Protein AF-A0A7S0EVI7-F1 (afdb_monomer_lite)

Organism: NCBI:txid3032

Foldseek 3Di:
DVPDPQDDAQDFVVVFPLDDDQDDLVQADLFEEEADADPPQPQLVVLVVLLVVQTHYQYHYNNGPHDQDDDPNHTDDPLRVLLRYQEYELEDSDEEASFDHCRQSSCSSSLHAYEYGHHPPCVLPDQPQQYHYDGPVCSVVVSNVSNVCSVDVVCSVPGCNNCVNVDPVSVVVNCVSCVVSNDPSVVSVVVLVLLQAAEEEEDACVLLVLQVQAVVLCCVAPVQHQYEYEYLHYDPVSQVVQLPDANYAYDYCVLFPVPPPDSLLSVLSSVVLSQLQSQKHKYAYRQKGFDHDCSVVSVCCSPQQKAWFFFPDAQQQAAQQLLCVQLVNHRTDDRGQTFIDPRIMIGGPPGPCCVLQSLVLNVLSVDCSNQPPPPDPRDCCHHPNRPCPSRNSNSRLCVLLPGDADQDDPLRGIDGDDDPDDPDRGRRHGHHVVVVVVSVVVVVVDDDNPDSPDGPDDPVVVVCVSNPQANWHCDRNYTHGDDDDDDPDDDDDDDDDDDDD

InterPro domains:
  IPR001503 Glycosyl transferase family 10 [PTHR11929] (1-206)
  IPR038577 GT10-like, C-terminal domain superfamily [G3DSA:3.40.50.11660] (15-168)
  IPR055270 Fucosyltransferase, C-terminal [PF00852] (26-198)

pLDDT: mean 74.46, std 22.41, range [22.8, 98.56]

Radius of gyration: 31.07 Å; chains: 1; bounding box: 85×49×81 Å

Secondary structure (DSSP, 8-state):
-TTSSS---S--TTT----S--S-GGGSEEEEEEE------HHHHHHHHHHTTTS-EEEESTT-SSPPPEETTEEPPHHHHHTTEEEEEEE-SS--TT---HHHHHHHHTT-EEEEES-SSGGGTS-TTSEEE--TTTHHHHHHHHHHHHH-HHHHHHSHHHHGGG-HHHHHHHHHHTGGGGS-HHHHHHHHHHTPPEEEEEEETTTHHHHHHHHHHHHHH-TT--EEEEEEE--HHHHHHHHTSTTEEEE-HHHH-TT--SHHHHHHHHHHHHHHHHSEEEEE-TT-EE-S-SHHHHHHHHHHSEEEEEEEEESTTSS-HHHHHHTTSTTS--TTPEEEEEEEEEEETTSHHIIIIIHHHHHHHT-TTTS----S-S-TTTSTTSTTHHHHHHHHHHHHTTPPPP--S-TTSEE---SSSSS------PPPHHHHHHHHHHHHHS--TT-S---SS-THHHHHHHHSS--EEEETTEEEEPP------------------

Sequence (501 aa):
RRDGEIPAPYYSFFEFRIVRPGPPLKERERSAAVVISNCGPSERQNLIRSLRKHIPVKFYGRCGDTPWPKCENRECNKLEVLWRHVIYLAFENSHTPDYATEKPYDGLSAGAVTVYFGATNPHDLLPINSFIPIDMHNVEEVGQRLKNMLEDQELVEASNFVRWYDNLSWRTDWEEKMSWTRWHSDCRLCDTLRRRAAVATGADEKTFVDLQATIASIHKHDRRRKILVFDMGMSENQRLEVAAWEHVALVGSSLFARDASTMFQRRVFALLWAVHAAGSMMWLEPGTRVTGSLSPIDSIIEREGIFVAQAEERISVKIHPETLYWLGLGQRAPEQIPMLHGSVLGFKDESEGYLRVLIAMAGCVSSPACITEAQDKIDESAGLLGFHFVQSILSVIAMTCGLPLHAQQNSQLISSPSSPPSKHSNMVRLIPPQLAAQYSSWLQVIYKPQTCVVTKDQTMSRIQYYALRGKFNLDNGRVVAGSDLRLCSQESGRTEQGPGA

Structure (mmCIF, N/CA/C/O backbone):
data_AF-A0A7S0EVI7-F1
#
_entry.id   AF-A0A7S0EVI7-F1
#
loop_
_atom_site.group_PDB
_atom_site.id
_atom_site.type_symbol
_atom_site.label_atom_id
_atom_site.label_alt_id
_atom_site.label_comp_id
_atom_site.label_asym_id
_atom_site.label_entity_id
_atom_site.label_seq_id
_atom_site.pdbx_PDB_ins_code
_atom_site.Cartn_x
_atom_site.Cartn_y
_atom_site.Cartn_z
_atom_site.occupancy
_atom_site.B_iso_or_equiv
_atom_site.auth_seq_id
_atom_site.auth_comp_id
_atom_site.auth_asym_id
_atom_site.auth_atom_id
_atom_site.pdbx_PDB_model_num
ATOM 1 N N . ARG A 1 1 ? -5.694 -6.576 7.295 1.00 62.06 1 ARG A N 1
ATOM 2 C CA . ARG A 1 1 ? -4.354 -6.631 7.935 1.00 62.06 1 ARG A CA 1
ATOM 3 C C . ARG A 1 1 ? -3.412 -5.675 7.210 1.00 62.06 1 ARG A C 1
ATOM 5 O O . ARG A 1 1 ? -3.728 -5.313 6.077 1.00 62.06 1 ARG A O 1
ATOM 12 N N . ARG A 1 2 ? -2.336 -5.212 7.858 1.00 64.69 2 ARG A N 1
ATOM 13 C CA . ARG A 1 2 ? -1.386 -4.246 7.270 1.00 64.69 2 ARG A CA 1
ATOM 14 C C . ARG A 1 2 ? -0.269 -4.895 6.450 1.00 64.69 2 ARG A C 1
ATOM 16 O O . ARG A 1 2 ? 0.392 -4.198 5.697 1.00 64.69 2 ARG A O 1
ATOM 23 N N . ASP A 1 3 ? -0.116 -6.209 6.556 1.00 62.84 3 ASP A N 1
ATOM 24 C CA . ASP A 1 3 ? 0.827 -7.038 5.796 1.00 62.84 3 ASP A CA 1
ATOM 25 C C . ASP A 1 3 ? 0.406 -7.305 4.335 1.00 62.84 3 ASP A C 1
ATOM 27 O O . ASP A 1 3 ? 1.181 -7.863 3.563 1.00 62.84 3 ASP A O 1
ATOM 31 N N . GLY A 1 4 ? -0.811 -6.921 3.938 1.00 62.03 4 GLY A N 1
ATOM 32 C CA . GLY A 1 4 ? -1.282 -7.039 2.557 1.00 62.03 4 GLY A CA 1
ATOM 33 C C . GLY A 1 4 ? -0.819 -5.879 1.673 1.00 62.03 4 GLY A C 1
ATOM 34 O O . GLY A 1 4 ? -0.741 -4.746 2.138 1.00 62.03 4 GLY A O 1
ATOM 35 N N . GLU A 1 5 ? -0.609 -6.141 0.374 1.00 61.09 5 GLU A N 1
ATOM 36 C CA . GLU A 1 5 ? -0.268 -5.105 -0.625 1.00 61.09 5 GLU A CA 1
ATOM 37 C C . GLU A 1 5 ? -1.264 -3.936 -0.625 1.00 61.09 5 GLU A C 1
ATOM 39 O O . GLU A 1 5 ? -0.886 -2.787 -0.836 1.00 61.09 5 GLU A O 1
ATOM 44 N N . ILE A 1 6 ? -2.539 -4.234 -0.360 1.00 72.44 6 ILE A N 1
ATOM 45 C CA . ILE A 1 6 ? -3.582 -3.240 -0.119 1.00 72.44 6 ILE A CA 1
ATOM 46 C C . ILE A 1 6 ? -4.135 -3.495 1.277 1.00 72.44 6 ILE A C 1
ATOM 48 O O . ILE A 1 6 ? -4.977 -4.381 1.465 1.00 72.44 6 ILE A O 1
ATOM 52 N N . PRO A 1 7 ? -3.669 -2.736 2.279 1.00 73.19 7 PRO A N 1
ATOM 53 C CA . PRO A 1 7 ? -4.169 -2.872 3.627 1.00 73.19 7 PRO A CA 1
ATOM 54 C C . PRO A 1 7 ? -5.691 -2.665 3.697 1.00 73.19 7 PRO A C 1
ATOM 56 O O . PRO A 1 7 ? -6.266 -1.703 3.171 1.00 73.19 7 PRO A O 1
ATOM 59 N N . ALA A 1 8 ? -6.347 -3.588 4.393 1.00 78.44 8 ALA A N 1
ATOM 60 C CA . ALA A 1 8 ? -7.767 -3.540 4.728 1.00 78.44 8 ALA A CA 1
ATOM 61 C C . ALA A 1 8 ? -7.896 -3.657 6.256 1.00 78.44 8 ALA A C 1
ATOM 63 O O . ALA A 1 8 ? -7.878 -4.772 6.795 1.00 78.44 8 ALA A O 1
ATOM 64 N N . PRO A 1 9 ? -7.863 -2.528 6.982 1.00 81.44 9 PRO A N 1
ATOM 65 C CA . PRO A 1 9 ? -8.130 -2.496 8.409 1.00 81.44 9 PRO A CA 1
ATOM 66 C C . PRO A 1 9 ? -9.644 -2.508 8.626 1.00 81.44 9 PRO A C 1
ATOM 68 O O . PRO A 1 9 ? -10.406 -2.169 7.724 1.00 81.44 9 PRO A O 1
ATOM 71 N N . TYR A 1 10 ? -10.073 -2.867 9.832 1.00 84.56 10 TYR A N 1
ATOM 72 C CA . TYR A 1 10 ? -11.485 -2.755 10.200 1.00 84.56 10 TYR A CA 1
ATOM 73 C C . TYR A 1 10 ? -11.911 -1.310 10.456 1.00 84.56 10 TYR A C 1
ATOM 75 O O . TYR A 1 10 ? -13.094 -1.021 10.408 1.00 84.56 10 TYR A O 1
ATOM 83 N N . TYR A 1 11 ? -10.972 -0.404 10.733 1.00 85.75 11 TYR A N 1
ATOM 84 C CA . TYR A 1 11 ? -11.283 1.013 10.873 1.00 85.75 11 TYR A CA 1
ATOM 85 C C . TYR A 1 11 ? -11.397 1.709 9.518 1.00 85.75 11 TYR A C 1
ATOM 87 O O . TYR A 1 11 ? -10.496 1.612 8.683 1.00 85.75 11 TYR A O 1
ATOM 95 N N . SER A 1 12 ? -12.441 2.515 9.359 1.00 81.31 12 SER A N 1
ATOM 96 C CA . SER A 1 12 ? -12.528 3.539 8.325 1.00 81.31 12 SER A CA 1
ATOM 97 C C . SER A 1 12 ? -13.178 4.803 8.880 1.00 81.31 12 SER A C 1
ATOM 99 O O . SER A 1 12 ? -14.065 4.740 9.732 1.00 81.31 12 SER A O 1
ATOM 101 N N . PHE A 1 13 ? -12.777 5.964 8.357 1.00 79.38 13 PHE A N 1
ATOM 102 C CA . PHE A 1 13 ? -13.402 7.248 8.709 1.00 79.38 13 PHE A CA 1
ATOM 103 C C . PHE A 1 13 ? -14.875 7.349 8.283 1.00 79.38 13 PHE A C 1
ATOM 105 O O . PHE A 1 13 ? -15.585 8.240 8.746 1.00 79.38 13 PHE A O 1
ATOM 112 N N . PHE A 1 14 ? -15.329 6.474 7.380 1.00 75.06 14 PHE A N 1
ATOM 113 C CA . PHE A 1 14 ? -16.727 6.412 6.962 1.00 75.06 14 PHE A CA 1
ATOM 114 C C . PHE A 1 14 ? -17.593 5.646 7.961 1.00 75.06 14 PHE A C 1
ATOM 116 O O . PHE A 1 14 ? -18.694 6.095 8.271 1.00 75.06 14 PHE A O 1
ATOM 123 N N . GLU A 1 15 ? -17.104 4.510 8.459 1.00 72.81 15 GLU A N 1
ATOM 124 C CA . GLU A 1 15 ? -17.863 3.638 9.364 1.00 72.81 15 GLU A CA 1
ATOM 125 C C . GLU A 1 15 ? -17.782 4.107 10.814 1.00 72.81 15 GLU A C 1
ATOM 127 O O . GLU A 1 15 ? -18.774 4.065 11.541 1.00 72.81 15 GLU A O 1
ATOM 132 N N . PHE A 1 16 ? -16.616 4.599 11.232 1.00 74.88 16 PHE A N 1
ATOM 133 C CA . PHE A 1 16 ? -16.377 5.022 12.602 1.00 74.88 16 PHE A CA 1
ATOM 134 C C . PHE A 1 16 ? -16.240 6.531 12.657 1.00 74.88 16 PHE A C 1
ATOM 136 O O . PHE A 1 16 ? -15.209 7.124 12.336 1.00 74.88 16 PHE A O 1
ATOM 143 N N . ARG A 1 17 ? -17.298 7.167 13.143 1.00 69.81 17 ARG A N 1
ATOM 144 C CA . ARG A 1 17 ? -17.249 8.553 13.586 1.00 69.81 17 ARG A CA 1
ATOM 145 C C . ARG A 1 17 ? -16.708 8.592 15.010 1.00 69.81 17 ARG A C 1
ATOM 147 O O . ARG A 1 17 ? -17.473 8.701 15.964 1.00 69.81 17 ARG A O 1
ATOM 154 N N . ILE A 1 18 ? -15.383 8.521 15.146 1.00 71.94 18 ILE A N 1
ATOM 155 C CA . ILE A 1 18 ? -14.720 8.809 16.422 1.00 71.94 18 ILE A CA 1
ATOM 156 C C . ILE A 1 18 ? -14.786 10.321 16.635 1.00 71.94 18 ILE A C 1
ATOM 158 O O . ILE A 1 18 ? -13.882 11.061 16.268 1.00 71.94 18 ILE A O 1
ATOM 162 N N . VAL A 1 19 ? -15.916 10.785 17.155 1.00 60.06 19 VAL A N 1
ATOM 163 C CA . VAL A 1 19 ? -16.175 12.181 17.511 1.00 60.06 19 VAL A CA 1
ATOM 164 C C . VAL A 1 19 ? -16.850 12.158 18.868 1.00 60.06 19 VAL A C 1
ATOM 166 O O . VAL A 1 19 ? -17.889 11.523 19.047 1.00 60.06 19 VAL A O 1
ATOM 169 N N . ARG A 1 20 ? -16.249 12.841 19.842 1.00 61.66 20 ARG A N 1
ATOM 170 C CA . ARG A 1 20 ? -16.920 13.116 21.108 1.00 61.66 20 ARG A CA 1
ATOM 171 C C . ARG A 1 20 ? -18.085 14.100 20.920 1.00 61.66 20 ARG A C 1
ATOM 173 O O . ARG A 1 20 ? -18.001 14.944 20.027 1.00 61.66 20 ARG A O 1
ATOM 180 N N . PRO A 1 21 ? -19.072 14.093 21.837 1.00 64.81 21 PRO A N 1
ATOM 181 C CA . PRO A 1 21 ? -19.171 13.218 23.012 1.00 64.81 21 PRO A CA 1
ATOM 182 C C . PRO A 1 21 ? -20.397 12.284 22.990 1.00 64.81 21 PRO A C 1
ATOM 184 O O . PRO A 1 21 ? -21.466 12.640 22.505 1.00 64.81 21 PRO A O 1
ATOM 187 N N . GLY A 1 22 ? -20.247 11.097 23.590 1.00 70.69 22 GLY A N 1
ATOM 188 C CA . GLY A 1 22 ? -21.382 10.350 24.149 1.00 70.69 22 GLY A CA 1
ATOM 189 C C . GLY A 1 22 ? -21.881 10.990 25.459 1.00 70.69 22 GLY A C 1
ATOM 190 O O . GLY A 1 22 ? -21.374 12.041 25.855 1.00 70.69 22 GLY A O 1
ATOM 191 N N . PRO A 1 23 ? -22.820 10.363 26.189 1.00 79.81 23 PRO A N 1
ATOM 192 C CA . PRO A 1 23 ? -23.355 10.908 27.438 1.00 79.81 23 PRO A CA 1
ATOM 193 C C . PRO A 1 23 ? -22.271 11.170 28.499 1.00 79.81 23 PRO A C 1
ATOM 195 O O . PRO A 1 23 ? -21.268 10.435 28.525 1.00 79.81 23 PRO A O 1
ATOM 198 N N . PRO A 1 24 ? -22.455 12.170 29.385 1.00 84.69 24 PRO A N 1
ATOM 199 C CA . PRO A 1 24 ? -21.513 12.491 30.455 1.00 84.69 24 PRO A CA 1
ATOM 200 C C . PRO A 1 24 ? -21.136 11.267 31.297 1.00 84.69 24 PRO A C 1
ATOM 202 O O . PRO A 1 24 ? -22.001 10.498 31.706 1.00 84.69 24 PRO A O 1
ATOM 205 N N . LEU A 1 25 ? -19.845 11.098 31.607 1.00 83.12 25 LEU A N 1
ATOM 206 C CA . LEU A 1 25 ? -19.341 9.945 32.374 1.00 83.12 25 LEU A CA 1
ATOM 207 C C . LEU A 1 25 ? -20.012 9.799 33.748 1.00 83.12 25 LEU A C 1
ATOM 209 O O . LEU A 1 25 ? -20.227 8.683 34.210 1.00 83.12 25 LEU A O 1
ATOM 213 N N . LYS A 1 26 ? -20.388 10.924 34.365 1.00 84.12 26 LYS A N 1
ATOM 214 C CA . LYS A 1 26 ? -21.083 10.989 35.658 1.00 84.12 26 LYS A CA 1
ATOM 215 C C . LYS A 1 26 ? -22.444 10.283 35.674 1.00 84.12 26 LYS A C 1
ATOM 217 O O . LYS A 1 26 ? -22.877 9.827 36.724 1.00 84.12 26 LYS A O 1
ATOM 222 N N . GLU A 1 27 ? -23.107 10.205 34.520 1.00 87.06 27 GLU A N 1
ATOM 223 C CA . GLU A 1 27 ? -24.437 9.601 34.354 1.00 87.06 27 GLU A CA 1
ATOM 224 C C . GLU A 1 27 ? -24.355 8.104 34.025 1.00 87.06 27 GLU A C 1
ATOM 226 O O . GLU A 1 27 ? -25.378 7.427 33.923 1.00 87.06 27 GLU A O 1
ATOM 231 N N . ARG A 1 28 ? -23.138 7.572 33.855 1.00 91.56 28 ARG A N 1
ATOM 232 C CA . ARG A 1 28 ? -22.908 6.178 33.478 1.00 91.56 28 ARG A CA 1
ATOM 233 C C . ARG A 1 28 ? -22.833 5.274 34.703 1.00 91.56 28 ARG A C 1
ATOM 235 O O . ARG A 1 28 ? -22.347 5.650 35.768 1.00 91.56 28 ARG A O 1
ATOM 242 N N . GLU A 1 29 ? -23.268 4.036 34.519 1.00 94.44 29 GLU A N 1
ATOM 243 C CA . GLU A 1 29 ? -23.122 2.963 35.491 1.00 94.44 29 GLU A CA 1
ATOM 244 C C . GLU A 1 29 ? -21.634 2.712 35.785 1.00 94.44 29 GLU A C 1
ATOM 246 O O . GLU A 1 29 ? -20.812 2.594 34.867 1.00 94.44 29 GLU A O 1
ATOM 251 N N . ARG A 1 30 ? -21.294 2.592 37.076 1.00 95.62 30 ARG A N 1
ATOM 252 C CA . ARG A 1 30 ? -19.945 2.270 37.573 1.00 95.62 30 ARG A CA 1
ATOM 253 C C . ARG A 1 30 ? -19.620 0.795 37.367 1.00 95.62 30 ARG A C 1
ATOM 255 O O . ARG A 1 30 ? -19.435 0.027 38.306 1.00 95.62 30 ARG A O 1
ATOM 262 N N . SER A 1 31 ? -19.580 0.399 36.106 1.00 97.12 31 SER A N 1
ATOM 263 C CA . SER A 1 31 ? -19.254 -0.947 35.672 1.00 97.12 31 SER A CA 1
ATOM 264 C C . SER A 1 31 ? -18.542 -0.939 34.327 1.00 97.12 31 SER A C 1
ATOM 266 O O . SER A 1 31 ? -18.504 0.066 33.609 1.00 97.12 31 SER A O 1
ATOM 268 N N . ALA A 1 32 ? -17.947 -2.083 34.008 1.00 98.12 32 ALA A N 1
ATOM 269 C CA . ALA A 1 32 ? -17.436 -2.373 32.683 1.00 98.12 32 ALA A CA 1
ATOM 270 C C . ALA A 1 32 ? -18.490 -3.110 31.855 1.00 98.12 32 ALA A C 1
ATOM 272 O O . ALA A 1 32 ? -19.195 -3.970 32.375 1.00 98.12 32 ALA A O 1
ATOM 273 N N . ALA A 1 33 ? -18.560 -2.831 30.558 1.00 98.19 33 ALA A N 1
ATOM 274 C CA . ALA A 1 33 ? -19.331 -3.623 29.608 1.00 98.19 33 ALA A CA 1
ATOM 275 C C . ALA A 1 33 ? -18.424 -4.441 28.696 1.00 98.19 33 ALA A C 1
ATOM 277 O O . ALA A 1 33 ? -17.362 -3.984 28.280 1.00 98.19 33 ALA A O 1
ATOM 278 N N . VAL A 1 34 ? -18.884 -5.630 28.323 1.00 98.25 34 VAL A N 1
ATOM 279 C CA . VAL A 1 34 ? -18.297 -6.438 27.253 1.00 98.25 34 VAL A CA 1
ATOM 280 C C . VAL A 1 34 ? -19.413 -7.003 26.382 1.00 98.25 34 VAL A C 1
ATOM 282 O O . VAL A 1 34 ? -20.441 -7.429 26.903 1.00 98.25 34 VAL 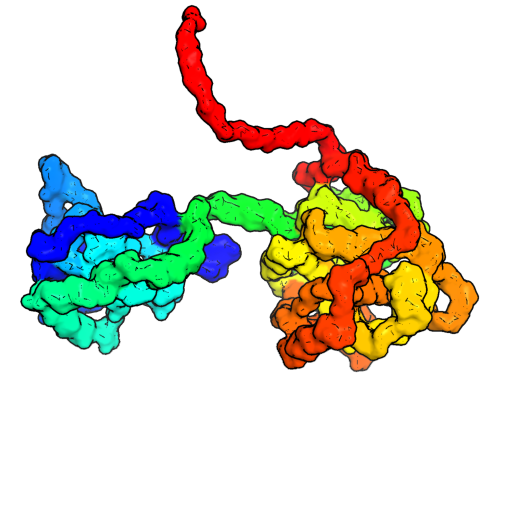A O 1
ATOM 285 N N . VAL A 1 35 ? -19.235 -6.991 25.059 1.00 97.88 35 VAL A N 1
ATOM 286 C CA . VAL A 1 35 ? -20.246 -7.456 24.094 1.00 97.88 35 VAL A CA 1
ATOM 287 C C . VAL A 1 35 ? -19.635 -8.542 23.211 1.00 97.88 35 VAL A C 1
ATOM 289 O O . VAL A 1 35 ? -18.838 -8.238 22.324 1.00 97.88 35 VAL A O 1
ATOM 292 N N . ILE A 1 36 ? -19.976 -9.815 23.447 1.00 96.25 36 ILE A N 1
ATOM 293 C CA . ILE A 1 36 ? -19.393 -10.952 22.711 1.00 96.25 36 ILE A CA 1
ATOM 294 C C . ILE A 1 36 ? -20.468 -11.962 22.309 1.00 96.25 36 ILE A C 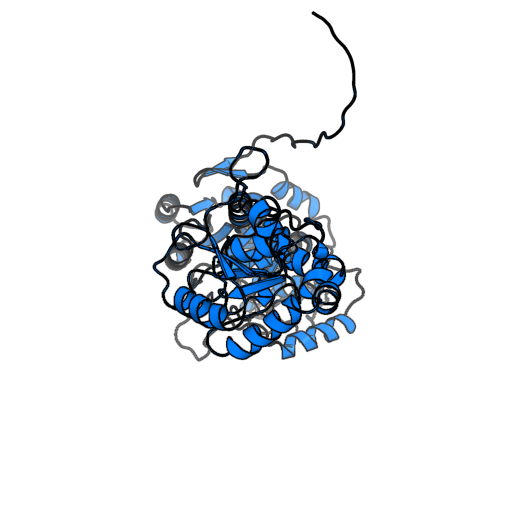1
ATOM 296 O O . ILE A 1 36 ? -21.248 -12.438 23.134 1.00 96.25 36 ILE A O 1
ATOM 300 N N . SER A 1 37 ? -20.427 -12.361 21.035 1.00 94.12 37 SER A N 1
ATOM 301 C CA . SER A 1 37 ? -21.310 -13.397 20.477 1.00 94.12 37 SER A CA 1
ATOM 302 C C . SER A 1 37 ? -20.585 -14.653 19.978 1.00 94.12 37 SER A C 1
ATOM 304 O O . SER A 1 37 ? -21.226 -15.683 19.785 1.00 94.12 37 SER A O 1
ATOM 306 N N . ASN A 1 38 ? -19.263 -14.603 19.784 1.00 94.81 38 ASN A N 1
ATOM 307 C CA . ASN A 1 38 ? -18.448 -15.782 19.479 1.00 94.81 38 ASN A CA 1
ATOM 308 C C . ASN A 1 38 ? -17.865 -16.335 20.783 1.00 94.81 38 ASN A C 1
ATOM 310 O O . ASN A 1 38 ? -16.997 -15.690 21.349 1.00 94.81 38 ASN A O 1
ATOM 314 N N . CYS A 1 39 ? -18.295 -17.498 21.268 1.00 93.38 39 CYS A N 1
ATOM 315 C CA . CYS A 1 39 ? -17.867 -17.984 22.588 1.00 93.38 39 CYS A CA 1
ATOM 316 C C . CYS A 1 39 ? -16.607 -18.866 22.555 1.00 93.38 39 CYS A C 1
ATOM 318 O O . CYS A 1 39 ? -16.064 -19.159 23.615 1.00 93.38 39 CYS A O 1
ATOM 320 N N . GLY A 1 40 ? -16.129 -19.253 21.366 1.00 93.44 40 GLY A N 1
ATOM 321 C CA . GLY A 1 40 ? -15.031 -20.213 21.191 1.00 93.44 40 GLY A CA 1
ATOM 322 C C . GLY A 1 40 ? -13.658 -19.781 21.734 1.00 93.44 40 GLY A C 1
ATOM 323 O O . GLY A 1 40 ? -12.980 -20.616 22.328 1.00 93.44 40 GLY A O 1
ATOM 324 N N . PRO A 1 41 ? -13.224 -18.514 21.575 1.00 94.31 41 PRO A N 1
ATOM 325 C CA . PRO A 1 41 ? -11.909 -18.063 22.039 1.00 94.31 41 PRO A CA 1
ATOM 326 C C . PRO A 1 41 ? -11.685 -18.186 23.554 1.00 94.31 41 PRO A C 1
ATOM 328 O O . PRO A 1 41 ? -12.116 -17.327 24.326 1.00 94.31 41 PRO A O 1
ATOM 331 N N . SER A 1 42 ? -10.981 -19.235 23.982 1.00 92.88 42 SER A N 1
ATOM 332 C CA . SER A 1 42 ? -10.786 -19.575 25.397 1.00 92.88 42 SER A CA 1
ATOM 333 C C . SER A 1 42 ? -9.954 -18.544 26.160 1.00 92.88 42 SER A C 1
ATOM 335 O O . SER A 1 42 ? -10.304 -18.209 27.290 1.00 92.88 42 SER A O 1
ATOM 337 N N . GLU A 1 43 ? -8.905 -17.996 25.542 1.00 95.00 43 GLU A N 1
ATOM 338 C CA . GLU A 1 43 ? -8.025 -16.991 26.151 1.00 95.00 43 GLU A CA 1
ATOM 339 C C . GLU A 1 43 ? -8.800 -15.730 26.550 1.00 95.00 43 GLU A C 1
ATOM 341 O O . GLU A 1 43 ? -8.781 -15.334 27.714 1.00 95.00 43 GLU A O 1
ATOM 346 N N . ARG A 1 44 ? -9.603 -15.176 25.631 1.00 96.12 44 ARG A N 1
ATOM 347 C CA . ARG A 1 44 ? -10.483 -14.043 25.940 1.00 96.12 44 ARG A CA 1
ATOM 348 C C . ARG A 1 44 ? -11.466 -14.374 27.066 1.00 96.12 44 ARG A C 1
ATOM 350 O O . ARG A 1 44 ? -11.688 -13.549 27.947 1.00 96.12 44 ARG A O 1
ATOM 357 N N . GLN A 1 45 ? -12.082 -15.559 27.045 1.00 95.12 45 GLN A N 1
ATOM 358 C CA . GLN A 1 45 ? -13.040 -15.949 28.089 1.00 95.12 45 GLN A CA 1
ATOM 359 C C . GLN A 1 45 ? -12.365 -16.098 29.460 1.00 95.12 45 GLN A C 1
ATOM 361 O O . GLN A 1 45 ? -12.941 -15.703 30.474 1.00 95.12 45 GLN A O 1
ATOM 366 N N . ASN A 1 46 ? -11.147 -16.649 29.501 1.00 96.38 46 ASN A N 1
ATOM 367 C CA . ASN A 1 46 ? -10.325 -16.712 30.710 1.00 96.38 46 ASN A CA 1
ATOM 368 C C . ASN A 1 46 ? -10.020 -15.304 31.230 1.00 96.38 46 ASN A C 1
ATOM 370 O O . ASN A 1 46 ? -10.219 -15.048 32.416 1.00 96.38 46 ASN A O 1
ATOM 374 N N . LEU A 1 47 ? -9.621 -14.389 30.344 1.00 97.81 47 LEU A N 1
ATOM 375 C CA . LEU A 1 47 ? -9.295 -13.013 30.704 1.00 97.81 47 LEU A CA 1
ATOM 376 C C . LEU A 1 47 ? -10.495 -12.274 31.311 1.00 97.81 47 LEU A C 1
ATOM 378 O O . LEU A 1 47 ? -10.372 -11.669 32.373 1.00 97.81 47 LEU A O 1
ATOM 382 N N . ILE A 1 48 ? -11.683 -12.394 30.705 1.00 97.44 48 ILE A N 1
ATOM 383 C CA . ILE A 1 48 ? -12.924 -11.810 31.246 1.00 97.44 48 ILE A CA 1
ATOM 384 C C . ILE A 1 48 ? -13.256 -12.406 32.615 1.00 97.44 48 ILE A C 1
ATOM 386 O O . ILE A 1 48 ? -13.602 -11.669 33.537 1.00 97.44 48 ILE A O 1
ATOM 390 N N . ARG A 1 49 ? -13.144 -13.733 32.771 1.00 97.06 49 ARG A N 1
ATOM 391 C CA . ARG A 1 49 ? -13.388 -14.411 34.054 1.00 97.06 49 ARG A CA 1
ATOM 392 C C . ARG A 1 49 ? -12.426 -13.953 35.146 1.00 97.06 49 ARG A C 1
ATOM 394 O O . ARG A 1 49 ? -12.858 -13.793 36.283 1.00 97.06 49 ARG A O 1
ATOM 401 N N . SER A 1 50 ? -11.155 -13.740 34.818 1.00 97.88 50 SER A N 1
ATOM 402 C CA . SER A 1 50 ? -10.170 -13.198 35.755 1.00 97.88 50 SER A CA 1
ATOM 403 C C . SER A 1 50 ? -10.502 -11.754 36.124 1.00 97.88 50 SER A C 1
ATOM 405 O O . SER A 1 50 ? -10.596 -11.441 37.306 1.00 97.88 50 SER A O 1
ATOM 407 N N . LEU A 1 51 ? -10.795 -10.901 35.139 1.00 98.06 51 LEU A N 1
ATOM 408 C CA . LEU A 1 51 ? -11.093 -9.488 35.377 1.00 98.06 51 LEU A CA 1
ATOM 409 C C . LEU A 1 51 ? -12.389 -9.272 36.184 1.00 98.06 51 LEU A C 1
ATOM 411 O O . LEU A 1 51 ? -12.444 -8.378 37.028 1.00 98.06 51 LEU A O 1
ATOM 415 N N . ARG A 1 52 ? -13.402 -10.137 36.007 1.00 97.62 52 ARG A N 1
ATOM 416 C CA . ARG A 1 52 ? -14.654 -10.146 36.798 1.00 97.62 52 ARG A CA 1
ATOM 417 C C . ARG A 1 52 ? -14.444 -10.320 38.304 1.00 97.62 52 ARG A C 1
ATOM 419 O O . ARG A 1 52 ? -15.358 -10.029 39.067 1.00 97.62 52 ARG A O 1
ATOM 426 N N . LYS A 1 53 ? -13.272 -10.791 38.742 1.00 97.62 53 LYS A N 1
ATOM 427 C CA . LYS A 1 53 ? -12.925 -10.887 40.168 1.00 97.62 53 LYS A CA 1
ATOM 428 C C . LYS A 1 53 ? -12.538 -9.534 40.774 1.00 97.62 53 LYS A C 1
ATOM 430 O O . LYS A 1 53 ? -12.601 -9.390 41.988 1.00 97.62 53 LYS A O 1
ATOM 435 N N . HIS A 1 54 ? -12.146 -8.565 39.945 1.00 97.62 54 HIS A N 1
ATOM 436 C CA . HIS A 1 54 ? -11.647 -7.260 40.388 1.00 97.62 54 HIS A CA 1
ATOM 437 C C . HIS A 1 54 ? -12.687 -6.144 40.243 1.00 97.62 54 HIS A C 1
ATOM 439 O O . HIS A 1 54 ? -12.729 -5.244 41.080 1.00 97.62 54 HIS A O 1
ATOM 445 N N . ILE A 1 55 ? -13.525 -6.198 39.200 1.00 98.00 55 ILE A N 1
ATOM 446 C CA . ILE A 1 55 ? -14.504 -5.149 38.877 1.00 98.00 55 ILE A CA 1
ATOM 447 C C . ILE A 1 55 ? -15.863 -5.727 38.451 1.00 98.00 55 ILE A C 1
ATOM 449 O O . ILE A 1 55 ? -15.921 -6.833 37.903 1.00 98.00 55 ILE A O 1
ATOM 453 N N . PRO A 1 56 ? -16.968 -4.979 38.632 1.00 97.88 56 PRO A N 1
ATOM 454 C CA . PRO A 1 56 ? -18.264 -5.357 38.080 1.00 97.88 56 PRO A CA 1
ATOM 455 C C . PRO A 1 56 ? -18.248 -5.284 36.546 1.00 97.88 56 PRO A C 1
ATOM 457 O O . PRO A 1 56 ? -18.018 -4.223 35.964 1.00 97.88 56 PRO A O 1
ATOM 460 N N . VAL A 1 57 ? -18.543 -6.410 35.886 1.00 98.31 57 VAL A N 1
ATOM 461 C CA . VAL A 1 57 ? -18.634 -6.506 34.420 1.00 98.31 57 VAL A CA 1
ATOM 462 C C . VAL A 1 57 ? -20.040 -6.933 34.005 1.00 98.31 57 VAL A C 1
ATOM 464 O O . VAL A 1 57 ? -20.506 -8.003 34.395 1.00 98.31 57 VAL A O 1
ATOM 467 N N . LYS A 1 58 ? -20.698 -6.129 33.168 1.00 98.19 58 LYS A N 1
ATOM 468 C CA . LYS A 1 58 ? -21.906 -6.500 32.429 1.00 98.19 58 LYS A CA 1
ATOM 469 C C . LYS A 1 58 ? -21.505 -7.194 31.132 1.00 98.19 58 LYS A C 1
ATOM 471 O O . LYS A 1 58 ? -20.919 -6.577 30.241 1.00 98.19 58 LYS A O 1
ATOM 476 N N . PHE A 1 59 ? -21.816 -8.481 31.032 1.00 97.69 59 PHE A N 1
ATOM 477 C CA . PHE A 1 59 ? -21.495 -9.289 29.865 1.00 97.69 59 PHE A CA 1
ATOM 478 C C . PHE A 1 59 ? -22.739 -9.421 28.980 1.00 97.69 59 PHE A C 1
ATOM 480 O O . PHE A 1 59 ? -23.649 -10.179 29.287 1.00 97.69 59 PHE A O 1
ATOM 487 N N . TYR A 1 60 ? -22.758 -8.688 27.869 1.00 97.75 60 TYR A N 1
ATOM 488 C CA . TYR A 1 60 ? -23.807 -8.720 26.853 1.00 97.75 60 TYR A CA 1
ATOM 489 C C . TYR A 1 60 ? -23.433 -9.602 25.648 1.00 97.75 60 TYR A C 1
ATOM 491 O O . TYR A 1 60 ? -22.264 -9.921 25.402 1.00 97.75 60 TYR A O 1
ATOM 499 N N . GLY A 1 61 ? -24.434 -9.919 24.826 1.00 95.12 61 GLY A N 1
ATOM 500 C CA . GLY A 1 61 ? -24.296 -10.757 23.633 1.00 95.12 61 GLY A CA 1
ATOM 501 C C . GLY A 1 61 ? -24.569 -12.232 23.925 1.00 95.12 61 GLY A C 1
ATOM 502 O O . GLY A 1 61 ? -24.924 -12.601 25.041 1.00 95.12 61 GLY A O 1
ATOM 503 N N . ARG A 1 62 ? -24.410 -13.096 22.915 1.00 94.75 62 ARG A N 1
ATOM 504 C CA . ARG A 1 62 ? -24.789 -14.522 23.011 1.00 94.75 62 ARG A CA 1
ATOM 505 C C . ARG A 1 62 ? -24.060 -15.281 24.128 1.00 94.75 62 ARG A C 1
ATOM 507 O O . ARG A 1 62 ? -24.584 -16.268 24.625 1.00 94.75 62 ARG A O 1
ATOM 514 N N . CYS A 1 63 ? -22.851 -14.851 24.481 1.00 93.12 63 CYS A N 1
ATOM 515 C CA . CYS A 1 63 ? -22.028 -15.515 25.495 1.00 93.12 63 CYS A CA 1
ATOM 516 C C . CYS A 1 63 ? -22.220 -14.945 26.907 1.00 93.12 63 CYS A C 1
ATOM 518 O O . CYS A 1 63 ? -21.583 -15.429 27.839 1.00 93.12 63 CYS A O 1
ATOM 520 N N . GLY A 1 64 ? -23.001 -13.872 27.035 1.00 92.19 64 GLY A N 1
ATOM 521 C CA . GLY A 1 64 ? -23.129 -13.098 28.257 1.00 92.19 64 GLY A CA 1
ATOM 522 C C . GLY A 1 64 ? -24.330 -13.488 29.111 1.00 92.19 64 GLY A C 1
ATOM 523 O O . GLY A 1 64 ? -25.284 -14.096 28.633 1.00 92.19 64 GLY A O 1
ATOM 524 N N . ASP A 1 65 ? -24.271 -13.113 30.385 1.00 95.06 65 ASP A N 1
ATOM 525 C CA . ASP A 1 65 ? -25.328 -13.297 31.382 1.00 95.06 65 ASP A CA 1
ATOM 526 C C . ASP A 1 65 ? -26.200 -12.043 31.580 1.00 95.06 65 ASP A C 1
ATOM 528 O O . ASP A 1 65 ? -27.216 -12.103 32.271 1.00 95.06 65 ASP A O 1
ATOM 532 N N . THR A 1 66 ? -25.844 -10.911 30.964 1.00 97.06 66 THR A N 1
ATOM 533 C CA . THR A 1 66 ? -26.618 -9.669 31.043 1.00 97.06 66 THR A CA 1
ATOM 534 C C . THR A 1 66 ? -27.627 -9.574 29.891 1.00 97.06 66 THR A C 1
ATOM 536 O O . THR A 1 66 ? -27.219 -9.547 28.724 1.00 97.06 66 THR A O 1
ATOM 539 N N . PRO A 1 67 ? -28.938 -9.443 30.181 1.00 95.56 67 PRO A N 1
ATOM 540 C CA . PRO A 1 67 ? -29.953 -9.207 29.159 1.00 95.56 67 PRO A CA 1
ATOM 541 C C . PRO A 1 67 ? -29.691 -7.927 28.364 1.00 95.56 67 PRO A C 1
ATOM 543 O O . PRO A 1 67 ? -29.245 -6.916 28.913 1.00 95.56 67 PRO A O 1
ATOM 546 N N . TRP A 1 68 ? -30.010 -7.954 27.071 1.00 95.69 68 TRP A N 1
ATOM 547 C CA . TRP A 1 68 ? -29.890 -6.773 26.224 1.00 95.69 68 TRP A CA 1
ATOM 548 C C . TRP A 1 68 ? -30.903 -5.693 26.647 1.00 95.69 68 TRP A C 1
ATOM 550 O O . TRP A 1 68 ? -32.082 -6.008 26.838 1.00 95.69 68 TRP A O 1
ATOM 560 N N . PRO A 1 69 ? -30.486 -4.428 26.828 1.00 93.94 69 PRO A N 1
ATOM 561 C CA . PRO A 1 69 ? -31.383 -3.393 27.320 1.00 93.94 69 PRO A CA 1
ATOM 562 C C . PRO A 1 69 ? -32.306 -2.839 26.228 1.00 93.94 69 PRO A C 1
ATOM 564 O O . PRO A 1 69 ? -32.009 -2.885 25.031 1.00 93.94 69 PRO A O 1
ATOM 567 N N . LYS A 1 70 ? -33.427 -2.258 26.667 1.00 93.62 70 LYS A N 1
ATOM 568 C CA . LYS A 1 70 ? -34.339 -1.489 25.814 1.00 93.62 70 LYS A CA 1
ATOM 569 C C . LYS A 1 70 ? -34.046 0.010 25.916 1.00 93.62 70 LYS A C 1
ATOM 571 O O . LYS A 1 70 ? -33.804 0.512 27.011 1.00 93.62 70 LYS A O 1
ATOM 576 N N . CYS A 1 71 ? -34.120 0.700 24.784 1.00 89.62 71 CYS A N 1
ATOM 577 C CA . CYS A 1 71 ? -33.972 2.144 24.625 1.00 89.62 71 CYS A CA 1
ATOM 578 C C . CYS A 1 71 ? -35.200 2.659 23.867 1.00 89.62 71 CYS A C 1
ATOM 580 O O . CYS A 1 71 ? -35.474 2.161 22.782 1.00 89.62 71 CYS A O 1
ATOM 582 N N . GLU A 1 72 ? -35.956 3.606 24.435 1.00 86.31 72 GLU A N 1
ATOM 583 C CA . GLU A 1 72 ? -37.098 4.271 23.769 1.00 86.31 72 GLU A CA 1
ATOM 584 C C . GLU A 1 72 ? -38.035 3.308 23.006 1.00 86.31 72 GLU A C 1
ATOM 586 O O . GLU A 1 72 ? -38.298 3.459 21.817 1.00 86.31 72 GLU A O 1
ATOM 591 N N . ASN A 1 73 ? -38.528 2.272 23.695 1.00 88.44 73 ASN A N 1
ATOM 592 C CA . ASN A 1 73 ? -39.422 1.235 23.148 1.00 88.44 73 ASN A CA 1
ATOM 593 C C . ASN A 1 73 ? -38.833 0.319 22.053 1.00 88.44 73 ASN A C 1
ATOM 595 O O . ASN A 1 73 ? -39.570 -0.485 21.485 1.00 88.44 73 ASN A O 1
ATOM 599 N N . ARG A 1 74 ? -37.519 0.348 21.810 1.00 93.25 74 ARG A N 1
ATOM 600 C CA . ARG A 1 74 ? -36.801 -0.619 20.959 1.00 93.25 74 ARG A CA 1
ATOM 601 C C . ARG A 1 74 ? -35.631 -1.264 21.697 1.00 93.25 74 ARG A C 1
ATOM 603 O O . ARG A 1 74 ? -35.320 -0.907 22.830 1.00 93.25 74 ARG A O 1
ATOM 610 N N . GLU A 1 75 ? -34.970 -2.226 21.066 1.00 92.56 75 GLU A N 1
ATOM 611 C CA . GLU A 1 75 ? -33.658 -2.670 21.538 1.00 92.56 75 GLU A CA 1
ATOM 612 C C . GLU A 1 75 ? -32.637 -1.541 21.357 1.00 92.56 75 GLU A C 1
ATOM 614 O O . GLU A 1 75 ? -32.634 -0.837 20.338 1.00 92.56 75 GLU A O 1
ATOM 619 N N . CYS A 1 76 ? -31.782 -1.347 22.363 1.00 93.50 76 CYS A N 1
ATOM 620 C CA . CYS A 1 76 ? -30.660 -0.426 22.232 1.00 93.50 76 CYS A CA 1
ATOM 621 C C . CYS A 1 76 ? -29.742 -0.905 21.100 1.00 93.50 76 CYS A C 1
ATOM 623 O O . CYS A 1 76 ? -29.519 -2.103 20.941 1.00 93.50 76 CYS A O 1
ATOM 625 N N . ASN A 1 77 ? -29.168 0.002 20.321 1.00 93.12 77 ASN A N 1
ATOM 626 C CA . ASN A 1 77 ? -28.047 -0.365 19.464 1.00 93.12 77 ASN A CA 1
ATOM 627 C C . ASN A 1 77 ? -26.786 -0.573 20.328 1.00 93.12 77 ASN A C 1
ATOM 629 O O . ASN A 1 77 ? -26.755 -0.224 21.510 1.00 93.12 77 ASN A O 1
ATOM 633 N N . LYS A 1 78 ? -25.727 -1.156 19.753 1.00 93.19 78 LYS A N 1
ATOM 634 C CA . LYS A 1 78 ? -24.494 -1.457 20.499 1.00 93.19 78 LYS A CA 1
ATOM 635 C C . LYS A 1 78 ? -23.913 -0.212 21.178 1.00 93.19 78 LYS A C 1
ATOM 637 O O . LYS A 1 78 ? -23.564 -0.282 22.350 1.00 93.19 78 LYS A O 1
ATOM 642 N N . LEU A 1 79 ? -23.842 0.913 20.468 1.00 91.56 79 LEU A N 1
ATOM 643 C CA . LEU A 1 79 ? -23.261 2.154 20.983 1.00 91.56 79 LEU A CA 1
ATOM 644 C C . LEU A 1 79 ? -24.050 2.699 22.184 1.00 91.56 79 LEU A C 1
ATOM 646 O O . LEU A 1 79 ? -23.451 3.091 23.181 1.00 91.56 79 LEU A O 1
ATOM 650 N N . GLU A 1 80 ? -25.381 2.628 22.134 1.00 92.75 80 GLU A N 1
ATOM 651 C CA . GLU A 1 80 ? -26.266 2.998 23.244 1.00 92.75 80 GLU A CA 1
ATOM 652 C C . GLU A 1 80 ? -26.061 2.120 24.475 1.00 92.75 80 GLU A C 1
ATOM 654 O O . GLU A 1 80 ? -26.110 2.626 25.591 1.00 92.75 80 GLU A O 1
ATOM 659 N N . VAL A 1 81 ? -25.787 0.822 24.300 1.00 95.31 81 VAL A N 1
ATOM 660 C CA . VAL A 1 81 ? -25.390 -0.043 25.422 1.00 95.31 81 VAL A CA 1
ATOM 661 C C . VAL A 1 81 ? -24.075 0.446 26.022 1.00 95.31 81 VAL A C 1
ATOM 663 O O . VAL A 1 81 ? -23.979 0.591 27.240 1.00 95.31 81 VAL A O 1
ATOM 666 N N . LEU A 1 82 ? -23.073 0.744 25.188 1.00 94.25 82 LEU A N 1
ATOM 667 C CA . LEU A 1 82 ? -21.754 1.184 25.656 1.00 94.25 82 LEU A CA 1
ATOM 668 C C . LEU A 1 82 ? -21.796 2.538 26.375 1.00 94.25 82 LEU A C 1
ATOM 670 O O . LEU A 1 82 ? -21.072 2.731 27.349 1.00 94.25 82 LEU A O 1
ATOM 674 N N . TRP A 1 83 ? -22.673 3.454 25.960 1.00 92.81 83 TRP A N 1
ATOM 675 C CA . TRP A 1 83 ? -22.877 4.741 26.630 1.00 92.81 83 TRP A CA 1
ATOM 676 C C . TRP A 1 83 ? -23.319 4.626 28.088 1.00 92.81 83 TRP A C 1
ATOM 678 O O . TRP A 1 83 ? -23.137 5.575 28.845 1.00 92.81 83 TRP A O 1
ATOM 688 N N . ARG A 1 84 ? -23.867 3.481 28.506 1.00 93.75 84 ARG A N 1
ATOM 689 C CA . ARG A 1 84 ? -24.334 3.266 29.881 1.00 93.75 84 ARG A CA 1
ATOM 690 C C . ARG A 1 84 ? -23.213 2.911 30.845 1.00 93.75 84 ARG A C 1
ATOM 692 O O . ARG A 1 84 ? -23.469 2.898 32.039 1.00 93.75 84 ARG A O 1
ATOM 699 N N . HIS A 1 85 ? -22.003 2.630 30.367 1.00 95.75 85 HIS A N 1
ATOM 700 C CA . HIS A 1 85 ? -20.911 2.112 31.189 1.00 95.75 85 HIS A CA 1
ATOM 701 C C . HIS A 1 85 ? -19.678 3.017 31.114 1.00 95.75 85 HIS A C 1
ATOM 703 O O . HIS A 1 85 ? -19.365 3.596 30.069 1.00 95.75 85 HIS A O 1
ATOM 709 N N . VAL A 1 86 ? -18.971 3.154 32.239 1.00 95.19 86 VAL A N 1
ATOM 710 C CA . VAL A 1 86 ? -17.719 3.931 32.301 1.00 95.19 86 VAL A CA 1
ATOM 711 C C . VAL A 1 86 ? -16.608 3.236 31.511 1.00 95.19 86 VAL A C 1
ATOM 713 O O . VAL A 1 86 ? -15.846 3.896 30.803 1.00 95.19 86 VAL A O 1
ATOM 716 N N . ILE A 1 87 ? -16.529 1.906 31.615 1.00 96.94 87 ILE A N 1
ATOM 717 C CA . ILE A 1 87 ? -15.482 1.089 30.997 1.00 96.94 87 ILE A CA 1
ATOM 718 C C . ILE A 1 87 ? -16.083 0.214 29.896 1.00 96.94 87 ILE A C 1
ATOM 720 O O . ILE A 1 87 ? -17.152 -0.375 30.065 1.00 96.94 87 ILE A O 1
ATOM 724 N N . TYR A 1 88 ? -15.356 0.057 28.793 1.00 97.44 88 TYR A N 1
ATOM 725 C CA . TYR A 1 88 ? -15.653 -0.944 27.775 1.00 97.44 88 TYR A CA 1
ATOM 726 C C . TYR A 1 88 ? -14.464 -1.884 27.563 1.00 97.44 88 TYR A C 1
ATOM 728 O O . TYR A 1 88 ? -13.335 -1.442 27.354 1.00 97.44 88 TYR A O 1
ATOM 736 N N . LEU A 1 89 ? -14.729 -3.191 27.603 1.00 98.56 89 LEU A N 1
ATOM 737 C CA . LEU A 1 89 ? -13.757 -4.249 27.343 1.00 98.56 89 LEU A CA 1
ATOM 738 C C . LEU A 1 89 ? -13.796 -4.613 25.851 1.00 98.56 89 LEU A C 1
ATOM 740 O O . LEU A 1 89 ? -14.584 -5.451 25.404 1.00 98.56 89 LEU A O 1
ATOM 744 N N . ALA A 1 90 ? -12.937 -3.967 25.070 1.00 98.06 90 ALA A N 1
ATOM 745 C CA . ALA A 1 90 ? -12.785 -4.179 23.637 1.00 98.06 90 ALA A CA 1
ATOM 746 C C . ALA A 1 90 ? -11.914 -5.417 23.360 1.00 98.06 90 ALA A C 1
ATOM 748 O O . ALA A 1 90 ? -10.764 -5.301 22.945 1.00 98.06 90 ALA A O 1
ATOM 749 N N . PHE A 1 91 ? -12.434 -6.612 23.653 1.00 98.06 91 PHE A N 1
ATOM 750 C CA . PHE A 1 91 ? -11.636 -7.842 23.595 1.00 98.06 91 PHE A CA 1
ATOM 751 C C . PHE A 1 91 ? -11.862 -8.651 22.314 1.00 98.06 91 PHE A C 1
ATOM 753 O O . PHE A 1 91 ? -12.959 -9.155 22.036 1.00 98.06 91 PHE A O 1
ATOM 760 N N . GLU A 1 92 ? -10.784 -8.838 21.565 1.00 97.38 92 GLU A N 1
ATOM 761 C CA . GLU A 1 92 ? -10.749 -9.585 20.319 1.00 97.38 92 GLU A CA 1
ATOM 762 C C . GLU A 1 92 ? -10.760 -11.099 20.504 1.00 97.38 92 GLU A C 1
ATOM 764 O O . GLU A 1 92 ? -10.536 -11.643 21.584 1.00 97.38 92 GLU A O 1
ATOM 769 N N . ASN A 1 93 ? -11.044 -11.809 19.412 1.00 95.06 93 ASN A N 1
ATOM 770 C CA . ASN A 1 93 ? -11.059 -13.272 19.405 1.00 95.06 93 ASN A CA 1
ATOM 771 C C . ASN A 1 93 ? -9.661 -13.898 19.560 1.00 95.06 93 ASN A C 1
ATOM 773 O O . ASN A 1 93 ? -9.567 -15.097 19.807 1.00 95.06 93 ASN A O 1
ATOM 777 N N . SER A 1 94 ? -8.582 -13.151 19.339 1.00 92.25 94 SER A N 1
ATOM 778 C CA . SER A 1 94 ? -7.214 -13.680 19.321 1.00 92.25 94 SER A CA 1
ATOM 779 C C . SER A 1 94 ? -6.215 -12.576 19.640 1.00 92.25 94 SER A C 1
ATOM 781 O O . SER A 1 94 ? -6.492 -11.412 19.352 1.00 92.25 94 SER A O 1
ATOM 783 N N . HIS A 1 95 ? -5.061 -12.953 20.191 1.00 93.75 95 HIS A N 1
ATOM 784 C CA . HIS A 1 95 ? -3.958 -12.043 20.476 1.00 93.75 95 HIS A CA 1
ATOM 785 C C . HIS A 1 95 ? -2.878 -12.169 19.385 1.00 93.75 95 HIS A C 1
ATOM 787 O O . HIS A 1 95 ? -2.117 -13.134 19.363 1.00 93.75 95 HIS A O 1
ATOM 793 N N . THR A 1 96 ? -2.875 -11.294 18.375 1.00 91.12 96 THR A N 1
ATOM 794 C CA . THR A 1 96 ? -2.043 -11.454 17.156 1.00 91.12 96 THR A CA 1
ATOM 795 C C . THR A 1 96 ? -1.761 -10.095 16.504 1.00 91.12 96 THR A C 1
ATOM 797 O O . THR A 1 96 ? -2.652 -9.248 16.535 1.00 91.12 96 THR A O 1
ATOM 800 N N . PRO A 1 97 ? -0.581 -9.862 15.885 1.00 90.75 97 PRO A N 1
ATOM 801 C CA . PRO A 1 97 ? -0.270 -8.598 15.211 1.00 90.75 97 PRO A CA 1
ATOM 802 C C . PRO A 1 97 ? -1.372 -8.121 14.256 1.00 90.75 97 PRO A C 1
ATOM 804 O O . PRO A 1 97 ? -2.010 -8.922 13.568 1.00 90.75 97 PRO A O 1
ATOM 807 N N . ASP A 1 98 ? -1.596 -6.807 14.224 1.00 89.56 98 ASP A N 1
ATOM 808 C CA . ASP A 1 98 ? -2.562 -6.110 13.362 1.00 89.56 98 ASP A CA 1
ATOM 809 C C . ASP A 1 98 ? -4.038 -6.525 13.509 1.00 89.56 98 ASP A C 1
ATOM 811 O O . ASP A 1 98 ? -4.887 -6.091 12.721 1.00 89.56 98 ASP A O 1
ATOM 815 N N . TYR A 1 99 ? -4.384 -7.351 14.501 1.00 91.94 99 TYR A N 1
ATOM 816 C CA . TYR A 1 99 ? -5.754 -7.811 14.712 1.00 91.94 99 TYR A CA 1
ATOM 817 C C . TYR A 1 99 ? -6.540 -6.858 15.618 1.00 91.94 99 TYR A C 1
ATOM 819 O O . TYR A 1 99 ? -6.800 -7.159 16.778 1.00 91.94 99 TYR A O 1
ATOM 827 N N . ALA A 1 100 ? -6.904 -5.696 15.070 1.00 93.50 100 ALA A N 1
ATOM 828 C CA . ALA A 1 100 ? -7.897 -4.783 15.639 1.00 93.50 100 ALA A CA 1
ATOM 829 C C . ALA A 1 100 ? -9.131 -4.734 14.731 1.00 93.50 100 ALA A C 1
ATOM 831 O O . ALA A 1 100 ? -9.018 -4.397 13.549 1.00 93.50 100 ALA A O 1
ATOM 832 N N . THR A 1 101 ? -10.288 -5.104 15.278 1.00 93.56 101 THR A N 1
ATOM 833 C CA . THR A 1 101 ? -11.584 -5.111 14.582 1.00 93.56 101 THR A CA 1
ATOM 834 C C . THR A 1 101 ? -12.408 -3.872 14.933 1.00 93.56 101 THR A C 1
ATOM 836 O O . THR A 1 101 ? -11.844 -2.874 15.360 1.00 93.56 101 THR A O 1
ATOM 839 N N . GLU A 1 102 ? -13.736 -3.905 14.799 1.00 93.50 102 GLU A N 1
ATOM 840 C CA . GLU A 1 102 ? -14.631 -2.816 15.209 1.00 93.50 102 GLU A CA 1
ATOM 841 C C . GLU A 1 102 ? -14.528 -2.461 16.702 1.00 93.50 102 GLU A C 1
ATOM 843 O O . GLU A 1 102 ? -14.775 -1.325 17.100 1.00 93.50 102 GLU A O 1
ATOM 848 N N . LYS A 1 103 ? -14.148 -3.429 17.547 1.00 95.75 103 LYS A N 1
ATOM 849 C CA . LYS A 1 103 ? -14.295 -3.338 19.008 1.00 95.75 103 LYS A CA 1
ATOM 850 C C . LYS A 1 103 ? -13.586 -2.131 19.616 1.00 95.75 103 LYS A C 1
ATOM 852 O O . LYS A 1 103 ? -14.275 -1.353 20.267 1.00 95.75 103 LYS A O 1
ATOM 857 N N . PRO A 1 104 ? -12.266 -1.926 19.471 1.00 95.38 104 PRO A N 1
ATOM 858 C CA . PRO A 1 104 ? -11.627 -0.773 20.098 1.00 95.38 104 PRO A CA 1
ATOM 859 C C . PRO A 1 104 ? -12.229 0.547 19.604 1.00 95.38 104 PRO A C 1
ATOM 861 O O . PRO A 1 104 ? -12.437 1.455 20.404 1.00 95.38 104 PRO A O 1
ATOM 864 N N . TYR A 1 105 ? -12.597 0.632 18.325 1.00 93.19 105 TYR A N 1
ATOM 865 C CA . TYR A 1 105 ? -13.186 1.834 17.737 1.00 93.19 105 TYR A CA 1
ATOM 866 C C . TYR A 1 105 ? -14.600 2.120 18.259 1.00 93.19 105 TYR A C 1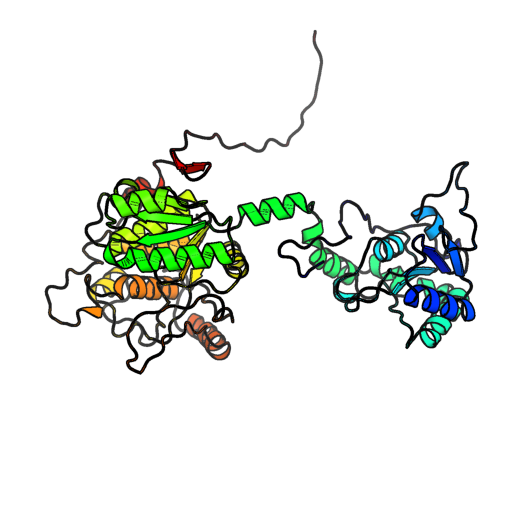
ATOM 868 O O . TYR A 1 105 ? -14.938 3.288 18.453 1.00 93.19 105 TYR A O 1
ATOM 876 N N . ASP A 1 106 ? -15.393 1.095 18.584 1.00 92.88 106 ASP A N 1
ATOM 877 C CA . ASP A 1 106 ? -16.674 1.262 19.285 1.00 92.88 106 ASP A CA 1
ATOM 878 C C . ASP A 1 106 ? -16.481 1.879 20.677 1.00 92.88 106 ASP A C 1
ATOM 880 O O . ASP A 1 106 ? -17.234 2.767 21.074 1.00 92.88 106 ASP A O 1
ATOM 884 N N . GLY A 1 107 ? -15.454 1.441 21.414 1.00 92.44 107 GLY A N 1
ATOM 885 C CA . GLY A 1 107 ? -15.120 1.983 22.735 1.00 92.44 107 GLY A CA 1
ATOM 886 C C . GLY A 1 107 ? -14.733 3.458 22.685 1.00 92.44 107 GLY A C 1
ATOM 887 O O . GLY A 1 107 ? -15.259 4.277 23.445 1.00 92.44 107 GLY A O 1
ATOM 888 N N . LEU A 1 108 ? -13.871 3.800 21.725 1.00 91.75 108 LEU A N 1
ATOM 889 C CA . LEU A 1 108 ? -13.455 5.175 21.461 1.00 91.75 108 LEU A CA 1
ATOM 890 C C . LEU A 1 108 ? -14.641 6.050 21.030 1.00 91.75 108 LEU A C 1
ATOM 892 O O . LEU A 1 108 ? -14.799 7.158 21.542 1.00 91.75 108 LEU A O 1
ATOM 896 N N . SER A 1 109 ? -15.514 5.535 20.158 1.00 89.25 109 SER A N 1
ATOM 897 C CA . SER A 1 109 ? -16.731 6.228 19.703 1.00 89.25 109 SER A CA 1
ATOM 898 C C . SER A 1 109 ? -17.748 6.420 20.834 1.00 89.25 109 SER A C 1
ATOM 900 O O . SER A 1 109 ? -18.436 7.436 20.896 1.00 89.25 109 SER A O 1
ATOM 902 N N . ALA A 1 110 ? -17.820 5.483 21.784 1.00 89.38 110 ALA A N 1
ATOM 903 C CA . ALA A 1 110 ? -18.656 5.608 22.977 1.00 89.38 110 ALA A CA 1
ATOM 904 C C . ALA A 1 110 ? -18.103 6.621 23.999 1.00 89.38 110 ALA A C 1
ATOM 906 O O . ALA A 1 110 ? -18.788 6.962 24.972 1.00 89.38 110 ALA A O 1
ATOM 907 N N . GLY A 1 111 ? -16.855 7.072 23.832 1.00 89.00 111 GLY A N 1
ATOM 908 C CA . GLY A 1 111 ? -16.140 7.872 24.824 1.00 89.00 111 GLY A CA 1
ATOM 909 C C . GLY A 1 111 ? -15.949 7.138 26.155 1.00 89.00 111 GLY A C 1
ATOM 910 O O . GLY A 1 111 ? -15.877 7.788 27.196 1.00 89.00 111 GLY A O 1
ATOM 911 N N . ALA A 1 112 ? -15.944 5.802 26.132 1.00 90.88 112 ALA A N 1
ATOM 912 C CA . ALA A 1 112 ? -15.703 4.971 27.304 1.00 90.88 112 ALA A CA 1
ATOM 913 C C . ALA A 1 112 ? -14.197 4.819 27.557 1.00 90.88 112 ALA A C 1
ATOM 915 O O . ALA A 1 112 ? -13.384 4.905 26.632 1.00 90.88 112 ALA A O 1
ATOM 916 N N . VAL A 1 113 ? -13.821 4.513 28.801 1.00 94.31 113 VAL A N 1
ATOM 917 C CA . VAL A 1 113 ? -12.471 4.022 29.100 1.00 94.31 113 VAL A CA 1
ATOM 918 C C . VAL A 1 113 ? -12.318 2.666 28.413 1.00 94.31 113 VAL A C 1
ATOM 920 O O . VAL A 1 113 ? -12.920 1.674 28.830 1.00 94.31 113 VAL A O 1
ATOM 923 N N . THR A 1 114 ? -11.554 2.635 27.324 1.00 95.81 114 THR A N 1
ATOM 924 C CA . THR A 1 114 ? -11.424 1.445 26.478 1.00 95.81 114 THR A CA 1
ATOM 925 C C . THR A 1 114 ? -10.277 0.574 26.975 1.00 95.81 114 THR A C 1
ATOM 927 O O . THR A 1 114 ? -9.122 0.992 26.971 1.00 95.81 114 THR A O 1
ATOM 930 N N . VAL A 1 115 ? -10.586 -0.649 27.395 1.00 98.31 115 VAL A N 1
ATOM 931 C CA . VAL A 1 115 ? -9.604 -1.663 27.798 1.00 98.31 115 VAL A CA 1
ATOM 932 C C . VAL A 1 115 ? -9.489 -2.669 26.662 1.00 98.31 115 VAL A C 1
ATOM 934 O O . VAL A 1 115 ? -10.494 -3.252 26.256 1.00 98.31 115 VAL A O 1
ATOM 937 N N . TYR A 1 116 ? -8.290 -2.851 26.119 1.00 98.44 116 TYR A N 1
ATOM 938 C CA . TYR A 1 116 ? -8.085 -3.529 24.844 1.00 98.44 116 TYR A CA 1
ATOM 939 C C . TYR A 1 116 ? -7.214 -4.781 24.970 1.00 98.44 116 TYR A C 1
ATOM 941 O O . TYR A 1 116 ? -6.115 -4.731 25.519 1.00 98.44 116 TYR A O 1
ATOM 949 N N . PHE A 1 117 ? -7.708 -5.879 24.396 1.00 98.19 117 PHE A N 1
ATOM 950 C CA . PHE A 1 117 ? -7.003 -7.150 24.216 1.00 98.19 117 PHE A CA 1
ATOM 951 C C . PHE A 1 117 ? -7.183 -7.584 22.758 1.00 98.19 117 PHE A C 1
ATOM 953 O O . PHE A 1 117 ? -8.324 -7.760 22.328 1.00 98.19 117 PHE A O 1
ATOM 960 N N . GLY A 1 118 ? -6.099 -7.751 21.994 1.00 96.31 118 GLY A N 1
ATOM 961 C CA . GLY A 1 118 ? -6.188 -8.148 20.583 1.00 96.31 118 GLY A CA 1
ATOM 962 C C . GLY A 1 118 ? -4.880 -8.026 19.808 1.00 96.31 118 GLY A C 1
ATOM 963 O O . GLY A 1 118 ? -4.077 -8.949 19.764 1.00 96.31 118 GLY A O 1
ATOM 964 N N . ALA A 1 119 ? -4.645 -6.887 19.170 1.00 95.44 119 ALA A N 1
ATOM 965 C CA . ALA A 1 119 ? -3.384 -6.663 18.468 1.00 95.44 119 ALA A CA 1
ATOM 966 C C . ALA A 1 119 ? -2.196 -6.613 19.441 1.00 95.44 119 ALA A C 1
ATOM 968 O O . ALA A 1 119 ? -2.282 -5.924 20.455 1.00 95.44 119 ALA A O 1
ATOM 969 N N . THR A 1 120 ? -1.077 -7.265 19.107 1.00 94.44 120 THR A N 1
ATOM 970 C CA . THR A 1 120 ? 0.175 -7.176 19.891 1.00 94.44 120 THR A CA 1
ATOM 971 C C . THR A 1 120 ? 0.906 -5.843 19.685 1.00 94.44 120 THR A C 1
ATOM 973 O O . THR A 1 120 ? 1.784 -5.488 20.463 1.00 94.44 120 THR A O 1
ATOM 976 N N . ASN A 1 121 ? 0.537 -5.090 18.646 1.00 92.88 121 ASN A N 1
ATOM 977 C CA . ASN A 1 121 ? 1.039 -3.758 18.301 1.00 92.88 121 ASN A CA 1
ATOM 978 C C . ASN A 1 121 ? -0.090 -2.698 18.302 1.00 92.88 121 ASN A C 1
ATOM 980 O O . ASN A 1 121 ? -0.300 -1.996 17.311 1.00 92.88 121 ASN A O 1
ATOM 984 N N . PRO A 1 122 ? -0.864 -2.549 19.394 1.00 93.56 122 PRO A N 1
ATOM 985 C CA . PRO A 1 122 ? -2.076 -1.726 19.388 1.00 93.56 122 PRO A CA 1
ATOM 986 C C . PRO A 1 122 ? -1.792 -0.231 19.178 1.00 93.56 122 PRO A C 1
ATOM 988 O O . PRO A 1 122 ? -2.631 0.480 18.630 1.00 93.56 122 PRO A O 1
ATOM 991 N N . HIS A 1 123 ? -0.600 0.243 19.553 1.00 92.06 123 HIS A N 1
ATOM 992 C CA . HIS A 1 123 ? -0.164 1.631 19.367 1.00 92.06 123 HIS A CA 1
ATOM 993 C C . HIS A 1 123 ? -0.017 2.045 17.899 1.00 92.06 123 HIS A C 1
ATOM 995 O O . HIS A 1 123 ? -0.080 3.234 17.591 1.00 92.06 123 HIS A O 1
ATOM 1001 N N . ASP A 1 124 ? 0.120 1.081 16.989 1.00 90.06 124 ASP A N 1
ATOM 1002 C CA . ASP A 1 124 ? 0.141 1.360 15.556 1.00 90.06 124 ASP A CA 1
ATOM 1003 C C . ASP A 1 124 ? -1.279 1.565 15.002 1.00 90.06 124 ASP A C 1
ATOM 1005 O O . ASP A 1 124 ? -1.446 2.128 13.917 1.00 90.06 124 ASP A O 1
ATOM 1009 N N . LEU A 1 125 ? -2.303 1.084 15.719 1.00 90.06 125 LEU A N 1
ATOM 1010 C CA . LEU A 1 125 ? -3.688 0.940 15.253 1.00 90.06 125 LEU A CA 1
ATOM 1011 C C . LEU A 1 125 ? -4.672 1.884 15.956 1.00 90.06 125 LEU A C 1
ATOM 1013 O O . LEU A 1 125 ? -5.732 2.190 15.407 1.00 90.06 125 LEU A O 1
ATOM 1017 N N . LEU A 1 126 ? -4.349 2.318 17.170 1.00 92.12 126 LEU A N 1
ATOM 1018 C CA . LEU A 1 126 ? -5.216 3.114 18.032 1.00 92.12 126 LEU A CA 1
ATOM 1019 C C . LEU A 1 126 ? -4.531 4.433 18.405 1.00 92.12 126 LEU A C 1
ATOM 1021 O O . LEU A 1 126 ? -3.300 4.476 18.475 1.00 92.12 126 LEU A O 1
ATOM 1025 N N . PRO A 1 127 ? -5.295 5.507 18.675 1.00 91.94 127 PRO A N 1
ATOM 1026 C CA . PRO A 1 127 ? -4.713 6.759 19.134 1.00 91.94 127 PRO A CA 1
ATOM 1027 C C . PRO A 1 127 ? -3.905 6.553 20.416 1.00 91.94 127 PRO A C 1
ATOM 1029 O O . PRO A 1 127 ? -4.310 5.805 21.314 1.00 91.94 127 PRO A O 1
ATOM 1032 N N . ILE A 1 128 ? -2.764 7.229 20.533 1.00 90.19 128 ILE A N 1
ATOM 1033 C CA . ILE A 1 128 ? -1.945 7.134 21.740 1.00 90.19 128 ILE A CA 1
ATOM 1034 C C . ILE A 1 128 ? -2.730 7.628 22.963 1.00 90.19 128 ILE A C 1
ATOM 1036 O O . ILE A 1 128 ? -3.542 8.548 22.874 1.00 90.19 128 ILE A O 1
ATOM 1040 N N . ASN A 1 129 ? -2.497 6.995 24.115 1.00 91.81 129 ASN A N 1
ATOM 1041 C CA . ASN A 1 129 ? -3.155 7.309 25.386 1.00 91.81 129 ASN A CA 1
ATOM 1042 C C . ASN A 1 129 ? -4.691 7.168 25.391 1.00 91.81 129 ASN A C 1
ATOM 1044 O O . ASN A 1 129 ? -5.329 7.655 26.320 1.00 91.81 129 ASN A O 1
ATOM 1048 N N . SER A 1 130 ? -5.288 6.497 24.400 1.00 93.00 130 SER A N 1
ATOM 1049 C CA . SER A 1 130 ? -6.748 6.337 24.288 1.00 93.00 130 SER A CA 1
ATOM 1050 C C . SER A 1 130 ? -7.303 5.026 24.860 1.00 93.00 130 SER A C 1
ATOM 1052 O O . SER A 1 130 ? -8.514 4.884 25.022 1.00 93.00 130 SER A O 1
ATOM 1054 N N . PHE A 1 131 ? -6.435 4.068 25.193 1.00 95.50 131 PHE A N 1
ATOM 1055 C CA . PHE A 1 131 ? -6.822 2.737 25.659 1.00 95.50 131 PHE A CA 1
ATOM 1056 C C . PHE A 1 131 ? -5.865 2.196 26.731 1.00 95.50 131 PHE A C 1
ATOM 1058 O O . PHE A 1 131 ? -4.723 2.646 26.845 1.00 95.50 131 PHE A O 1
ATOM 1065 N N . ILE A 1 132 ? -6.324 1.198 27.487 1.00 97.38 132 ILE A N 1
ATOM 1066 C CA . ILE A 1 132 ? -5.526 0.427 28.449 1.00 97.38 132 ILE A CA 1
ATOM 1067 C C . ILE A 1 132 ? -5.260 -0.965 27.853 1.00 97.38 132 ILE A C 1
ATOM 1069 O O . ILE A 1 132 ? -6.223 -1.713 27.672 1.00 97.38 132 ILE A O 1
ATOM 1073 N N . PRO A 1 133 ? -4.006 -1.337 27.533 1.00 96.94 133 PRO A N 1
ATOM 1074 C CA . PRO A 1 133 ? -3.692 -2.693 27.091 1.00 96.94 133 PRO A CA 1
ATOM 1075 C C . PRO A 1 133 ? -3.826 -3.683 28.253 1.00 96.94 133 PRO A C 1
ATOM 1077 O O . PRO A 1 133 ? -3.408 -3.392 29.375 1.00 96.94 133 PRO A O 1
ATOM 1080 N N . ILE A 1 134 ? -4.386 -4.860 27.985 1.00 97.75 134 ILE A N 1
ATOM 1081 C CA . ILE A 1 134 ? -4.529 -5.930 28.974 1.00 97.75 134 ILE A CA 1
ATOM 1082 C C . ILE A 1 134 ? -4.236 -7.292 28.345 1.00 97.75 134 ILE A C 1
ATOM 1084 O O . ILE A 1 134 ? -4.601 -7.537 27.198 1.00 97.75 134 ILE A O 1
ATOM 1088 N N . ASP A 1 135 ? -3.628 -8.183 29.119 1.00 96.00 135 ASP A N 1
ATOM 1089 C CA . ASP A 1 135 ? -3.501 -9.607 28.833 1.00 96.00 135 ASP A CA 1
ATOM 1090 C C . ASP A 1 135 ? -3.553 -10.429 30.139 1.00 96.00 135 ASP A C 1
ATOM 1092 O O . ASP A 1 135 ? -3.889 -9.925 31.213 1.00 96.00 135 ASP A O 1
ATOM 1096 N N . MET A 1 136 ? -3.258 -11.728 30.056 1.00 95.62 136 MET A N 1
ATOM 1097 C CA . MET A 1 136 ? -3.248 -12.603 31.232 1.00 95.62 136 MET A CA 1
ATOM 1098 C C . MET A 1 136 ? -2.104 -12.312 32.218 1.00 95.62 136 MET A C 1
ATOM 1100 O O . MET A 1 136 ? -2.217 -12.708 33.376 1.00 95.62 136 MET A O 1
ATOM 1104 N N . HIS A 1 137 ? -1.030 -11.640 31.796 1.00 96.56 137 HIS A N 1
ATOM 1105 C CA . HIS A 1 137 ? 0.138 -11.348 32.631 1.00 96.56 137 HIS A CA 1
ATOM 1106 C C . HIS A 1 137 ? -0.081 -10.127 33.529 1.00 96.56 137 HIS A C 1
ATOM 1108 O O . HIS A 1 137 ? 0.509 -10.058 34.604 1.00 96.56 137 HIS A O 1
ATOM 1114 N N . ASN A 1 138 ? -0.930 -9.178 33.115 1.00 97.62 138 ASN A N 1
ATOM 1115 C CA . ASN A 1 138 ? -1.158 -7.921 33.839 1.00 97.62 138 ASN A CA 1
ATOM 1116 C C . ASN A 1 138 ? -2.598 -7.724 34.356 1.00 97.62 138 ASN A C 1
ATOM 1118 O O . ASN A 1 138 ? -2.933 -6.649 34.856 1.00 97.62 138 ASN A O 1
ATOM 1122 N N . VAL A 1 139 ? -3.457 -8.747 34.261 1.00 97.94 139 VAL A N 1
ATOM 1123 C CA . VAL A 1 139 ? -4.886 -8.656 34.619 1.00 97.94 139 VAL A CA 1
ATOM 1124 C C . VAL A 1 139 ? -5.142 -8.166 36.048 1.00 97.94 139 VAL A C 1
ATOM 1126 O O . VAL A 1 139 ? -6.121 -7.459 36.274 1.00 97.94 139 VAL A O 1
ATOM 1129 N N . GLU A 1 140 ? -4.277 -8.506 37.005 1.00 97.75 140 GLU A N 1
ATOM 1130 C CA . GLU A 1 140 ? -4.415 -8.088 38.405 1.00 97.75 140 GLU A CA 1
ATOM 1131 C C . GLU A 1 140 ? -4.130 -6.590 38.581 1.00 97.75 140 GLU A C 1
ATOM 1133 O O . GLU A 1 140 ? -4.948 -5.867 39.152 1.00 97.75 140 GLU A O 1
ATOM 1138 N N . GLU A 1 141 ? -3.020 -6.105 38.016 1.00 98.38 141 GLU A N 1
ATOM 1139 C CA . GLU A 1 141 ? -2.649 -4.685 38.024 1.00 98.38 141 GLU A CA 1
ATOM 1140 C C . GLU A 1 141 ? -3.713 -3.839 37.313 1.00 98.38 141 GLU A C 1
ATOM 1142 O O . GLU A 1 141 ? -4.207 -2.845 37.857 1.00 98.38 141 GLU A O 1
ATOM 1147 N N . VAL A 1 142 ? -4.121 -4.265 36.112 1.00 98.25 142 VAL A N 1
ATOM 1148 C CA . VAL A 1 142 ? -5.169 -3.586 35.345 1.00 98.25 142 VAL A CA 1
ATOM 1149 C C . VAL A 1 142 ? -6.495 -3.641 36.101 1.00 98.25 142 VAL A C 1
ATOM 1151 O O . VAL A 1 142 ? -7.172 -2.622 36.207 1.00 98.25 142 VAL A O 1
ATOM 1154 N N . GLY A 1 143 ? -6.855 -4.783 36.687 1.00 98.31 143 GLY A N 1
ATOM 1155 C CA . GLY A 1 143 ? -8.060 -4.937 37.499 1.00 98.31 143 GLY A CA 1
ATOM 1156 C C . GLY A 1 143 ? -8.109 -3.959 38.672 1.00 98.31 143 GLY A C 1
ATOM 1157 O O . GLY A 1 143 ? -9.126 -3.290 38.863 1.00 98.31 143 GLY A O 1
ATOM 1158 N N . GLN A 1 144 ? -7.007 -3.808 39.410 1.00 98.00 144 GLN A N 1
ATOM 1159 C CA . GLN A 1 144 ? -6.919 -2.857 40.519 1.00 98.00 144 GLN A CA 1
ATOM 1160 C C . GLN A 1 144 ? -6.997 -1.404 40.038 1.00 98.00 144 GLN A C 1
ATOM 1162 O O . GLN A 1 144 ? -7.709 -0.591 40.629 1.00 98.00 144 GLN A O 1
ATOM 1167 N N . ARG A 1 145 ? -6.322 -1.073 38.931 1.00 96.88 145 ARG A N 1
ATOM 1168 C CA . ARG A 1 145 ? -6.405 0.259 38.319 1.00 96.88 145 ARG A CA 1
ATOM 1169 C C . ARG A 1 145 ? -7.839 0.608 37.925 1.00 96.88 145 ARG A C 1
ATOM 1171 O O . ARG A 1 145 ? -8.308 1.702 38.229 1.00 96.88 145 ARG A O 1
ATOM 1178 N N . LEU A 1 146 ? -8.539 -0.316 37.267 1.00 97.56 146 LEU A N 1
ATOM 1179 C CA . LEU A 1 146 ? -9.926 -0.122 36.846 1.00 97.56 146 LEU A CA 1
ATOM 1180 C C . LEU A 1 146 ? -10.873 -0.020 38.043 1.00 97.56 146 LEU A C 1
ATOM 1182 O O . LEU A 1 146 ? -11.802 0.780 38.002 1.00 97.56 146 LEU A O 1
ATOM 1186 N N . LYS A 1 147 ? -10.627 -0.779 39.116 1.00 97.62 147 LYS A N 1
ATOM 1187 C CA . LYS A 1 147 ? -11.388 -0.666 40.363 1.00 97.62 147 LYS A CA 1
ATOM 1188 C C . LYS A 1 147 ? -11.289 0.744 40.948 1.00 97.62 147 LYS A C 1
ATOM 1190 O O . LYS A 1 147 ? -12.323 1.365 41.171 1.00 97.62 147 LYS A O 1
ATOM 1195 N N . ASN A 1 148 ? -10.075 1.283 41.076 1.00 95.69 148 ASN A N 1
ATOM 1196 C CA . ASN A 1 148 ? -9.862 2.650 41.563 1.00 95.69 148 ASN A CA 1
ATOM 1197 C C . ASN A 1 148 ? -10.579 3.684 40.673 1.00 95.69 148 ASN A C 1
ATOM 1199 O O . ASN A 1 148 ? -11.195 4.617 41.172 1.00 95.69 148 ASN A O 1
ATOM 1203 N N . MET A 1 149 ? -10.551 3.495 39.348 1.00 94.50 149 MET A N 1
ATOM 1204 C CA . MET A 1 149 ? -11.275 4.353 38.400 1.00 94.50 149 MET A CA 1
ATOM 1205 C C . MET A 1 149 ? -12.805 4.259 38.540 1.00 94.50 149 MET A C 1
ATOM 1207 O O . MET A 1 149 ? -13.513 5.228 38.291 1.00 94.50 149 MET A O 1
ATOM 1211 N N . LEU A 1 150 ? -13.355 3.100 38.906 1.00 95.38 150 LEU A N 1
ATOM 1212 C CA . LEU A 1 150 ? -14.796 2.966 39.142 1.00 95.38 150 LEU A CA 1
ATOM 1213 C C . LEU A 1 150 ? -15.235 3.598 40.469 1.00 95.38 150 LEU A C 1
ATOM 1215 O O . LEU A 1 150 ? -16.380 4.039 40.565 1.00 95.38 150 LEU A O 1
ATOM 1219 N N . GLU A 1 151 ? -14.340 3.646 41.457 1.00 94.81 151 GLU A N 1
ATOM 1220 C CA . GLU A 1 151 ? -14.569 4.251 42.775 1.00 94.81 151 GLU A CA 1
ATOM 1221 C C . GLU A 1 151 ? -14.394 5.782 42.762 1.00 94.81 151 GLU A C 1
ATOM 1223 O O . GLU A 1 151 ? -15.074 6.474 43.517 1.00 94.81 151 GLU A O 1
ATOM 1228 N N . ASP A 1 152 ? -13.555 6.317 41.869 1.00 92.44 152 ASP A N 1
ATOM 1229 C CA . ASP A 1 152 ? -13.235 7.744 41.781 1.00 92.44 152 ASP A CA 1
ATOM 1230 C C . ASP A 1 152 ? -13.474 8.301 40.364 1.00 92.44 152 ASP A C 1
ATOM 1232 O O . ASP A 1 152 ? -12.759 8.009 39.400 1.00 92.44 152 ASP A O 1
ATOM 1236 N N . GLN A 1 153 ? -14.498 9.147 40.237 1.00 86.31 153 GLN A N 1
ATOM 1237 C CA . GLN A 1 153 ? -14.841 9.795 38.973 1.00 86.31 153 GLN A CA 1
ATOM 1238 C C . GLN A 1 153 ? -13.797 10.819 38.521 1.00 86.31 153 GLN A C 1
ATOM 1240 O O . GLN A 1 153 ? -13.575 10.939 37.314 1.00 86.31 153 GLN A O 1
ATOM 1245 N N . GLU A 1 154 ? -13.165 11.543 39.445 1.00 88.25 154 GLU A N 1
ATOM 1246 C CA . GLU A 1 154 ? -12.158 12.548 39.101 1.00 88.25 154 GLU A CA 1
ATOM 1247 C C . GLU A 1 154 ? -10.945 11.872 38.459 1.00 88.25 154 GLU A C 1
ATOM 1249 O O . GLU A 1 154 ? -10.432 12.365 37.453 1.00 88.25 154 GLU A O 1
ATOM 1254 N N . LEU A 1 155 ? -10.556 10.682 38.939 1.00 88.50 155 LEU A N 1
ATOM 1255 C CA . LEU A 1 155 ? -9.516 9.873 38.291 1.00 88.50 155 LEU A CA 1
ATOM 1256 C C . LEU A 1 155 ? -9.869 9.516 36.844 1.00 88.50 155 LEU A C 1
ATOM 1258 O O . LEU A 1 155 ? -8.994 9.534 35.974 1.00 88.50 155 LEU A O 1
ATOM 1262 N N . VAL A 1 156 ? -11.135 9.198 36.557 1.00 90.00 156 VAL A N 1
ATOM 1263 C CA . VAL A 1 156 ? -11.575 8.903 35.186 1.00 90.00 156 VAL A CA 1
ATOM 1264 C C . VAL A 1 156 ? -11.519 10.156 34.328 1.00 90.00 156 VAL A C 1
ATOM 1266 O O . VAL A 1 156 ? -10.925 10.118 33.253 1.00 90.00 156 VAL A O 1
ATOM 1269 N N . GLU A 1 157 ? -12.116 11.254 34.786 1.00 86.75 157 GLU A N 1
ATOM 1270 C CA . GLU A 1 157 ? -12.216 12.507 34.032 1.00 86.75 157 GLU A CA 1
ATOM 1271 C C . GLU A 1 157 ? -10.849 13.146 33.779 1.00 86.75 157 GLU A C 1
ATOM 1273 O O . GLU A 1 157 ? -10.613 13.675 32.691 1.00 86.75 157 GLU A O 1
ATOM 1278 N N . ALA A 1 158 ? -9.922 13.032 34.733 1.00 86.06 158 ALA A N 1
ATOM 1279 C CA . ALA A 1 158 ? -8.543 13.477 34.584 1.00 86.06 158 ALA A CA 1
ATOM 1280 C C . ALA A 1 158 ? -7.710 12.561 33.671 1.00 86.06 158 ALA A C 1
ATOM 1282 O O . ALA A 1 158 ? -6.676 12.997 33.159 1.00 86.06 158 ALA A O 1
ATOM 1283 N N . SER A 1 159 ? -8.141 11.314 33.442 1.00 87.44 159 SER A N 1
ATOM 1284 C CA . SER A 1 159 ? -7.362 10.341 32.677 1.00 87.44 159 SER A CA 1
ATOM 1285 C C . SER A 1 159 ? -7.219 10.722 31.203 1.00 87.44 159 SER A C 1
ATOM 1287 O O . SER A 1 159 ? -8.142 11.210 30.541 1.00 87.44 159 SER A O 1
ATOM 1289 N N . ASN A 1 160 ? -6.057 10.396 30.638 1.00 88.75 160 ASN A N 1
ATOM 1290 C CA . ASN A 1 160 ? -5.836 10.563 29.207 1.00 88.75 160 ASN A CA 1
ATOM 1291 C C . ASN A 1 160 ? -6.770 9.669 28.373 1.00 88.75 160 ASN A C 1
ATOM 1293 O O . ASN A 1 160 ? -7.134 10.065 27.277 1.00 88.75 160 ASN A O 1
ATOM 1297 N N . PHE A 1 161 ? -7.249 8.533 28.894 1.00 86.56 161 PHE A N 1
ATOM 1298 C CA . PHE A 1 161 ? -8.113 7.600 28.149 1.00 86.56 161 PHE A CA 1
ATOM 1299 C C . PHE A 1 161 ? -9.459 8.183 27.752 1.00 86.56 161 PHE A C 1
ATOM 1301 O O . PHE A 1 161 ? -10.075 7.728 26.793 1.00 86.56 161 PHE A O 1
ATOM 1308 N N . VAL A 1 162 ? -9.916 9.195 28.482 1.00 84.25 162 VAL A N 1
ATOM 1309 C CA . VAL A 1 162 ? -11.105 9.947 28.106 1.00 84.25 162 VAL A CA 1
ATOM 1310 C C . VAL A 1 162 ? -10.662 11.237 27.409 1.00 84.25 162 VAL A C 1
ATOM 1312 O O . VAL A 1 162 ? -11.122 11.516 26.308 1.00 84.25 162 VAL A O 1
ATOM 1315 N N . ARG A 1 163 ? -9.681 11.973 27.942 1.00 86.06 163 ARG A N 1
ATOM 1316 C CA . ARG A 1 163 ? -9.255 13.278 27.399 1.00 86.06 163 ARG A CA 1
ATOM 1317 C C . ARG A 1 163 ? -8.459 13.225 26.093 1.00 86.06 163 ARG A C 1
ATOM 1319 O O . ARG A 1 163 ? -8.234 14.279 25.506 1.00 86.06 163 ARG A O 1
ATOM 1326 N N . TRP A 1 164 ? -8.033 12.050 25.625 1.00 87.06 164 TRP A N 1
ATOM 1327 C CA . TRP A 1 164 ? -7.157 11.931 24.455 1.00 87.06 164 TRP A CA 1
ATOM 1328 C C . TRP A 1 164 ? -7.744 12.612 23.226 1.00 87.06 164 TRP A C 1
ATOM 1330 O O . TRP A 1 164 ? -7.009 13.218 22.454 1.00 87.06 164 TRP A O 1
ATOM 1340 N N . TYR A 1 165 ? -9.069 12.540 23.079 1.00 82.50 165 TYR A N 1
ATOM 1341 C CA . TYR A 1 165 ? -9.752 13.136 21.950 1.00 82.50 165 TYR A CA 1
ATOM 1342 C C . TYR A 1 165 ? -9.568 14.650 21.953 1.00 82.50 165 TYR A C 1
ATOM 1344 O O . TYR A 1 165 ? -9.335 15.222 20.902 1.00 82.50 165 TYR A O 1
ATOM 1352 N N . ASP A 1 166 ? -9.587 15.310 23.109 1.00 85.88 166 ASP A N 1
ATOM 1353 C CA . ASP A 1 166 ? -9.429 16.765 23.213 1.00 85.88 166 ASP A CA 1
ATOM 1354 C C . ASP A 1 166 ? -7.974 17.213 22.986 1.00 85.88 166 ASP A C 1
ATOM 1356 O O . ASP A 1 166 ? -7.714 18.383 22.707 1.00 85.88 166 ASP A O 1
ATOM 1360 N N . ASN A 1 167 ? -7.022 16.277 23.027 1.00 87.88 167 ASN A N 1
ATOM 1361 C CA . ASN A 1 167 ? -5.636 16.538 22.682 1.00 87.88 167 ASN A CA 1
ATOM 1362 C C . ASN A 1 167 ? -5.439 16.522 21.157 1.00 87.88 167 ASN A C 1
ATOM 1364 O O . ASN A 1 167 ? -5.408 15.468 20.518 1.00 87.88 167 ASN A O 1
ATOM 1368 N N . LEU A 1 168 ? -5.263 17.711 20.576 1.00 85.62 168 LEU A N 1
ATOM 1369 C CA . LEU A 1 168 ? -5.111 17.876 19.132 1.00 85.62 168 LEU A CA 1
ATOM 1370 C C . LEU A 1 168 ? -3.904 17.115 18.563 1.00 85.62 168 LEU A C 1
ATOM 1372 O O . LEU A 1 168 ? -4.018 16.568 17.468 1.00 85.62 168 LEU A O 1
ATOM 1376 N N . SER A 1 169 ? -2.772 17.042 19.273 1.00 87.69 169 SER A N 1
ATOM 1377 C CA . SER A 1 169 ? -1.570 16.389 18.735 1.00 87.69 169 SER A CA 1
ATOM 1378 C C . SER A 1 169 ? -1.746 14.876 18.632 1.00 87.69 169 SER A C 1
ATOM 1380 O O . SER A 1 169 ? -1.450 14.301 17.589 1.00 87.69 169 SER A O 1
ATOM 1382 N N . TRP A 1 170 ? -2.310 14.238 19.661 1.00 87.00 170 TRP A N 1
ATOM 1383 C CA . TRP A 1 170 ? -2.594 12.799 19.647 1.00 87.00 170 TRP A CA 1
ATOM 1384 C C . TRP A 1 170 ? -3.653 12.432 18.609 1.00 87.00 170 TRP A C 1
ATOM 1386 O O . TRP A 1 170 ? -3.527 11.411 17.934 1.00 87.00 170 TRP A O 1
ATOM 1396 N N . ARG A 1 171 ? -4.684 13.275 18.461 1.00 85.00 171 ARG A N 1
ATOM 1397 C CA . ARG A 1 171 ? -5.725 13.073 17.451 1.00 85.00 171 ARG A CA 1
ATOM 1398 C C . ARG A 1 171 ? -5.152 13.188 16.039 1.00 85.00 171 ARG A C 1
ATOM 1400 O O . ARG A 1 171 ? -5.365 12.291 15.235 1.00 85.00 171 ARG A O 1
ATOM 1407 N N . THR A 1 172 ? -4.386 14.244 15.766 1.00 85.38 172 THR A N 1
ATOM 1408 C CA . THR A 1 172 ? -3.819 14.509 14.433 1.00 85.38 172 THR A CA 1
ATOM 1409 C C . THR A 1 172 ? -2.810 13.434 14.028 1.00 85.38 172 THR A C 1
ATOM 1411 O O . THR A 1 172 ? -2.902 12.931 12.914 1.00 85.38 172 THR A O 1
ATOM 1414 N N . ASP A 1 173 ? -1.920 13.010 14.935 1.00 87.88 173 ASP A N 1
ATOM 1415 C CA . ASP A 1 173 ? -0.960 11.922 14.676 1.00 87.88 173 ASP A CA 1
ATOM 1416 C C . ASP A 1 173 ? -1.670 10.619 14.269 1.00 87.88 173 ASP A C 1
ATOM 1418 O O . ASP A 1 173 ? -1.319 9.974 13.279 1.00 87.88 173 ASP A O 1
ATOM 1422 N N . TRP A 1 174 ? -2.722 10.237 14.995 1.00 88.12 174 TRP A N 1
ATOM 1423 C CA . TRP A 1 174 ? -3.496 9.049 14.645 1.00 88.12 174 TRP A CA 1
ATOM 1424 C C . TRP A 1 174 ? -4.301 9.224 13.352 1.00 88.12 174 TRP A C 1
ATOM 1426 O O . TRP A 1 174 ? -4.342 8.309 12.524 1.00 88.12 174 TRP A O 1
ATOM 1436 N N . GLU A 1 175 ? -4.922 10.387 13.145 1.00 86.94 175 GLU A N 1
ATOM 1437 C CA . GLU A 1 175 ? -5.681 10.665 11.927 1.00 86.94 175 GLU A CA 1
ATOM 1438 C C . GLU A 1 175 ? -4.798 10.641 10.676 1.00 86.94 175 GLU A C 1
ATOM 1440 O O . GLU A 1 175 ? -5.237 10.165 9.627 1.00 86.94 175 GLU A O 1
ATOM 1445 N N . GLU A 1 176 ? -3.556 11.111 10.786 1.00 86.75 176 GLU A N 1
ATOM 1446 C CA . GLU A 1 176 ? -2.549 11.038 9.732 1.00 86.75 176 GLU A CA 1
ATOM 1447 C C . GLU A 1 176 ? -2.168 9.580 9.444 1.00 86.75 176 GLU A C 1
ATOM 1449 O O . GLU A 1 176 ? -2.277 9.133 8.296 1.00 86.75 176 GLU A O 1
ATOM 1454 N N . LYS A 1 177 ? -1.851 8.796 10.486 1.00 85.56 177 LYS A N 1
ATOM 1455 C CA . LYS A 1 177 ? -1.561 7.351 10.378 1.00 85.56 177 LYS A CA 1
ATOM 1456 C C . LYS A 1 177 ? -2.693 6.557 9.731 1.00 85.56 177 LYS A C 1
ATOM 1458 O O . LYS A 1 177 ? -2.436 5.566 9.047 1.00 85.56 177 LYS A O 1
ATOM 1463 N N . MET A 1 178 ? -3.940 6.974 9.945 1.00 85.06 178 MET A N 1
ATOM 1464 C CA . MET A 1 178 ? -5.130 6.319 9.397 1.00 85.06 178 MET A CA 1
ATOM 1465 C C . MET A 1 178 ? -5.684 6.994 8.143 1.00 85.06 178 MET A C 1
ATOM 1467 O O . MET A 1 178 ? -6.678 6.516 7.599 1.00 85.06 178 MET A O 1
ATOM 1471 N N . SER A 1 179 ? -5.077 8.072 7.648 1.00 84.50 179 SER A N 1
ATOM 1472 C CA . SER A 1 179 ? -5.634 8.917 6.580 1.00 84.50 179 SER A CA 1
ATOM 1473 C C . SER A 1 179 ? -5.975 8.156 5.292 1.00 84.50 179 SER A C 1
ATOM 1475 O O . SER A 1 179 ? -6.972 8.448 4.636 1.00 84.50 179 SER A O 1
ATOM 1477 N N . TRP A 1 180 ? -5.219 7.111 4.965 1.00 76.94 180 TRP A N 1
ATOM 1478 C CA . TRP A 1 180 ? -5.463 6.226 3.822 1.00 76.94 180 TRP A CA 1
ATOM 1479 C C . TRP A 1 180 ? -6.777 5.422 3.935 1.00 76.94 180 TRP A C 1
ATOM 1481 O O . TRP A 1 180 ? -7.329 4.974 2.928 1.00 76.94 180 TRP A O 1
ATOM 1491 N N . THR A 1 181 ? -7.342 5.285 5.137 1.00 84.62 181 THR A N 1
ATOM 1492 C CA . THR A 1 181 ? -8.663 4.670 5.379 1.00 84.62 181 THR A CA 1
ATOM 1493 C C . THR A 1 181 ? -9.841 5.602 5.069 1.00 84.62 181 THR A C 1
ATOM 1495 O O . THR A 1 181 ? -10.991 5.176 5.139 1.00 84.62 181 THR A O 1
ATOM 1498 N N . ARG A 1 182 ? -9.579 6.859 4.672 1.00 83.94 182 ARG A N 1
ATOM 1499 C CA . ARG A 1 182 ? -10.598 7.804 4.165 1.00 83.94 182 ARG A CA 1
ATOM 1500 C C . ARG A 1 182 ? -11.158 7.424 2.794 1.00 83.94 182 ARG A C 1
ATOM 1502 O O . ARG A 1 182 ? -12.050 8.101 2.304 1.00 83.94 182 ARG A O 1
ATOM 1509 N N . TRP A 1 183 ? -10.639 6.372 2.174 1.00 80.19 183 TRP A N 1
ATOM 1510 C CA . TRP A 1 183 ? -11.128 5.816 0.916 1.00 80.19 183 TRP A CA 1
ATOM 1511 C C . TRP A 1 183 ? -11.634 4.395 1.160 1.00 80.19 183 TRP A C 1
ATOM 1513 O O . TRP A 1 183 ? -11.110 3.700 2.029 1.00 80.19 183 TRP A O 1
ATOM 1523 N N . HIS A 1 184 ? -12.633 3.930 0.409 1.00 79.75 184 HIS A N 1
ATOM 1524 C CA . HIS A 1 184 ? -13.043 2.524 0.484 1.00 79.75 184 HIS A CA 1
ATOM 1525 C C . HIS A 1 184 ? -11.888 1.608 0.038 1.00 79.75 184 HIS A C 1
ATOM 1527 O O . HIS A 1 184 ? -11.052 2.018 -0.776 1.00 79.75 184 HIS A O 1
ATOM 1533 N N . SER A 1 185 ? -11.820 0.373 0.550 1.00 76.44 185 SER A N 1
ATOM 1534 C CA . SER A 1 185 ? -10.778 -0.590 0.154 1.00 76.44 185 SER A CA 1
ATOM 1535 C C . SER A 1 185 ? -10.752 -0.826 -1.352 1.00 76.44 185 SER A C 1
ATOM 1537 O O . SER A 1 185 ? -9.674 -0.933 -1.928 1.00 76.44 185 SER A O 1
ATOM 1539 N N . ASP A 1 186 ? -11.919 -0.811 -1.994 1.00 78.38 186 ASP A N 1
ATOM 1540 C CA . ASP A 1 186 ? -12.034 -0.985 -3.444 1.00 78.38 186 ASP A CA 1
ATOM 1541 C C . ASP A 1 186 ? -11.432 0.198 -4.202 1.00 78.38 186 ASP A C 1
ATOM 1543 O O . ASP A 1 186 ? -10.731 0.006 -5.190 1.00 78.38 186 ASP A O 1
ATOM 1547 N N . CYS A 1 187 ? -11.621 1.428 -3.710 1.00 78.56 187 CYS A N 1
ATOM 1548 C CA . CYS A 1 187 ? -10.999 2.608 -4.306 1.00 78.56 187 CYS A CA 1
ATOM 1549 C C . CYS A 1 187 ? -9.478 2.561 -4.164 1.00 78.56 187 CYS A C 1
ATOM 1551 O O . CYS A 1 187 ? -8.774 2.891 -5.115 1.00 78.56 187 CYS A O 1
ATOM 1553 N N . ARG A 1 188 ? -8.967 2.115 -3.007 1.00 77.19 188 ARG A N 1
ATOM 1554 C CA . ARG A 1 188 ? -7.525 1.908 -2.818 1.00 77.19 188 ARG A CA 1
ATOM 1555 C C . ARG A 1 188 ? -6.988 0.834 -3.752 1.00 77.19 188 ARG A C 1
ATOM 1557 O O . ARG A 1 188 ? -5.961 1.055 -4.371 1.00 77.19 188 ARG A O 1
ATOM 1564 N N . LEU A 1 189 ? -7.693 -0.287 -3.899 1.00 76.44 189 LEU A N 1
ATOM 1565 C CA . LEU A 1 189 ? -7.333 -1.340 -4.847 1.00 76.44 189 LEU A CA 1
ATOM 1566 C C . LEU A 1 189 ? -7.281 -0.802 -6.277 1.00 76.44 189 LEU A C 1
ATOM 1568 O O . LEU A 1 189 ? -6.289 -1.018 -6.967 1.00 76.44 189 LEU A O 1
ATOM 1572 N N . CYS A 1 190 ? -8.304 -0.068 -6.710 1.00 75.44 190 CYS A N 1
ATOM 1573 C CA . CYS A 1 190 ? -8.338 0.552 -8.031 1.00 75.44 190 CYS A CA 1
ATOM 1574 C C . CYS A 1 190 ? -7.192 1.549 -8.232 1.00 75.44 190 CYS A C 1
ATOM 1576 O O . CYS A 1 190 ? -6.552 1.530 -9.280 1.00 75.44 190 CYS A O 1
ATOM 1578 N N . ASP A 1 191 ? -6.907 2.393 -7.241 1.00 70.25 191 ASP A N 1
ATOM 1579 C CA . ASP A 1 191 ? -5.800 3.349 -7.286 1.00 70.25 191 ASP A CA 1
ATOM 1580 C C . ASP A 1 191 ? -4.443 2.633 -7.334 1.00 70.25 191 ASP A C 1
ATOM 1582 O O . ASP A 1 191 ? -3.628 2.930 -8.203 1.00 70.25 191 ASP A O 1
ATOM 1586 N N . THR A 1 192 ? -4.227 1.614 -6.498 1.00 69.31 192 THR A N 1
ATOM 1587 C CA . THR A 1 192 ? -3.024 0.772 -6.534 1.00 69.31 192 THR A CA 1
ATOM 1588 C C . THR A 1 192 ? -2.865 0.084 -7.887 1.00 69.31 192 THR A C 1
ATOM 1590 O O . THR A 1 192 ? -1.777 0.109 -8.450 1.00 69.31 192 THR A O 1
ATOM 1593 N N . LEU A 1 193 ? -3.931 -0.495 -8.448 1.00 67.94 193 LEU A N 1
ATOM 1594 C CA . LEU A 1 193 ? -3.895 -1.127 -9.771 1.00 67.94 193 LEU A CA 1
ATOM 1595 C C . LEU A 1 193 ? -3.630 -0.115 -10.890 1.00 67.94 193 LEU A C 1
ATOM 1597 O O . LEU A 1 193 ? -2.909 -0.432 -11.833 1.00 67.94 193 LEU A O 1
ATOM 1601 N N . ARG A 1 194 ? -4.182 1.099 -10.787 1.00 67.75 194 ARG A N 1
ATOM 1602 C CA . ARG A 1 194 ? -3.944 2.193 -11.736 1.00 67.75 194 ARG A CA 1
ATOM 1603 C C . ARG A 1 194 ? -2.501 2.700 -11.673 1.00 67.75 194 ARG A C 1
ATOM 1605 O O . ARG A 1 194 ? -1.954 3.062 -12.706 1.00 67.75 194 ARG A O 1
ATOM 1612 N N . ARG A 1 195 ? -1.905 2.731 -10.481 1.00 68.00 195 ARG A N 1
ATOM 1613 C CA . ARG A 1 195 ? -0.540 3.211 -10.210 1.00 68.00 195 ARG A CA 1
ATOM 1614 C C . ARG A 1 195 ? 0.551 2.158 -10.422 1.00 68.00 195 ARG A C 1
ATOM 1616 O O . ARG A 1 195 ? 1.724 2.438 -10.196 1.00 68.00 195 ARG A O 1
ATOM 1623 N N . ARG A 1 196 ? 0.201 0.934 -10.835 1.00 81.19 196 ARG A N 1
ATOM 1624 C CA . ARG A 1 196 ? 1.202 -0.073 -11.210 1.00 81.19 196 ARG A CA 1
ATOM 1625 C C . ARG A 1 196 ? 1.859 0.336 -12.521 1.00 81.19 196 ARG A C 1
ATOM 1627 O O . ARG A 1 196 ? 1.203 0.352 -13.562 1.00 81.19 196 ARG A O 1
ATOM 1634 N N . ALA A 1 197 ? 3.159 0.603 -12.466 1.00 86.06 197 ALA A N 1
ATOM 1635 C CA . ALA A 1 197 ? 3.937 0.921 -13.649 1.00 86.06 197 ALA A CA 1
ATOM 1636 C C . ALA A 1 197 ? 3.888 -0.249 -14.649 1.00 86.06 197 ALA A C 1
ATOM 1638 O O . ALA A 1 197 ? 4.040 -1.415 -14.268 1.00 86.06 197 ALA A O 1
ATOM 1639 N N . ALA A 1 198 ? 3.685 0.029 -15.935 1.00 91.62 198 ALA A N 1
ATOM 1640 C CA . ALA A 1 198 ? 3.855 -1.003 -16.954 1.00 91.62 198 ALA A CA 1
ATOM 1641 C C . ALA A 1 198 ? 5.327 -1.429 -17.002 1.00 91.62 198 ALA A C 1
ATOM 1643 O O . ALA A 1 198 ? 6.220 -0.590 -16.889 1.00 91.62 198 ALA A O 1
ATOM 1644 N N . VAL A 1 199 ? 5.602 -2.718 -17.193 1.00 94.19 199 VAL A N 1
ATOM 1645 C CA . VAL A 1 199 ? 6.972 -3.141 -17.498 1.00 94.19 199 VAL A CA 1
ATOM 1646 C C . VAL A 1 199 ? 7.197 -2.959 -18.993 1.00 94.19 199 VAL A C 1
ATOM 1648 O O . VAL A 1 199 ? 6.364 -3.367 -19.791 1.00 94.19 199 VAL A O 1
ATOM 1651 N N . ALA A 1 200 ? 8.312 -2.361 -19.385 1.00 94.94 200 ALA A N 1
ATOM 1652 C CA . ALA A 1 200 ? 8.757 -2.311 -20.766 1.00 94.94 200 ALA A CA 1
ATOM 1653 C C . ALA A 1 200 ? 10.088 -3.044 -20.919 1.00 94.94 200 ALA A C 1
ATOM 1655 O O . ALA A 1 200 ? 10.941 -3.013 -20.034 1.00 94.94 200 ALA A O 1
ATOM 1656 N N . THR A 1 201 ? 10.270 -3.688 -22.059 1.00 94.56 201 THR A N 1
ATOM 1657 C CA . THR A 1 201 ? 11.511 -4.358 -22.443 1.00 94.56 201 THR A CA 1
ATOM 1658 C C . THR A 1 201 ? 11.612 -4.372 -23.964 1.00 94.56 201 THR A C 1
ATOM 1660 O O . THR A 1 201 ? 10.619 -4.134 -24.648 1.00 94.56 201 THR A O 1
ATOM 1663 N N . GLY A 1 202 ? 12.781 -4.636 -24.531 1.00 92.75 202 GLY A N 1
ATOM 1664 C CA . GLY A 1 202 ? 12.942 -4.736 -25.977 1.00 92.75 202 GLY A CA 1
ATOM 1665 C C . GLY A 1 202 ? 13.996 -5.762 -26.327 1.00 92.75 202 GLY A C 1
ATOM 1666 O O . GLY A 1 202 ? 15.012 -5.831 -25.647 1.00 92.75 202 GLY A O 1
ATOM 1667 N N . ALA A 1 203 ? 13.750 -6.545 -27.373 1.00 92.88 203 ALA A N 1
ATOM 1668 C CA . ALA A 1 203 ? 14.648 -7.610 -27.796 1.00 92.88 203 ALA A CA 1
ATOM 1669 C C . ALA A 1 203 ? 14.811 -7.626 -29.314 1.00 92.88 203 ALA A C 1
ATOM 1671 O O . ALA A 1 203 ? 13.956 -7.148 -30.064 1.00 92.88 203 ALA A O 1
ATOM 1672 N N . ASP A 1 204 ? 15.928 -8.192 -29.740 1.00 91.62 204 ASP A N 1
ATOM 1673 C CA . ASP A 1 204 ? 16.244 -8.548 -31.115 1.00 91.62 204 ASP A CA 1
ATOM 1674 C C . ASP A 1 204 ? 16.364 -10.074 -31.244 1.00 91.62 204 ASP A C 1
ATOM 1676 O O . ASP A 1 204 ? 16.123 -10.821 -30.292 1.00 91.62 204 ASP A O 1
ATOM 1680 N N . GLU A 1 205 ? 16.744 -10.557 -32.425 1.00 93.12 205 GLU A N 1
ATOM 1681 C CA . GLU A 1 205 ? 16.888 -11.993 -32.665 1.00 93.12 205 GLU A CA 1
ATOM 1682 C C . GLU A 1 205 ? 17.867 -12.680 -31.694 1.00 93.12 205 GLU A C 1
ATOM 1684 O O . GLU A 1 205 ? 17.634 -13.827 -31.309 1.00 93.12 205 GLU A O 1
ATOM 1689 N N . LYS A 1 206 ? 18.925 -11.981 -31.252 1.00 91.50 206 LYS A N 1
ATOM 1690 C CA . LYS A 1 206 ? 19.978 -12.537 -30.385 1.00 91.50 206 LYS A CA 1
ATOM 1691 C C . LYS A 1 206 ? 19.561 -12.606 -28.918 1.00 91.50 206 LYS A C 1
ATOM 1693 O O . LYS A 1 206 ? 19.924 -13.550 -28.225 1.00 91.50 206 LYS A O 1
ATOM 1698 N N . THR A 1 207 ? 18.814 -11.610 -28.456 1.00 91.75 207 THR A N 1
ATOM 1699 C CA . THR A 1 207 ? 18.405 -11.439 -27.050 1.00 91.75 207 THR A CA 1
ATOM 1700 C C . THR A 1 207 ? 17.036 -12.056 -26.744 1.00 91.75 207 THR A C 1
ATOM 1702 O O . THR A 1 207 ? 16.546 -11.983 -25.619 1.00 91.75 207 THR A O 1
ATOM 1705 N N . PHE A 1 208 ? 16.407 -12.710 -27.725 1.00 95.06 208 PHE A N 1
ATOM 1706 C CA . PHE A 1 208 ? 15.064 -13.274 -27.591 1.00 95.06 208 PHE A CA 1
ATOM 1707 C C . PHE A 1 208 ? 14.931 -14.331 -26.481 1.00 95.06 208 PHE A C 1
ATOM 1709 O O . PHE A 1 208 ? 13.941 -14.351 -25.752 1.00 95.06 208 PHE A O 1
ATOM 1716 N N . VAL A 1 209 ? 15.937 -15.192 -26.312 1.00 93.62 209 VAL A N 1
ATOM 1717 C CA . VAL A 1 209 ? 15.929 -16.218 -25.250 1.00 93.62 209 VAL A CA 1
ATOM 1718 C C . VAL A 1 209 ? 15.979 -15.570 -23.864 1.00 93.62 209 VAL A C 1
ATOM 1720 O O . VAL A 1 209 ? 15.272 -15.979 -22.939 1.00 93.62 209 VAL A O 1
ATOM 1723 N N . ASP A 1 210 ? 16.767 -14.508 -23.730 1.00 92.81 210 ASP A N 1
ATOM 1724 C CA . ASP A 1 210 ? 16.872 -13.734 -22.497 1.00 92.81 210 ASP A CA 1
ATOM 1725 C C . ASP A 1 210 ? 15.564 -12.986 -22.195 1.00 92.81 210 ASP A C 1
ATOM 1727 O O . ASP A 1 210 ? 15.135 -12.925 -21.039 1.00 92.81 210 ASP A O 1
ATOM 1731 N N . LEU A 1 211 ? 14.869 -12.501 -23.232 1.00 95.25 211 LEU A N 1
ATOM 1732 C CA . LEU A 1 211 ? 13.528 -11.926 -23.115 1.00 95.25 211 LEU A CA 1
ATOM 1733 C C . LEU A 1 211 ? 12.538 -12.953 -22.551 1.00 95.25 211 LEU A C 1
ATOM 1735 O O . LEU A 1 211 ? 11.837 -12.647 -21.585 1.00 95.25 211 LEU A O 1
ATOM 1739 N N . GLN A 1 212 ? 12.496 -14.171 -23.101 1.00 95.19 212 GLN A N 1
ATOM 1740 C CA . GLN A 1 212 ? 11.610 -15.234 -22.606 1.00 95.19 212 GLN A CA 1
ATOM 1741 C C . GLN A 1 212 ? 11.828 -15.486 -21.106 1.00 95.19 212 GLN A C 1
ATOM 1743 O O . GLN A 1 212 ? 10.867 -15.573 -20.334 1.00 95.19 212 GLN A O 1
ATOM 1748 N N . ALA A 1 213 ? 13.091 -15.548 -20.667 1.00 92.12 213 ALA A N 1
ATOM 1749 C CA . ALA A 1 213 ? 13.437 -15.741 -19.262 1.00 92.12 213 ALA A CA 1
ATOM 1750 C C . ALA A 1 213 ? 12.989 -14.565 -18.373 1.00 92.12 213 ALA A C 1
ATOM 1752 O O . ALA A 1 213 ? 12.446 -14.788 -17.283 1.00 92.12 213 ALA A O 1
ATOM 1753 N N . THR A 1 214 ? 13.171 -13.325 -18.836 1.00 92.81 214 THR A N 1
ATOM 1754 C CA . THR A 1 214 ? 12.711 -12.118 -18.136 1.00 92.81 214 THR A CA 1
ATOM 1755 C C . THR A 1 214 ? 11.193 -12.118 -17.973 1.00 92.81 214 THR A C 1
ATOM 1757 O O . THR A 1 214 ? 10.713 -12.009 -16.841 1.00 92.81 214 THR A O 1
ATOM 1760 N N . ILE A 1 215 ? 10.433 -12.336 -19.051 1.00 94.69 215 ILE A N 1
ATOM 1761 C CA . ILE A 1 215 ? 8.961 -12.374 -19.021 1.00 94.69 215 ILE A CA 1
ATOM 1762 C C . ILE A 1 215 ? 8.448 -13.484 -18.103 1.00 94.69 215 ILE A C 1
ATOM 1764 O O . ILE A 1 215 ? 7.585 -13.238 -17.259 1.00 94.69 215 ILE A O 1
ATOM 1768 N N . ALA A 1 216 ? 9.026 -14.685 -18.184 1.00 92.75 216 ALA A N 1
ATOM 1769 C CA . ALA A 1 216 ? 8.661 -15.788 -17.300 1.00 92.75 216 ALA A CA 1
ATOM 1770 C C . ALA A 1 216 ? 8.894 -15.445 -15.817 1.00 92.75 216 ALA A C 1
ATOM 1772 O O . ALA A 1 216 ? 8.066 -15.775 -14.963 1.00 92.75 216 ALA A O 1
ATOM 1773 N N . SER A 1 217 ? 9.995 -14.755 -15.497 1.00 92.56 217 SER A N 1
ATOM 1774 C CA . SER A 1 217 ? 10.281 -14.320 -14.125 1.00 92.56 217 SER A CA 1
ATOM 1775 C C . SER A 1 217 ? 9.295 -13.260 -13.624 1.00 92.56 217 SER A C 1
ATOM 1777 O O . SER A 1 217 ? 8.858 -13.340 -12.477 1.00 92.56 217 SER A O 1
ATOM 1779 N N . ILE A 1 218 ? 8.865 -12.333 -14.488 1.00 92.00 218 ILE A N 1
ATOM 1780 C CA . ILE A 1 218 ? 7.831 -11.345 -14.156 1.00 92.00 218 ILE A CA 1
ATOM 1781 C C . ILE A 1 218 ? 6.507 -12.059 -13.896 1.00 92.00 218 ILE A C 1
ATOM 1783 O O . ILE A 1 218 ? 5.932 -11.887 -12.828 1.00 92.00 218 ILE A O 1
ATOM 1787 N N . HIS A 1 219 ? 6.050 -12.926 -14.804 1.00 92.06 219 HIS A N 1
ATOM 1788 C CA . HIS A 1 219 ? 4.773 -13.631 -14.651 1.00 92.06 219 HIS A CA 1
ATOM 1789 C C . HIS A 1 219 ? 4.709 -14.527 -13.409 1.00 92.06 219 HIS A C 1
ATOM 1791 O O . HIS A 1 219 ? 3.630 -14.711 -12.843 1.00 92.06 219 HIS A O 1
ATOM 1797 N N . LYS A 1 220 ? 5.851 -15.057 -12.953 1.00 90.62 220 LYS A N 1
ATOM 1798 C CA . LYS A 1 220 ? 5.940 -15.825 -11.706 1.00 90.62 220 LYS A CA 1
ATOM 1799 C C . LYS A 1 220 ? 5.565 -14.992 -10.474 1.00 90.62 220 LYS A C 1
ATOM 1801 O O . LYS A 1 220 ? 4.983 -15.537 -9.540 1.00 90.62 220 LYS A O 1
ATOM 1806 N N . HIS A 1 221 ? 5.914 -13.706 -10.461 1.00 86.06 221 HIS A N 1
ATOM 1807 C CA . HIS A 1 221 ? 5.744 -12.826 -9.302 1.00 86.06 221 HIS A CA 1
ATOM 1808 C C . HIS A 1 221 ? 4.609 -11.802 -9.471 1.00 86.06 221 HIS A C 1
ATOM 1810 O O . HIS A 1 221 ? 4.046 -11.356 -8.477 1.00 86.06 221 HIS A O 1
ATOM 1816 N N . ASP A 1 222 ? 4.236 -11.467 -10.707 1.00 85.50 222 ASP A N 1
ATOM 1817 C CA . ASP A 1 222 ? 3.168 -10.527 -11.048 1.00 85.50 222 ASP A CA 1
ATOM 1818 C C . ASP A 1 222 ? 2.518 -10.891 -12.398 1.00 85.50 222 ASP A C 1
ATOM 1820 O O . ASP A 1 222 ? 2.725 -10.247 -13.428 1.00 85.50 222 ASP A O 1
ATOM 1824 N N . ARG A 1 223 ? 1.713 -11.962 -12.404 1.00 84.19 223 ARG A N 1
ATOM 1825 C CA . ARG A 1 223 ? 1.087 -12.527 -13.617 1.00 84.19 223 ARG A CA 1
ATOM 1826 C C . ARG A 1 223 ? 0.255 -11.529 -14.430 1.00 84.19 223 ARG A C 1
ATOM 1828 O O . ARG A 1 223 ? 0.123 -11.697 -15.634 1.00 84.19 223 ARG A O 1
ATOM 1835 N N . ARG A 1 224 ? -0.350 -10.529 -13.782 1.00 84.25 224 ARG A N 1
ATOM 1836 C CA . ARG A 1 224 ? -1.245 -9.555 -14.437 1.00 84.25 224 ARG A CA 1
ATOM 1837 C C . ARG A 1 224 ? -0.540 -8.251 -14.808 1.00 84.25 224 ARG A C 1
ATOM 1839 O O . ARG A 1 224 ? -1.211 -7.298 -15.211 1.00 84.25 224 ARG A O 1
ATOM 1846 N N . ARG A 1 225 ? 0.784 -8.173 -14.639 1.00 87.75 225 ARG A N 1
ATOM 1847 C CA . ARG A 1 225 ? 1.564 -6.999 -15.028 1.00 87.75 225 ARG A CA 1
ATOM 1848 C C . ARG A 1 225 ? 1.363 -6.739 -16.518 1.00 87.75 225 ARG A C 1
ATOM 1850 O O . ARG A 1 225 ? 1.513 -7.645 -17.327 1.00 87.75 225 ARG A O 1
ATOM 1857 N N . LYS A 1 226 ? 1.036 -5.497 -16.883 1.00 89.62 226 LYS A N 1
ATOM 1858 C CA . LYS A 1 226 ? 1.063 -5.071 -18.286 1.00 89.62 226 LYS A CA 1
ATOM 1859 C C . LYS A 1 226 ? 2.518 -4.993 -18.730 1.00 89.62 226 LYS A C 1
ATOM 1861 O O . LYS A 1 226 ? 3.294 -4.268 -18.101 1.00 89.62 226 LYS A O 1
ATOM 1866 N N . ILE A 1 227 ? 2.868 -5.719 -19.786 1.00 94.12 227 ILE A N 1
ATOM 1867 C CA . ILE A 1 227 ? 4.227 -5.752 -20.325 1.00 94.12 227 ILE A CA 1
ATOM 1868 C C . ILE A 1 227 ? 4.214 -5.240 -21.767 1.00 94.12 227 ILE A C 1
ATOM 1870 O O . ILE A 1 227 ? 3.450 -5.717 -22.600 1.00 94.12 227 ILE A O 1
ATOM 1874 N N . LEU A 1 228 ? 5.071 -4.271 -22.068 1.00 94.75 228 LEU A N 1
ATOM 1875 C CA . LEU A 1 228 ? 5.335 -3.766 -23.409 1.00 94.75 228 LEU A CA 1
ATOM 1876 C C . LEU A 1 228 ? 6.647 -4.372 -23.909 1.00 94.75 228 LEU A C 1
ATOM 1878 O O . LEU A 1 228 ? 7.699 -4.138 -23.314 1.00 94.75 228 LEU A O 1
ATOM 1882 N N . VAL A 1 229 ? 6.594 -5.139 -24.994 1.00 96.31 229 VAL A N 1
ATOM 1883 C CA . VAL A 1 229 ? 7.784 -5.704 -25.639 1.00 96.31 229 VAL A CA 1
ATOM 1884 C C . VAL A 1 229 ? 8.025 -4.959 -26.940 1.00 96.31 229 VAL A C 1
ATOM 1886 O O . VAL A 1 229 ? 7.224 -5.032 -27.865 1.00 96.31 229 VAL A O 1
ATOM 1889 N N . PHE A 1 230 ? 9.131 -4.237 -27.016 1.00 94.94 230 PHE A N 1
ATOM 1890 C CA . PHE A 1 230 ? 9.522 -3.461 -28.182 1.00 94.94 230 PHE A CA 1
ATOM 1891 C C . PHE A 1 230 ? 10.332 -4.322 -29.149 1.00 94.94 230 PHE A C 1
ATOM 1893 O O . PHE A 1 230 ? 11.339 -4.925 -28.777 1.00 94.94 230 PHE A O 1
ATOM 1900 N N . ASP A 1 231 ? 9.897 -4.357 -30.405 1.00 93.12 231 ASP A N 1
ATOM 1901 C CA . ASP A 1 231 ? 10.609 -5.034 -31.483 1.00 93.12 231 ASP A CA 1
ATOM 1902 C C . ASP A 1 231 ? 11.869 -4.251 -31.871 1.00 93.12 231 ASP A C 1
ATOM 1904 O O . ASP A 1 231 ? 11.797 -3.237 -32.571 1.00 93.12 231 ASP A O 1
ATOM 1908 N N . MET A 1 232 ? 13.031 -4.726 -31.415 1.00 90.69 232 MET A N 1
ATOM 1909 C CA . MET A 1 232 ? 14.335 -4.138 -31.734 1.00 90.69 232 MET A CA 1
ATOM 1910 C C . MET A 1 232 ? 14.999 -4.791 -32.954 1.00 90.69 232 MET A C 1
ATOM 1912 O O . MET A 1 232 ? 16.096 -4.380 -33.330 1.00 90.69 232 MET A O 1
ATOM 1916 N N . GLY A 1 233 ? 14.338 -5.759 -33.598 1.00 90.50 233 GLY A N 1
ATOM 1917 C CA . GLY A 1 233 ? 14.890 -6.548 -34.703 1.00 90.50 233 GLY A CA 1
ATOM 1918 C C . GLY A 1 233 ? 14.631 -8.046 -34.555 1.00 90.50 233 GLY A C 1
ATOM 1919 O O . GLY A 1 233 ? 15.526 -8.845 -34.815 1.00 90.50 233 GLY A O 1
ATOM 1920 N N . MET A 1 234 ? 13.447 -8.435 -34.080 1.00 93.88 234 MET A N 1
ATOM 1921 C CA . MET A 1 234 ? 13.057 -9.840 -33.961 1.00 93.88 234 MET A CA 1
ATOM 1922 C C . MET A 1 234 ? 12.644 -10.418 -35.319 1.00 93.88 234 MET A C 1
ATOM 1924 O O . MET A 1 234 ? 12.055 -9.737 -36.165 1.00 93.88 234 MET A O 1
ATOM 1928 N N . SER A 1 235 ? 12.885 -11.715 -35.504 1.00 96.62 235 SER A N 1
ATOM 1929 C CA . SER A 1 235 ? 12.360 -12.458 -36.652 1.00 96.62 235 SER A CA 1
ATOM 1930 C C . SER A 1 235 ? 10.824 -12.490 -36.648 1.00 96.62 235 SER A C 1
ATOM 1932 O O . SER A 1 235 ? 10.156 -12.192 -35.656 1.00 96.62 235 SER A O 1
ATOM 1934 N N . GLU A 1 236 ? 10.216 -12.847 -37.777 1.00 95.62 236 GLU A N 1
ATOM 1935 C CA . GLU A 1 236 ? 8.758 -12.984 -37.877 1.00 95.62 236 GLU A CA 1
ATOM 1936 C C . GLU A 1 236 ? 8.186 -14.002 -36.879 1.00 95.62 236 GLU A C 1
ATOM 1938 O O . GLU A 1 236 ? 7.242 -13.681 -36.160 1.00 95.62 236 GLU A O 1
ATOM 1943 N N . ASN A 1 237 ? 8.816 -15.173 -36.748 1.00 96.56 237 ASN A N 1
ATOM 1944 C CA . ASN A 1 237 ? 8.378 -16.211 -35.810 1.00 96.56 237 ASN A CA 1
ATOM 1945 C C . ASN A 1 237 ? 8.444 -15.740 -34.351 1.00 96.56 237 ASN A C 1
ATOM 1947 O O . ASN A 1 237 ? 7.505 -15.955 -33.591 1.00 96.56 237 ASN A O 1
ATOM 1951 N N . GLN A 1 238 ? 9.517 -15.040 -33.976 1.00 97.44 238 GLN A N 1
ATOM 1952 C CA . GLN A 1 238 ? 9.681 -14.474 -32.634 1.00 97.44 238 GLN A CA 1
ATOM 1953 C C . GLN A 1 238 ? 8.609 -13.422 -32.318 1.00 97.44 238 GLN A C 1
ATOM 1955 O O . GLN A 1 238 ? 8.051 -13.402 -31.223 1.00 97.44 238 GLN A O 1
ATOM 1960 N N . ARG A 1 239 ? 8.261 -12.570 -33.289 1.00 96.56 239 ARG A N 1
ATOM 1961 C CA . ARG A 1 239 ? 7.187 -11.574 -33.134 1.00 96.56 239 ARG A CA 1
ATOM 1962 C C . ARG A 1 239 ? 5.819 -12.229 -32.960 1.00 96.56 239 ARG A C 1
ATOM 1964 O O . ARG A 1 239 ? 5.050 -11.796 -32.105 1.00 96.56 239 ARG A O 1
ATOM 1971 N N . LEU A 1 240 ? 5.529 -13.276 -33.734 1.00 95.38 240 LEU A N 1
ATOM 1972 C CA . LEU A 1 240 ? 4.295 -14.054 -33.591 1.00 95.38 240 LEU A CA 1
ATOM 1973 C C . LEU A 1 240 ? 4.207 -14.729 -32.219 1.00 95.38 240 LEU A C 1
ATOM 1975 O O . LEU A 1 240 ? 3.139 -14.734 -31.612 1.00 95.38 240 LEU A O 1
ATOM 1979 N N . GLU A 1 241 ? 5.327 -15.246 -31.713 1.00 96.88 241 GLU A N 1
ATOM 1980 C CA . GLU A 1 241 ? 5.391 -15.844 -30.381 1.00 96.88 241 GLU A CA 1
ATOM 1981 C C . GLU A 1 241 ? 5.086 -14.817 -29.281 1.00 96.88 241 GLU A C 1
ATOM 1983 O O . GLU A 1 241 ? 4.206 -15.051 -28.454 1.00 96.88 241 GLU A O 1
ATOM 1988 N N . VAL A 1 242 ? 5.741 -13.650 -29.305 1.00 95.19 242 VAL A N 1
ATOM 1989 C CA . VAL A 1 242 ? 5.506 -12.576 -28.321 1.00 95.19 242 VAL A CA 1
ATOM 1990 C C . VAL A 1 242 ? 4.059 -12.093 -28.359 1.00 95.19 242 VAL A C 1
ATOM 1992 O O . VAL A 1 242 ? 3.455 -11.867 -27.313 1.00 95.19 242 VAL A O 1
ATOM 1995 N N . ALA A 1 243 ? 3.480 -11.955 -29.555 1.00 90.69 243 ALA A N 1
ATOM 1996 C CA . ALA A 1 243 ? 2.093 -11.528 -29.724 1.00 90.69 243 ALA A CA 1
ATOM 1997 C C . ALA A 1 243 ? 1.070 -12.523 -29.139 1.00 90.69 243 ALA A C 1
ATOM 1999 O O . ALA A 1 243 ? -0.082 -12.147 -28.921 1.00 90.69 243 ALA A O 1
ATOM 2000 N N . ALA A 1 244 ? 1.472 -13.772 -28.887 1.00 93.25 244 ALA A N 1
ATOM 2001 C CA . ALA A 1 244 ? 0.634 -14.795 -28.270 1.00 93.25 244 ALA A CA 1
ATOM 2002 C C . ALA A 1 244 ? 0.740 -14.836 -26.731 1.00 93.25 244 ALA A C 1
ATOM 2004 O O . ALA A 1 244 ? -0.017 -15.571 -26.094 1.00 93.25 244 ALA A O 1
ATOM 2005 N N . TRP A 1 245 ? 1.659 -14.087 -26.113 1.00 93.31 245 TRP A N 1
ATOM 2006 C CA . TRP A 1 245 ? 1.837 -14.090 -24.659 1.00 93.31 245 TRP A CA 1
ATOM 2007 C C . TRP A 1 245 ? 0.736 -13.303 -23.931 1.00 93.31 245 TRP A C 1
ATOM 2009 O O . TRP A 1 245 ? 0.341 -12.209 -24.332 1.00 93.31 245 TRP A O 1
ATOM 2019 N N . GLU A 1 246 ? 0.246 -13.847 -22.812 1.00 87.56 246 GLU A N 1
ATOM 2020 C CA . GLU A 1 246 ? -0.757 -13.180 -21.973 1.00 87.56 246 GLU A CA 1
ATOM 2021 C C . GLU A 1 246 ? -0.203 -11.887 -21.366 1.00 87.56 246 GLU A C 1
ATOM 2023 O O . GLU A 1 246 ? 0.925 -11.858 -20.886 1.00 87.56 246 GLU A O 1
ATOM 2028 N N . HIS A 1 247 ? -1.025 -10.831 -21.340 1.00 87.81 247 HIS A N 1
ATOM 2029 C CA . HIS A 1 247 ? -0.694 -9.528 -20.740 1.00 87.81 247 HIS A CA 1
ATOM 2030 C C . HIS A 1 247 ? 0.549 -8.824 -21.322 1.00 87.81 247 HIS A C 1
ATOM 2032 O O . HIS A 1 247 ? 1.000 -7.810 -20.779 1.00 87.81 247 HIS A O 1
ATOM 2038 N N . VAL A 1 248 ? 1.037 -9.301 -22.469 1.00 93.50 248 VAL A N 1
ATOM 2039 C CA . VAL A 1 248 ? 2.138 -8.723 -23.235 1.00 93.50 248 VAL A CA 1
ATOM 2040 C C . VAL A 1 248 ? 1.586 -8.042 -24.487 1.00 93.50 248 VAL A C 1
ATOM 2042 O O . VAL A 1 248 ? 0.743 -8.595 -25.187 1.00 93.50 248 VAL A O 1
ATOM 2045 N N . ALA A 1 249 ? 2.070 -6.838 -24.782 1.00 92.00 249 ALA A N 1
ATOM 2046 C CA . ALA A 1 249 ? 1.806 -6.137 -26.032 1.00 92.00 249 ALA A CA 1
ATOM 2047 C C . ALA A 1 249 ? 3.112 -5.968 -26.815 1.00 92.00 249 ALA A C 1
ATOM 2049 O O . ALA A 1 249 ? 4.061 -5.348 -26.330 1.00 92.00 249 ALA A O 1
ATOM 2050 N N . LEU A 1 250 ? 3.144 -6.499 -28.039 1.00 93.00 250 LEU A N 1
ATOM 2051 C CA . LEU A 1 250 ? 4.242 -6.279 -28.974 1.00 93.00 250 LEU A CA 1
ATOM 2052 C C . LEU A 1 250 ? 4.125 -4.881 -29.602 1.00 93.00 250 LEU A C 1
ATOM 2054 O O . LEU A 1 250 ? 3.118 -4.555 -30.232 1.00 93.00 250 LEU A O 1
ATOM 2058 N N . VAL A 1 251 ? 5.175 -4.074 -29.476 1.00 90.38 251 VAL A N 1
ATOM 2059 C CA . VAL A 1 251 ? 5.283 -2.734 -30.060 1.00 90.38 251 VAL A CA 1
ATOM 2060 C C . VAL A 1 251 ? 6.243 -2.790 -31.245 1.00 90.38 251 VAL A C 1
ATOM 2062 O O . VAL A 1 251 ? 7.445 -2.995 -31.083 1.00 90.38 251 VAL A O 1
ATOM 2065 N N . GLY A 1 252 ? 5.711 -2.611 -32.454 1.00 86.31 252 GLY A N 1
ATOM 2066 C CA . GLY A 1 252 ? 6.501 -2.662 -33.685 1.00 86.31 252 GLY A CA 1
ATOM 2067 C C . GLY A 1 252 ? 7.471 -1.486 -33.830 1.00 86.31 252 GLY A C 1
ATOM 2068 O O . GLY A 1 252 ? 7.140 -0.347 -33.497 1.00 86.31 252 GLY A O 1
ATOM 2069 N N . SER A 1 253 ? 8.650 -1.750 -34.399 1.00 82.50 253 SER A N 1
ATOM 2070 C CA . SER A 1 253 ? 9.718 -0.754 -34.604 1.00 82.50 253 SER A CA 1
ATOM 2071 C C . SER A 1 253 ? 9.278 0.512 -35.351 1.00 82.50 253 SER A C 1
ATOM 2073 O O . SER A 1 253 ? 9.758 1.604 -35.056 1.00 82.50 253 SER A O 1
ATOM 2075 N N . SER A 1 254 ? 8.307 0.420 -36.262 1.00 79.50 254 SER A N 1
ATOM 2076 C CA . SER A 1 254 ? 7.780 1.576 -36.998 1.00 79.50 254 SER A CA 1
ATOM 2077 C C . SER A 1 254 ? 7.112 2.635 -36.111 1.00 79.50 254 SER A C 1
ATOM 2079 O O . SER A 1 254 ? 6.987 3.780 -36.541 1.00 79.50 254 SER A O 1
ATOM 2081 N N . LEU A 1 255 ? 6.667 2.270 -34.902 1.00 70.81 255 LEU A N 1
ATOM 2082 C CA . LEU A 1 255 ? 5.951 3.167 -33.987 1.00 70.81 255 LEU A CA 1
ATOM 2083 C C . LEU A 1 255 ? 6.881 4.054 -33.154 1.00 70.81 255 LEU A C 1
ATOM 2085 O O . LEU A 1 255 ? 6.485 5.153 -32.778 1.00 70.81 255 LEU A O 1
ATOM 2089 N N . PHE A 1 256 ? 8.100 3.593 -32.869 1.00 73.00 256 PHE A N 1
ATOM 2090 C CA . PHE A 1 256 ? 9.015 4.275 -31.945 1.00 73.00 256 PHE A CA 1
ATOM 2091 C C . PHE A 1 256 ? 10.417 4.511 -32.522 1.00 73.00 256 PHE A C 1
ATOM 2093 O O . PHE A 1 256 ? 11.158 5.333 -32.004 1.00 73.00 256 PHE A O 1
ATOM 2100 N N . ALA A 1 257 ? 10.799 3.821 -33.597 1.00 72.25 257 ALA A N 1
ATOM 2101 C CA . ALA A 1 257 ? 12.169 3.786 -34.109 1.00 72.25 257 ALA A CA 1
ATOM 2102 C C . ALA A 1 257 ? 12.282 4.174 -35.594 1.00 72.25 257 ALA A C 1
ATOM 2104 O O . ALA A 1 257 ? 13.241 3.784 -36.260 1.00 72.25 257 ALA A O 1
ATOM 2105 N N . ARG A 1 258 ? 11.319 4.939 -36.128 1.00 67.81 258 ARG A N 1
ATOM 2106 C CA . ARG A 1 258 ? 11.256 5.280 -37.562 1.00 67.81 258 ARG A CA 1
ATOM 2107 C C . ARG A 1 258 ? 12.537 5.938 -38.087 1.00 67.81 258 ARG A C 1
ATOM 2109 O O . ARG A 1 258 ? 12.983 5.584 -39.172 1.00 67.81 258 ARG A O 1
ATOM 2116 N N . ASP A 1 259 ? 13.132 6.827 -37.294 1.00 67.50 259 ASP A N 1
ATOM 2117 C CA . ASP A 1 259 ? 14.351 7.566 -37.652 1.00 67.50 259 ASP A CA 1
ATOM 2118 C C . ASP A 1 259 ? 15.601 7.057 -36.900 1.00 67.50 259 ASP A C 1
ATOM 2120 O O . ASP A 1 259 ? 16.646 7.704 -36.915 1.00 67.50 259 ASP A O 1
ATOM 2124 N N . ALA A 1 260 ? 15.503 5.915 -36.209 1.00 73.31 260 ALA A N 1
ATOM 2125 C CA . ALA A 1 260 ? 16.583 5.373 -35.388 1.00 73.31 260 ALA A CA 1
ATOM 2126 C C . ALA A 1 260 ? 17.461 4.398 -36.189 1.00 73.31 260 ALA A C 1
ATOM 2128 O O . ALA A 1 260 ? 17.022 3.307 -36.579 1.00 73.31 260 ALA A O 1
ATOM 2129 N N . SER A 1 261 ? 18.727 4.768 -36.382 1.00 73.25 261 SER A N 1
ATOM 2130 C CA . SER A 1 261 ? 19.721 3.960 -37.094 1.00 73.25 261 SER A CA 1
ATOM 2131 C C . SER A 1 261 ? 20.446 2.966 -36.184 1.00 73.25 261 SER A C 1
ATOM 2133 O O . SER A 1 261 ? 20.957 1.964 -36.679 1.00 73.25 261 SER A O 1
ATOM 2135 N N . THR A 1 262 ? 20.452 3.183 -34.863 1.00 77.19 262 THR A N 1
ATOM 2136 C CA . THR A 1 262 ? 21.181 2.333 -33.902 1.00 77.19 262 THR A CA 1
ATOM 2137 C C . THR A 1 262 ? 20.288 1.737 -32.813 1.00 77.19 262 THR A C 1
ATOM 2139 O O . THR A 1 262 ? 19.249 2.296 -32.458 1.00 77.19 262 THR A O 1
ATOM 2142 N N . MET A 1 263 ? 20.705 0.606 -32.230 1.00 76.06 263 MET A N 1
ATOM 2143 C CA . MET A 1 263 ? 19.995 -0.043 -31.114 1.00 76.06 263 MET A CA 1
ATOM 2144 C C . MET A 1 263 ? 19.852 0.891 -29.897 1.00 76.06 263 MET A C 1
ATOM 2146 O O . MET A 1 263 ? 18.811 0.909 -29.242 1.00 76.06 263 MET A O 1
ATOM 2150 N N . PHE A 1 264 ? 20.857 1.730 -29.630 1.00 76.19 264 PHE A N 1
ATOM 2151 C CA . PHE A 1 264 ? 20.833 2.695 -28.527 1.00 76.19 264 PHE A CA 1
ATOM 2152 C C . PHE A 1 264 ? 19.760 3.773 -28.712 1.00 76.19 264 PHE A C 1
ATOM 2154 O O . PHE A 1 264 ? 19.020 4.071 -27.774 1.00 76.19 264 PHE A O 1
ATOM 2161 N N . GLN A 1 265 ? 19.623 4.312 -29.927 1.00 79.94 265 GLN A N 1
ATOM 2162 C CA . GLN A 1 265 ? 18.543 5.244 -30.261 1.00 79.94 265 GLN A CA 1
ATOM 2163 C C . GLN A 1 265 ? 17.177 4.581 -30.088 1.00 79.94 265 GLN A C 1
ATOM 2165 O O . GLN A 1 265 ? 16.302 5.128 -29.419 1.00 79.94 265 GLN A O 1
ATOM 2170 N N . ARG A 1 266 ? 17.017 3.369 -30.638 1.00 85.56 266 ARG A N 1
ATOM 2171 C CA . ARG A 1 266 ? 15.776 2.586 -30.538 1.00 85.56 266 ARG A CA 1
ATOM 2172 C C . ARG A 1 266 ? 15.348 2.398 -29.089 1.00 85.56 266 ARG A C 1
ATOM 2174 O O . ARG A 1 266 ? 14.182 2.601 -28.769 1.00 85.56 266 ARG A O 1
ATOM 2181 N N . ARG A 1 267 ? 16.295 2.087 -28.205 1.00 86.75 267 ARG A N 1
ATOM 2182 C CA . ARG A 1 267 ? 16.046 1.917 -26.774 1.00 86.75 267 ARG A CA 1
ATOM 2183 C C . ARG A 1 267 ? 15.548 3.193 -26.095 1.00 86.75 267 ARG A C 1
ATOM 2185 O O . ARG A 1 267 ? 14.564 3.144 -25.365 1.00 86.75 267 ARG A O 1
ATOM 2192 N N . VAL A 1 268 ? 16.197 4.334 -26.324 1.00 85.38 268 VAL A N 1
ATOM 2193 C CA . VAL A 1 268 ? 15.777 5.605 -25.704 1.00 85.38 268 VAL A CA 1
ATOM 2194 C C . VAL A 1 268 ? 14.406 6.049 -26.218 1.00 85.38 268 VAL A C 1
ATOM 2196 O O . VAL A 1 268 ? 13.575 6.505 -25.434 1.00 85.38 268 VAL A O 1
ATOM 2199 N N . PHE A 1 269 ? 14.117 5.853 -27.506 1.00 85.81 269 PHE A N 1
ATOM 2200 C CA . PHE A 1 269 ? 12.785 6.146 -28.034 1.00 85.81 269 PHE A CA 1
ATOM 2201 C C . PHE A 1 269 ? 11.716 5.158 -27.551 1.00 85.81 269 PHE A C 1
ATOM 2203 O O . PHE A 1 269 ? 10.585 5.571 -27.307 1.00 85.81 269 PHE A O 1
ATOM 2210 N N . ALA A 1 270 ? 12.059 3.884 -27.341 1.00 89.31 270 ALA A N 1
ATOM 2211 C CA . ALA A 1 270 ? 11.162 2.919 -26.709 1.00 89.31 270 ALA A CA 1
ATOM 2212 C C . ALA A 1 270 ? 10.812 3.326 -25.270 1.00 89.31 270 ALA A C 1
ATOM 2214 O O . ALA A 1 270 ? 9.644 3.284 -24.896 1.00 89.31 270 ALA A O 1
ATOM 2215 N N . LEU A 1 271 ? 11.797 3.783 -24.486 1.00 88.81 271 LEU A N 1
ATOM 2216 C CA . LEU A 1 271 ? 11.568 4.332 -23.144 1.00 88.81 271 LEU A CA 1
ATOM 2217 C C . LEU A 1 271 ? 10.593 5.517 -23.179 1.00 88.81 271 LEU A C 1
ATOM 2219 O O . LEU A 1 271 ? 9.612 5.516 -22.438 1.00 88.81 271 LEU A O 1
ATOM 2223 N N . LEU A 1 272 ? 10.829 6.498 -24.058 1.00 84.19 272 LEU A N 1
ATOM 2224 C CA . LEU A 1 272 ? 9.930 7.646 -24.229 1.00 84.19 272 LEU A CA 1
ATOM 2225 C C . LEU A 1 272 ? 8.505 7.213 -24.578 1.00 84.19 272 LEU A C 1
ATOM 2227 O O . LEU A 1 272 ? 7.545 7.665 -23.956 1.00 84.19 272 LEU A O 1
ATOM 2231 N N . TRP A 1 273 ? 8.376 6.323 -25.562 1.00 86.56 273 TRP A N 1
ATOM 2232 C CA . TRP A 1 273 ? 7.082 5.820 -26.005 1.00 86.56 273 TRP A CA 1
ATOM 2233 C C . TRP A 1 273 ? 6.359 5.086 -24.872 1.00 86.56 273 TRP A C 1
ATOM 2235 O O . TRP A 1 273 ? 5.172 5.313 -24.648 1.00 86.56 273 TRP A O 1
ATOM 2245 N N . ALA A 1 274 ? 7.076 4.238 -24.126 1.00 89.25 274 ALA A N 1
ATOM 2246 C CA . ALA A 1 274 ? 6.522 3.473 -23.014 1.00 89.25 274 ALA A CA 1
ATOM 2247 C C . ALA A 1 274 ? 5.964 4.380 -21.912 1.00 89.25 274 ALA A C 1
ATOM 2249 O O . ALA A 1 274 ? 4.860 4.126 -21.435 1.00 89.25 274 ALA A O 1
ATOM 2250 N N . VAL A 1 275 ? 6.696 5.434 -21.526 1.00 86.38 275 VAL A N 1
ATOM 2251 C CA . VAL A 1 275 ? 6.233 6.395 -20.509 1.00 86.38 275 VAL A CA 1
ATOM 2252 C C . VAL A 1 275 ? 4.949 7.072 -20.968 1.00 86.38 275 VAL A C 1
ATOM 2254 O O . VAL A 1 275 ? 3.970 7.076 -20.228 1.00 86.38 275 VAL A O 1
ATOM 2257 N N . HIS A 1 276 ? 4.920 7.569 -22.205 1.00 80.06 276 HIS A N 1
ATOM 2258 C CA . HIS A 1 276 ? 3.753 8.272 -22.731 1.00 80.06 276 HIS A CA 1
ATOM 2259 C C . HIS A 1 276 ? 2.521 7.361 -22.872 1.00 80.06 276 HIS A C 1
ATOM 2261 O O . HIS A 1 276 ? 1.396 7.775 -22.597 1.00 80.06 276 HIS A O 1
ATOM 2267 N N . ALA A 1 277 ? 2.719 6.105 -23.282 1.00 77.50 277 ALA A N 1
ATOM 2268 C CA . ALA A 1 277 ? 1.629 5.146 -23.448 1.00 77.50 277 ALA A CA 1
ATOM 2269 C C . ALA A 1 277 ? 1.090 4.609 -22.110 1.00 77.50 277 ALA A C 1
ATOM 2271 O O . ALA A 1 277 ? -0.102 4.326 -21.993 1.00 77.50 277 ALA A O 1
ATOM 2272 N N . ALA A 1 278 ? 1.955 4.432 -21.106 1.00 83.12 278 ALA A N 1
ATOM 2273 C CA . ALA A 1 278 ? 1.588 3.802 -19.839 1.00 83.12 278 ALA A CA 1
ATOM 2274 C C . ALA A 1 278 ? 1.338 4.789 -18.687 1.00 83.12 278 ALA A C 1
ATOM 2276 O O . ALA A 1 278 ? 0.774 4.393 -17.667 1.00 83.12 278 ALA A O 1
ATOM 2277 N N . GLY A 1 279 ? 1.766 6.047 -18.808 1.00 84.50 279 GLY A N 1
ATOM 2278 C CA . GLY A 1 279 ? 1.764 7.041 -17.731 1.00 84.50 279 GLY A CA 1
ATOM 2279 C C . GLY A 1 279 ? 2.862 6.799 -16.691 1.00 84.50 279 GLY A C 1
ATOM 2280 O O . GLY A 1 279 ? 3.593 7.716 -16.354 1.00 84.50 279 GLY A O 1
ATOM 2281 N N . SER A 1 280 ? 3.040 5.565 -16.226 1.00 89.38 280 SER A N 1
ATOM 2282 C CA . SER A 1 280 ? 4.171 5.152 -15.386 1.00 89.38 280 SER A CA 1
ATOM 2283 C C . SER A 1 280 ? 4.731 3.840 -15.908 1.00 89.38 280 SER A C 1
ATOM 2285 O O . SER A 1 280 ? 3.975 2.925 -16.247 1.00 89.38 280 SER A O 1
ATOM 2287 N N . MET A 1 281 ? 6.055 3.723 -15.974 1.00 92.06 281 MET A N 1
ATOM 2288 C CA . MET A 1 281 ? 6.699 2.537 -16.527 1.00 92.06 281 MET A CA 1
ATOM 2289 C C . MET A 1 281 ? 8.014 2.186 -15.831 1.00 92.06 281 MET A C 1
ATOM 2291 O O . MET A 1 281 ? 8.675 3.042 -15.244 1.00 92.06 281 MET A O 1
ATOM 2295 N N . MET A 1 282 ? 8.386 0.911 -15.926 1.00 91.88 282 MET A N 1
ATOM 2296 C CA . MET A 1 282 ? 9.677 0.369 -15.523 1.00 91.88 282 MET A CA 1
ATOM 2297 C C . MET A 1 282 ? 10.306 -0.394 -16.685 1.00 91.88 282 MET A C 1
ATOM 2299 O O . MET A 1 282 ? 9.707 -1.322 -17.219 1.00 91.88 282 MET A O 1
ATOM 2303 N N . TRP A 1 283 ? 11.514 -0.023 -17.080 1.00 92.06 283 TRP A N 1
ATOM 2304 C CA . TRP A 1 283 ? 12.297 -0.741 -18.070 1.00 92.06 283 TRP A CA 1
ATOM 2305 C C . TRP A 1 283 ? 13.082 -1.873 -17.425 1.00 92.06 283 TRP A C 1
ATOM 2307 O O . TRP A 1 283 ? 13.794 -1.628 -16.453 1.00 92.06 283 TRP A O 1
ATOM 2317 N N . LEU A 1 284 ? 13.005 -3.068 -18.008 1.00 90.69 284 LEU A N 1
ATOM 2318 C CA . LEU A 1 284 ? 13.841 -4.216 -17.668 1.00 90.69 284 LEU A CA 1
ATOM 2319 C C . LEU A 1 284 ? 14.519 -4.726 -18.941 1.00 90.69 284 LEU A C 1
ATOM 2321 O O . LEU A 1 284 ? 13.844 -5.129 -19.887 1.00 90.69 284 LEU A O 1
ATOM 2325 N N . GLU A 1 285 ? 15.848 -4.727 -18.981 1.00 86.75 285 GLU A N 1
ATOM 2326 C CA . GLU A 1 285 ? 16.574 -5.335 -20.106 1.00 86.75 285 GLU A CA 1
ATOM 2327 C C . GLU A 1 285 ? 16.338 -6.849 -20.168 1.00 86.75 285 GLU A C 1
ATOM 2329 O O . GLU A 1 285 ? 16.276 -7.486 -19.105 1.00 86.75 285 GLU A O 1
ATOM 2334 N N . PRO A 1 286 ? 16.274 -7.444 -21.373 1.00 87.69 286 PRO A N 1
ATOM 2335 C CA . PRO A 1 286 ? 16.329 -8.893 -21.530 1.00 87.69 286 PRO A CA 1
ATOM 2336 C C . PRO A 1 286 ? 17.484 -9.503 -20.728 1.00 87.69 286 PRO A C 1
ATOM 2338 O O . PRO A 1 286 ? 18.586 -8.959 -20.681 1.00 87.69 286 PRO A O 1
ATOM 2341 N N . GLY A 1 287 ? 17.209 -10.615 -20.050 1.00 82.94 287 GLY A N 1
ATOM 2342 C CA . GLY A 1 287 ? 18.164 -11.316 -19.185 1.00 82.94 287 GLY A CA 1
ATOM 2343 C C . GLY A 1 287 ? 18.018 -10.932 -17.714 1.00 82.94 287 GLY A C 1
ATOM 2344 O O . GLY A 1 287 ? 18.381 -11.701 -16.827 1.00 82.94 287 GLY A O 1
ATOM 2345 N N . THR A 1 288 ? 17.383 -9.796 -17.426 1.00 84.88 288 THR A N 1
ATOM 2346 C CA . THR A 1 288 ? 17.031 -9.386 -16.066 1.00 84.88 288 THR A CA 1
ATOM 2347 C C . THR A 1 288 ? 16.025 -10.369 -15.452 1.00 84.88 288 THR A C 1
ATOM 2349 O O . THR A 1 288 ? 14.978 -10.636 -16.044 1.00 84.88 288 THR A O 1
ATOM 2352 N N . ARG A 1 289 ? 16.308 -10.903 -14.257 1.00 83.69 289 ARG A N 1
ATOM 2353 C CA . ARG A 1 289 ? 15.437 -11.858 -13.554 1.00 83.69 289 ARG A CA 1
ATOM 2354 C C . ARG A 1 289 ? 14.787 -11.224 -12.332 1.00 83.69 289 ARG A C 1
ATOM 2356 O O . ARG A 1 289 ? 15.484 -10.829 -11.402 1.00 83.69 289 ARG A O 1
ATOM 2363 N N . VAL A 1 290 ? 13.456 -11.214 -12.308 1.00 86.00 290 VAL A N 1
ATOM 2364 C CA . VAL A 1 290 ? 12.650 -10.789 -11.156 1.00 86.00 290 VAL A CA 1
ATOM 2365 C C . VAL A 1 290 ? 12.542 -11.933 -10.146 1.00 86.00 290 VAL A C 1
ATOM 2367 O O . VAL A 1 290 ? 12.236 -13.071 -10.510 1.00 86.00 290 VAL A O 1
ATOM 2370 N N . THR A 1 291 ? 12.809 -11.642 -8.875 1.00 83.00 291 THR A N 1
ATOM 2371 C CA . THR A 1 291 ? 12.842 -12.626 -7.771 1.00 83.00 291 THR A CA 1
ATOM 2372 C C . THR A 1 291 ? 11.790 -12.363 -6.688 1.00 83.00 291 THR A C 1
ATOM 2374 O O . THR A 1 291 ? 11.648 -13.167 -5.765 1.00 83.00 291 THR A O 1
ATOM 2377 N N . GLY A 1 292 ? 11.037 -11.265 -6.793 1.00 80.69 292 GLY A N 1
ATOM 2378 C CA . GLY A 1 292 ? 10.009 -10.860 -5.836 1.00 80.69 292 GLY A CA 1
ATOM 2379 C C . GLY A 1 292 ? 9.009 -9.866 -6.430 1.00 80.69 292 GLY A C 1
ATOM 2380 O O . GLY A 1 292 ? 9.026 -9.598 -7.629 1.00 80.69 292 GLY A O 1
ATOM 2381 N N . SER A 1 293 ? 8.118 -9.328 -5.593 1.00 81.69 293 SER A N 1
ATOM 2382 C CA . SER A 1 293 ? 7.141 -8.318 -6.028 1.00 81.69 293 SER A CA 1
ATOM 2383 C C . SER A 1 293 ? 7.839 -7.032 -6.490 1.00 81.69 293 SER A C 1
ATOM 2385 O O . SER A 1 293 ? 8.775 -6.559 -5.844 1.00 81.69 293 SER A O 1
ATOM 2387 N N . LEU A 1 294 ? 7.358 -6.453 -7.595 1.00 84.38 294 LEU A N 1
ATOM 2388 C CA . LEU A 1 294 ? 7.841 -5.176 -8.141 1.00 84.38 294 LEU A CA 1
ATOM 2389 C C . LEU A 1 294 ? 7.159 -3.953 -7.500 1.00 84.38 294 LEU A C 1
ATOM 2391 O O . LEU A 1 294 ? 7.604 -2.825 -7.710 1.00 84.38 294 LEU A O 1
ATOM 2395 N N . SER A 1 295 ? 6.124 -4.153 -6.677 1.00 80.75 295 SER A N 1
ATOM 2396 C CA . SER A 1 295 ? 5.360 -3.068 -6.040 1.00 80.75 295 SER A CA 1
ATOM 2397 C C . SER A 1 295 ? 6.186 -2.070 -5.209 1.00 80.75 295 SER A C 1
ATOM 2399 O O . SER A 1 295 ? 5.855 -0.879 -5.230 1.00 80.75 295 SER A O 1
ATOM 2401 N N . PRO A 1 296 ? 7.275 -2.469 -4.516 1.00 79.00 296 PRO A N 1
ATOM 2402 C CA . PRO A 1 296 ? 8.159 -1.507 -3.861 1.00 79.00 296 PRO A CA 1
ATOM 2403 C C . PRO A 1 296 ? 8.794 -0.509 -4.838 1.00 79.00 296 PRO A C 1
ATOM 2405 O O . PRO A 1 296 ? 8.941 0.661 -4.499 1.00 79.00 296 PRO A O 1
ATOM 2408 N N . ILE A 1 297 ? 9.137 -0.949 -6.054 1.00 82.81 297 ILE A N 1
ATOM 2409 C CA . ILE A 1 297 ? 9.712 -0.081 -7.090 1.00 82.81 297 ILE A CA 1
ATOM 2410 C C . ILE A 1 297 ? 8.618 0.803 -7.702 1.00 82.81 297 ILE A C 1
ATOM 2412 O O . ILE A 1 297 ? 8.839 2.002 -7.858 1.00 82.81 297 ILE A O 1
ATOM 2416 N N . ASP A 1 298 ? 7.424 0.252 -7.962 1.00 85.25 298 ASP A N 1
ATOM 2417 C CA . ASP A 1 298 ? 6.265 1.029 -8.441 1.00 85.25 298 ASP A CA 1
ATOM 2418 C C . ASP A 1 298 ? 5.989 2.228 -7.521 1.00 85.25 298 ASP A C 1
ATOM 2420 O O . ASP A 1 298 ? 5.837 3.360 -7.974 1.00 85.25 298 ASP A O 1
ATOM 2424 N N . SER A 1 299 ? 6.011 1.995 -6.205 1.00 79.81 299 SER A N 1
ATOM 2425 C CA . SER A 1 299 ? 5.776 3.032 -5.195 1.00 79.81 299 SER A CA 1
ATOM 2426 C C . SER A 1 299 ? 6.821 4.151 -5.232 1.00 79.81 299 SER A C 1
ATOM 2428 O O . SER A 1 299 ? 6.496 5.303 -4.944 1.00 79.81 299 SER A O 1
ATOM 2430 N N . ILE A 1 300 ? 8.072 3.832 -5.584 1.00 79.88 300 ILE A N 1
ATOM 2431 C CA . ILE A 1 300 ? 9.140 4.828 -5.742 1.00 79.88 300 ILE A CA 1
ATOM 2432 C C . ILE A 1 300 ? 8.905 5.647 -7.011 1.00 79.88 300 ILE A C 1
ATOM 2434 O O . ILE A 1 300 ? 8.906 6.872 -6.935 1.00 79.88 300 ILE A O 1
ATOM 2438 N N . ILE A 1 301 ? 8.637 4.994 -8.148 1.00 85.94 301 ILE A N 1
ATOM 2439 C CA . ILE A 1 301 ? 8.350 5.680 -9.420 1.00 85.94 301 ILE A CA 1
ATOM 2440 C C . ILE A 1 301 ? 7.165 6.635 -9.254 1.00 85.94 301 ILE A C 1
ATOM 2442 O O . ILE A 1 301 ? 7.203 7.768 -9.722 1.00 85.94 301 ILE A O 1
ATOM 2446 N N . GLU A 1 302 ? 6.125 6.210 -8.541 1.00 84.12 302 GLU A N 1
ATOM 2447 C CA . GLU A 1 302 ? 4.934 7.026 -8.323 1.00 84.12 302 GLU A CA 1
ATOM 2448 C C . GLU A 1 302 ? 5.166 8.240 -7.426 1.00 84.12 302 GLU A C 1
ATOM 2450 O O . GLU A 1 302 ? 4.574 9.297 -7.678 1.00 84.12 302 GLU A O 1
ATOM 2455 N N . ARG A 1 303 ? 6.003 8.086 -6.392 1.00 80.06 303 ARG A N 1
ATOM 2456 C CA . ARG A 1 303 ? 6.298 9.127 -5.401 1.00 80.06 303 ARG A CA 1
ATOM 2457 C C . ARG A 1 303 ? 7.340 10.127 -5.898 1.00 80.06 303 ARG A C 1
ATOM 2459 O O . ARG A 1 303 ? 7.146 11.323 -5.731 1.00 80.06 303 ARG A O 1
ATOM 2466 N N . GLU A 1 304 ? 8.421 9.633 -6.490 1.00 78.56 304 GLU A N 1
ATOM 2467 C CA . GLU A 1 304 ? 9.606 10.420 -6.867 1.00 78.56 304 GLU A CA 1
ATOM 2468 C C . GLU A 1 304 ? 9.627 10.766 -8.361 1.00 78.56 304 GLU A C 1
ATOM 2470 O O . GLU A 1 304 ? 10.389 11.616 -8.812 1.00 78.56 304 GLU A O 1
ATOM 2475 N N . GLY A 1 305 ? 8.814 10.081 -9.165 1.00 82.38 305 GLY A N 1
ATOM 2476 C CA . GLY A 1 305 ? 8.748 10.276 -10.608 1.00 82.38 305 GLY A CA 1
ATOM 2477 C C . GLY A 1 305 ? 9.850 9.580 -11.413 1.00 82.38 305 GLY A C 1
ATOM 2478 O O . GLY A 1 305 ? 9.775 9.572 -12.646 1.00 82.38 305 GLY A O 1
ATOM 2479 N N . ILE A 1 306 ? 10.852 8.998 -10.746 1.00 84.31 306 ILE A N 1
ATOM 2480 C CA . ILE A 1 306 ? 11.984 8.290 -11.352 1.00 84.31 306 ILE A CA 1
ATOM 2481 C C . ILE A 1 306 ? 12.479 7.156 -10.446 1.00 84.31 306 ILE A C 1
ATOM 2483 O O . ILE A 1 306 ? 12.434 7.248 -9.223 1.00 84.31 306 ILE A O 1
ATOM 2487 N N . PHE A 1 307 ? 12.993 6.090 -11.055 1.00 85.62 307 PHE A N 1
ATOM 2488 C CA . PHE A 1 307 ? 13.751 5.045 -10.379 1.00 85.62 307 PHE A CA 1
ATOM 2489 C C . PHE A 1 307 ? 14.990 4.687 -11.200 1.00 85.62 307 PHE A C 1
ATOM 2491 O O . PHE A 1 307 ? 14.894 4.395 -12.390 1.00 85.62 307 PHE A O 1
ATOM 2498 N N . VAL A 1 308 ? 16.156 4.682 -10.560 1.00 77.88 308 VAL A N 1
ATOM 2499 C CA . VAL A 1 308 ? 17.427 4.275 -11.169 1.00 77.88 308 VAL A CA 1
ATOM 2500 C C . VAL A 1 308 ? 18.229 3.458 -10.161 1.00 77.88 308 VAL A C 1
ATOM 2502 O O . VAL A 1 308 ? 18.357 3.847 -9.000 1.00 77.88 308 VAL A O 1
ATOM 2505 N N . ALA A 1 309 ? 18.767 2.319 -10.592 1.00 71.94 309 ALA A N 1
ATOM 2506 C CA . ALA A 1 309 ? 19.708 1.542 -9.787 1.00 71.94 309 ALA A CA 1
ATOM 2507 C C . ALA A 1 309 ? 21.146 2.051 -10.000 1.00 71.94 309 ALA A C 1
ATOM 2509 O O . ALA A 1 309 ? 21.447 2.622 -11.044 1.00 71.94 309 ALA A O 1
ATOM 2510 N N . GLN A 1 310 ? 22.050 1.840 -9.039 1.00 63.59 310 GLN A N 1
ATOM 2511 C CA . GLN A 1 310 ? 23.480 2.165 -9.168 1.00 63.59 310 GLN A CA 1
ATOM 2512 C C . GLN A 1 310 ? 24.305 0.899 -9.479 1.00 63.59 310 GLN A C 1
ATOM 2514 O O . GLN A 1 310 ? 23.945 -0.197 -9.056 1.00 63.59 310 GLN A O 1
ATOM 2519 N N . ALA A 1 311 ? 25.405 1.048 -10.222 1.00 60.66 311 ALA A N 1
ATOM 2520 C CA . ALA A 1 311 ? 26.431 0.028 -10.443 1.00 60.66 311 ALA A CA 1
ATOM 2521 C C . ALA A 1 311 ? 27.691 0.312 -9.591 1.00 60.66 311 ALA A C 1
ATOM 2523 O O . ALA A 1 311 ? 27.929 1.446 -9.176 1.00 60.66 311 ALA A O 1
ATOM 2524 N N . GLU A 1 312 ? 28.534 -0.702 -9.355 1.00 55.16 312 GLU A N 1
ATOM 2525 C CA . GLU A 1 312 ? 29.793 -0.557 -8.588 1.00 55.16 312 GLU A CA 1
ATOM 2526 C C . GLU A 1 312 ? 30.915 0.186 -9.359 1.00 55.16 312 GLU A C 1
ATOM 2528 O O . GLU A 1 312 ? 32.004 0.396 -8.826 1.00 55.16 312 GLU A O 1
ATOM 2533 N N . GLU A 1 313 ? 30.666 0.621 -10.600 1.00 61.75 313 GLU A N 1
ATOM 2534 C CA . GLU A 1 313 ? 31.655 1.255 -11.484 1.00 61.75 313 GLU A CA 1
ATOM 2535 C C . GLU A 1 313 ? 31.527 2.796 -11.545 1.00 61.75 313 GLU A C 1
ATOM 2537 O O . GLU A 1 313 ? 30.525 3.380 -11.124 1.00 61.75 313 GLU A O 1
ATOM 2542 N N . ARG A 1 314 ? 32.547 3.482 -12.089 1.00 63.31 314 ARG A N 1
ATOM 2543 C CA . ARG A 1 314 ? 32.604 4.953 -12.251 1.00 63.31 314 ARG A CA 1
ATOM 2544 C C . ARG A 1 314 ? 32.659 5.363 -13.722 1.00 63.31 314 ARG A C 1
ATOM 2546 O O . ARG A 1 314 ? 33.235 4.652 -14.539 1.00 63.31 314 ARG A O 1
ATOM 2553 N N . ILE A 1 315 ? 32.111 6.539 -14.044 1.00 60.66 315 ILE A N 1
ATOM 2554 C CA . ILE A 1 315 ? 31.919 6.964 -15.440 1.00 60.66 315 ILE A CA 1
ATOM 2555 C C . ILE A 1 315 ? 33.162 7.502 -16.147 1.00 60.66 315 ILE A C 1
ATOM 2557 O O . ILE A 1 315 ? 33.177 7.553 -17.374 1.00 60.66 315 ILE A O 1
ATOM 2561 N N . SER A 1 316 ? 34.171 7.963 -15.400 1.00 55.09 316 SER A N 1
ATOM 2562 C CA . SER A 1 316 ? 35.218 8.874 -15.898 1.00 55.09 316 SER A CA 1
ATOM 2563 C C . SER A 1 316 ? 36.105 8.305 -17.017 1.00 55.09 316 SER A C 1
ATOM 2565 O O . SER A 1 316 ? 36.919 9.040 -17.564 1.00 55.09 316 SER A O 1
ATOM 2567 N N . VAL A 1 317 ? 35.919 7.035 -17.393 1.00 55.09 317 VAL A N 1
ATOM 2568 C CA . VAL A 1 317 ? 36.659 6.331 -18.453 1.00 55.09 317 VAL A CA 1
ATOM 2569 C C . VAL A 1 317 ? 35.753 5.898 -19.628 1.00 55.09 317 VAL A C 1
ATOM 2571 O O . VAL A 1 317 ? 36.249 5.386 -20.618 1.00 55.09 317 VAL A O 1
ATOM 2574 N N . LYS A 1 318 ? 34.426 6.099 -19.561 1.00 66.31 318 LYS A N 1
ATOM 2575 C CA . LYS A 1 318 ? 33.448 5.441 -20.463 1.00 66.31 318 LYS A CA 1
ATOM 2576 C C . LYS A 1 318 ? 32.502 6.393 -21.213 1.00 66.31 318 LYS A C 1
ATOM 2578 O O . LYS A 1 318 ? 31.419 5.983 -21.637 1.00 66.31 318 LYS A O 1
ATOM 2583 N N . ILE A 1 319 ? 32.856 7.672 -21.346 1.00 73.50 319 ILE A N 1
ATOM 2584 C CA . ILE A 1 319 ? 32.059 8.660 -22.090 1.00 73.50 319 ILE A CA 1
ATOM 2585 C C . ILE A 1 319 ? 32.946 9.544 -22.963 1.00 73.50 319 ILE A C 1
ATOM 2587 O O . ILE A 1 319 ? 33.995 10.015 -22.524 1.00 73.50 319 ILE A O 1
ATOM 2591 N N . HIS A 1 320 ? 32.514 9.771 -24.201 1.00 76.44 320 HIS A N 1
ATOM 2592 C CA . HIS A 1 320 ? 33.265 10.561 -25.165 1.00 76.44 320 HIS A CA 1
ATOM 2593 C C . HIS A 1 320 ? 33.289 12.065 -24.789 1.00 76.44 320 HIS A C 1
ATOM 2595 O O . HIS A 1 320 ? 32.249 12.610 -24.402 1.00 76.44 320 HIS A O 1
ATOM 2601 N N . PRO A 1 321 ? 34.428 12.776 -24.935 1.00 75.75 321 PRO A N 1
ATOM 2602 C CA . PRO A 1 321 ? 34.540 14.201 -24.595 1.00 75.75 321 PRO A CA 1
ATOM 2603 C C . PRO A 1 321 ? 33.542 15.116 -25.315 1.00 75.75 321 PRO A C 1
ATOM 2605 O O . PRO A 1 321 ? 33.000 16.028 -24.701 1.00 75.75 321 PRO A O 1
ATOM 2608 N N . GLU A 1 322 ? 33.246 14.861 -26.590 1.00 76.50 322 GLU A N 1
ATOM 2609 C CA . GLU A 1 322 ? 32.244 15.645 -27.337 1.00 76.50 322 GLU A CA 1
ATOM 2610 C C . GLU A 1 322 ? 30.821 15.455 -26.793 1.00 76.50 322 GLU A C 1
ATOM 2612 O O . GLU A 1 322 ? 30.050 16.409 -26.727 1.00 76.50 322 GLU A O 1
ATOM 2617 N N . THR A 1 323 ? 30.484 14.256 -26.305 1.00 77.25 323 THR A N 1
ATOM 2618 C CA . THR A 1 323 ? 29.213 14.017 -25.610 1.00 77.25 323 THR A CA 1
ATOM 2619 C C . THR A 1 323 ? 29.141 14.853 -24.331 1.00 77.25 323 THR A C 1
ATOM 2621 O O . THR A 1 323 ? 28.116 15.471 -24.052 1.00 77.25 323 THR A O 1
ATOM 2624 N N . LEU A 1 324 ? 30.237 14.939 -23.570 1.00 75.06 324 LEU A N 1
ATOM 2625 C CA . LEU A 1 324 ? 30.321 15.793 -22.379 1.00 75.06 324 LEU A CA 1
ATOM 2626 C C . LEU A 1 324 ? 30.231 17.285 -22.719 1.00 75.06 324 LEU A C 1
ATOM 2628 O O . LEU A 1 324 ? 29.578 18.041 -21.997 1.00 75.06 324 LEU A O 1
ATOM 2632 N N . TYR A 1 325 ? 30.844 17.705 -23.826 1.00 75.19 325 TYR A N 1
ATOM 2633 C CA . TYR A 1 325 ? 30.769 19.079 -24.311 1.00 75.19 325 TYR A CA 1
ATOM 2634 C C . TYR A 1 325 ? 29.343 19.445 -24.731 1.00 75.19 325 TYR A C 1
ATOM 2636 O O . TYR A 1 325 ? 28.843 20.503 -24.345 1.00 75.19 325 TYR A O 1
ATOM 2644 N N . TRP A 1 326 ? 28.655 18.551 -25.448 1.00 75.00 326 TRP A N 1
ATOM 2645 C CA . TRP A 1 326 ? 27.243 18.714 -25.796 1.00 75.00 326 TRP A CA 1
ATOM 2646 C C . TRP A 1 326 ? 26.361 18.811 -24.546 1.00 75.00 326 TRP A C 1
ATOM 2648 O O . TRP A 1 326 ? 25.451 19.637 -24.493 1.00 75.00 326 TRP A O 1
ATOM 2658 N N . LEU A 1 327 ? 26.684 18.031 -23.509 1.00 72.00 327 LEU A N 1
ATOM 2659 C CA . LEU A 1 327 ? 26.042 18.092 -22.194 1.00 72.00 327 LEU A CA 1
ATOM 2660 C C . LEU A 1 327 ? 26.478 19.304 -21.343 1.00 72.00 327 LEU A C 1
ATOM 2662 O O . LEU A 1 327 ? 26.062 19.428 -20.197 1.00 72.00 327 LEU A O 1
ATOM 2666 N N . GLY A 1 328 ? 27.311 20.209 -21.862 1.00 70.69 328 GLY A N 1
ATOM 2667 C CA . GLY A 1 328 ? 27.706 21.437 -21.168 1.00 70.69 328 GLY A CA 1
ATOM 2668 C C . GLY A 1 328 ? 28.737 21.259 -20.046 1.00 70.69 328 GLY A C 1
ATOM 2669 O O . GLY A 1 328 ? 28.940 22.188 -19.268 1.00 70.69 328 GLY A O 1
ATOM 2670 N N . LEU A 1 329 ? 29.411 20.105 -19.958 1.00 68.81 329 LEU A N 1
ATOM 2671 C CA . LEU A 1 329 ? 30.393 19.789 -18.907 1.00 68.81 329 LEU A CA 1
ATOM 2672 C C . LEU A 1 329 ? 31.861 19.976 -19.335 1.00 68.81 329 LEU A C 1
ATOM 2674 O O . LEU A 1 329 ? 32.770 19.757 -18.535 1.00 68.81 329 LEU A O 1
ATOM 2678 N N . GLY A 1 330 ? 32.116 20.394 -20.578 1.00 70.38 330 GLY A N 1
ATOM 2679 C CA . GLY A 1 330 ? 33.472 20.483 -21.134 1.00 70.38 330 GLY A CA 1
ATOM 2680 C C . GLY A 1 330 ? 34.043 19.110 -21.516 1.00 70.38 330 GLY A C 1
ATOM 2681 O O . GLY A 1 330 ? 33.293 18.175 -21.759 1.00 70.38 330 GLY A O 1
ATOM 2682 N N . GLN A 1 331 ? 35.373 18.974 -21.597 1.00 63.81 331 GLN A N 1
ATOM 2683 C CA . GLN A 1 331 ? 36.029 17.751 -22.106 1.00 63.81 331 GLN A CA 1
ATOM 2684 C C . GLN A 1 331 ? 36.288 16.658 -21.054 1.00 63.81 331 GLN A C 1
ATOM 2686 O O . GLN A 1 331 ? 36.777 15.584 -21.401 1.00 63.81 331 GLN A O 1
ATOM 2691 N N . ARG A 1 332 ? 36.006 16.903 -19.768 1.00 63.03 332 ARG A N 1
ATOM 2692 C CA . ARG A 1 332 ? 36.206 15.913 -18.697 1.00 63.03 332 ARG A CA 1
ATOM 2693 C C . ARG A 1 332 ? 34.993 15.851 -17.786 1.00 63.03 332 ARG A C 1
ATOM 2695 O O . ARG A 1 332 ? 34.574 16.867 -17.240 1.00 63.03 332 ARG A O 1
ATOM 2702 N N . ALA A 1 333 ? 34.472 14.643 -17.591 1.00 61.12 333 ALA A N 1
ATOM 2703 C CA . ALA A 1 333 ? 33.482 14.390 -16.559 1.00 61.12 333 ALA A CA 1
ATOM 2704 C C . ALA A 1 333 ? 34.135 14.601 -15.180 1.00 61.12 333 ALA A C 1
ATOM 2706 O O . ALA A 1 333 ? 35.314 14.273 -15.017 1.00 61.12 333 ALA A O 1
ATOM 2707 N N . PRO A 1 334 ? 33.393 15.094 -14.174 1.00 61.62 334 PRO A N 1
ATOM 2708 C CA . PRO A 1 334 ? 33.856 15.078 -12.791 1.00 61.62 334 PRO A CA 1
ATOM 2709 C C . PRO A 1 334 ? 34.358 13.675 -12.413 1.00 61.62 334 PRO A C 1
ATOM 2711 O O . PRO A 1 334 ? 33.675 12.684 -12.679 1.00 61.62 334 PRO A O 1
ATOM 2714 N N . GLU A 1 335 ? 35.529 13.576 -11.775 1.00 56.03 335 GLU A N 1
ATOM 2715 C CA . GLU A 1 335 ? 36.262 12.312 -11.541 1.00 56.03 335 GLU A CA 1
ATOM 2716 C C . GLU A 1 335 ? 35.540 11.284 -10.632 1.00 56.03 335 GLU A C 1
ATOM 2718 O O . GLU A 1 335 ? 36.107 10.254 -10.268 1.00 56.03 335 GLU A O 1
ATOM 2723 N N . GLN A 1 336 ? 34.285 11.529 -10.243 1.00 62.84 336 GLN A N 1
ATOM 2724 C CA . GLN A 1 336 ? 33.578 10.769 -9.208 1.00 62.84 336 GLN A CA 1
ATOM 2725 C C . GLN A 1 336 ? 32.095 10.502 -9.507 1.00 62.84 336 GLN A C 1
ATOM 2727 O O . GLN A 1 336 ? 31.364 10.112 -8.600 1.00 62.84 336 GLN A O 1
ATOM 2732 N N . ILE A 1 337 ? 31.631 10.665 -10.753 1.00 63.78 337 ILE A N 1
ATOM 2733 C CA . ILE A 1 337 ? 30.252 10.282 -11.089 1.00 63.78 337 ILE A CA 1
ATOM 2734 C C . ILE A 1 337 ? 30.122 8.747 -11.027 1.00 63.78 337 ILE A C 1
ATOM 2736 O O . ILE A 1 337 ? 30.806 8.041 -11.785 1.00 63.78 337 ILE A O 1
ATOM 2740 N N . PRO A 1 338 ? 29.266 8.211 -10.138 1.00 68.31 338 PRO A N 1
ATOM 2741 C CA . PRO A 1 338 ? 28.983 6.787 -10.109 1.00 68.31 338 PRO A CA 1
ATOM 2742 C C . PRO A 1 338 ? 28.178 6.401 -11.352 1.00 68.31 338 PRO A C 1
ATOM 2744 O O . PRO A 1 338 ? 27.348 7.169 -11.843 1.00 68.31 338 PRO A O 1
ATOM 2747 N N . MET A 1 339 ? 28.410 5.197 -11.857 1.00 73.94 339 MET A N 1
ATOM 2748 C CA . MET A 1 339 ? 27.666 4.691 -12.998 1.00 73.94 339 MET A CA 1
ATOM 2749 C C . MET A 1 339 ? 26.315 4.144 -12.525 1.00 73.94 339 MET A C 1
ATOM 2751 O O . MET A 1 339 ? 26.256 3.275 -11.659 1.00 73.94 339 MET A O 1
ATOM 2755 N N . LEU A 1 340 ? 25.216 4.643 -13.083 1.00 76.44 340 LEU A N 1
ATOM 2756 C CA . LEU A 1 340 ? 23.875 4.103 -12.862 1.00 76.44 340 LEU A CA 1
ATOM 2757 C C . LEU A 1 340 ? 23.687 2.836 -13.687 1.00 76.44 340 LEU A C 1
ATOM 2759 O O . LEU A 1 340 ? 24.262 2.713 -14.756 1.00 76.44 340 LEU A O 1
ATOM 2763 N N . HIS A 1 341 ? 22.911 1.867 -13.216 1.00 74.44 341 HIS A N 1
ATOM 2764 C CA . HIS A 1 341 ? 22.596 0.656 -13.960 1.00 74.44 341 HIS A CA 1
ATOM 2765 C C . HIS A 1 341 ? 21.574 0.983 -15.048 1.00 74.44 341 HIS A C 1
ATOM 2767 O O . HIS A 1 341 ? 20.451 1.382 -14.755 1.00 74.44 341 HIS A O 1
ATOM 2773 N N . GLY A 1 342 ? 21.939 0.781 -16.314 1.00 71.44 342 GLY A N 1
ATOM 2774 C CA . GLY A 1 342 ? 20.998 0.998 -17.411 1.00 71.44 342 GLY A CA 1
ATOM 2775 C C . GLY A 1 342 ? 19.874 -0.040 -17.429 1.00 71.44 342 GLY A C 1
ATOM 2776 O O . GLY A 1 342 ? 18.811 0.229 -17.967 1.00 71.44 342 GLY A O 1
ATOM 2777 N N . SER A 1 343 ? 20.082 -1.239 -16.876 1.00 76.38 343 SER A N 1
ATOM 2778 C CA . SER A 1 343 ? 19.170 -2.361 -17.133 1.00 76.38 343 SER A CA 1
ATOM 2779 C C . SER A 1 343 ? 17.822 -2.299 -16.410 1.00 76.38 343 SER A C 1
ATOM 2781 O O . SER A 1 343 ? 16.911 -3.024 -16.797 1.00 76.38 343 SER A O 1
ATOM 2783 N N . VAL A 1 344 ? 17.715 -1.471 -15.365 1.00 82.06 344 VAL A N 1
ATOM 2784 C CA . VAL A 1 344 ? 16.495 -1.285 -14.574 1.00 82.06 344 VAL A CA 1
ATOM 2785 C C . VAL A 1 344 ? 16.281 0.205 -14.371 1.00 82.06 344 VAL A C 1
ATOM 2787 O O . VAL A 1 344 ? 17.030 0.843 -13.631 1.00 82.06 344 VAL A O 1
ATOM 2790 N N . LEU A 1 345 ? 15.263 0.750 -15.029 1.00 86.62 345 LEU A N 1
ATOM 2791 C CA . LEU A 1 345 ? 14.916 2.172 -14.981 1.00 86.62 345 LEU A CA 1
ATOM 2792 C C . LEU A 1 345 ? 13.423 2.314 -14.737 1.00 86.62 345 LEU A C 1
ATOM 2794 O O . LEU A 1 345 ? 12.659 1.435 -15.107 1.00 86.62 345 LEU A O 1
ATOM 2798 N N . GLY A 1 346 ? 12.989 3.421 -14.160 1.00 90.12 346 GLY A N 1
ATOM 2799 C CA . GLY A 1 346 ? 11.577 3.727 -14.012 1.00 90.12 346 GLY A CA 1
ATOM 2800 C C . GLY A 1 346 ? 11.318 5.207 -14.183 1.00 90.12 346 GLY A C 1
ATOM 2801 O O . GLY A 1 346 ? 12.121 6.032 -13.753 1.00 90.12 346 GLY A O 1
ATOM 2802 N N . PHE A 1 347 ? 10.201 5.531 -14.818 1.00 88.69 347 PHE A N 1
ATOM 2803 C CA . PHE A 1 347 ? 9.806 6.899 -15.119 1.00 88.69 347 PHE A CA 1
ATOM 2804 C C . PHE A 1 347 ? 8.292 7.038 -15.015 1.00 88.69 347 PHE A C 1
ATOM 2806 O O . PHE A 1 347 ? 7.540 6.127 -15.370 1.00 88.69 347 PHE A O 1
ATOM 2813 N N . LYS A 1 348 ? 7.867 8.212 -14.563 1.00 88.62 348 LYS A N 1
ATOM 2814 C CA . LYS A 1 348 ? 6.478 8.661 -14.568 1.00 88.62 348 LYS A CA 1
ATOM 2815 C C . LYS A 1 348 ? 6.339 9.849 -15.509 1.00 88.62 348 LYS A C 1
ATOM 2817 O O . LYS A 1 348 ? 7.176 10.747 -15.483 1.00 88.62 348 LYS A O 1
ATOM 2822 N N . ASP A 1 349 ? 5.307 9.831 -16.334 1.00 82.81 349 ASP A N 1
ATOM 2823 C CA . ASP A 1 349 ? 4.992 10.881 -17.293 1.00 82.81 349 ASP A CA 1
ATOM 2824 C C . ASP A 1 349 ? 4.827 12.224 -16.579 1.00 82.81 349 ASP A C 1
ATOM 2826 O O . ASP A 1 349 ? 4.392 12.287 -15.425 1.00 82.81 349 ASP A O 1
ATOM 2830 N N . GLU A 1 350 ? 5.250 13.286 -17.258 1.00 76.88 350 GLU A N 1
ATOM 2831 C CA . GLU A 1 350 ? 5.282 14.667 -16.753 1.00 76.88 350 GLU A CA 1
ATOM 2832 C C . GLU A 1 350 ? 6.091 14.886 -15.452 1.00 76.88 350 GLU A C 1
ATOM 2834 O O . GLU A 1 350 ? 6.118 15.997 -14.921 1.00 76.88 350 GLU A O 1
ATOM 2839 N N . SER A 1 351 ? 6.801 13.872 -14.940 1.00 80.38 351 SER A N 1
ATOM 2840 C CA . SER A 1 351 ? 7.647 14.018 -13.754 1.00 80.38 351 SER A CA 1
ATOM 2841 C C . SER A 1 351 ? 8.930 14.793 -14.049 1.00 80.38 351 SER A C 1
ATOM 2843 O O . SER A 1 351 ? 9.386 14.892 -15.191 1.00 80.38 351 SER A O 1
ATOM 2845 N N . GLU A 1 352 ? 9.582 15.293 -12.998 1.00 72.56 352 GLU A N 1
ATOM 2846 C CA . GLU A 1 352 ? 10.880 15.949 -13.140 1.00 72.56 352 GLU A CA 1
ATOM 2847 C C . GLU A 1 352 ? 11.926 15.008 -13.757 1.00 72.56 352 GLU A C 1
ATOM 2849 O O . GLU A 1 352 ? 12.654 15.413 -14.660 1.00 72.56 352 GLU A O 1
ATOM 2854 N N . GLY A 1 353 ? 11.955 13.734 -13.351 1.00 76.19 353 GLY A N 1
ATOM 2855 C CA . GLY A 1 353 ? 12.850 12.738 -13.938 1.00 76.19 353 GLY A CA 1
ATOM 2856 C C . GLY A 1 353 ? 12.564 12.466 -15.417 1.00 76.19 353 GLY A C 1
ATOM 2857 O O . GLY A 1 353 ? 13.495 12.365 -16.213 1.00 76.19 353 GLY A O 1
ATOM 2858 N N . TYR A 1 354 ? 11.293 12.416 -15.818 1.00 80.56 354 TYR A N 1
ATOM 2859 C CA . TYR A 1 354 ? 10.917 12.308 -17.229 1.00 80.56 354 TYR A CA 1
ATOM 2860 C C . TYR A 1 354 ? 11.387 13.529 -18.034 1.00 80.56 354 TYR A C 1
ATOM 2862 O O . TYR A 1 354 ? 12.111 13.381 -19.024 1.00 80.56 354 TYR A O 1
ATOM 2870 N N . LEU A 1 355 ? 11.042 14.734 -17.574 1.00 71.19 355 LEU A N 1
ATOM 2871 C CA . LEU A 1 355 ? 11.327 15.985 -18.278 1.00 71.19 355 LEU A CA 1
ATOM 2872 C C . LEU A 1 355 ? 12.821 16.315 -18.339 1.00 71.19 355 LEU A C 1
ATOM 2874 O O . LEU A 1 355 ? 13.294 16.858 -19.335 1.00 71.19 355 LEU A O 1
ATOM 2878 N N . ARG A 1 356 ? 13.567 16.014 -17.274 1.00 71.56 356 ARG A N 1
ATOM 2879 C CA . ARG A 1 356 ? 14.977 16.401 -17.135 1.00 71.56 356 ARG A CA 1
ATOM 2880 C C . ARG A 1 356 ? 15.954 15.321 -17.570 1.00 71.56 356 ARG A C 1
ATOM 2882 O O . ARG A 1 356 ? 17.039 15.659 -18.027 1.00 71.56 356 ARG A O 1
ATOM 2889 N N . VAL A 1 357 ? 15.589 14.043 -17.455 1.00 80.50 357 VAL A N 1
ATOM 2890 C CA . VAL A 1 357 ? 16.483 12.931 -17.816 1.00 80.50 357 VAL A CA 1
ATOM 2891 C C . VAL A 1 357 ? 16.087 12.323 -19.139 1.00 80.50 357 VAL A C 1
ATOM 2893 O O . VAL A 1 357 ? 16.875 12.355 -20.079 1.00 80.50 357 VAL A O 1
ATOM 2896 N N . LEU A 1 358 ? 14.875 11.778 -19.239 1.00 83.12 358 LEU A N 1
ATOM 2897 C CA . LEU A 1 358 ? 14.514 10.970 -20.399 1.00 83.12 358 LEU A CA 1
ATOM 2898 C C . LEU A 1 358 ? 14.407 11.816 -21.677 1.00 83.12 358 LEU A C 1
ATOM 2900 O O . LEU A 1 358 ? 14.933 11.424 -22.719 1.00 83.12 358 LEU A O 1
ATOM 2904 N N . ILE A 1 359 ? 13.813 13.009 -21.591 1.00 77.06 359 ILE A N 1
ATOM 2905 C CA . ILE A 1 359 ? 13.772 13.971 -22.706 1.00 77.06 359 ILE A CA 1
ATOM 2906 C C . ILE A 1 359 ? 15.187 14.434 -23.095 1.00 77.06 359 ILE A C 1
ATOM 2908 O O . ILE A 1 359 ? 15.501 14.516 -24.283 1.00 77.06 359 ILE A O 1
ATOM 2912 N N . ALA A 1 360 ? 16.070 14.692 -22.126 1.00 75.44 360 ALA A N 1
ATOM 2913 C CA . ALA A 1 360 ? 17.449 15.100 -22.403 1.00 75.44 360 ALA A CA 1
ATOM 2914 C C . ALA A 1 360 ? 18.266 13.975 -23.063 1.00 75.44 360 ALA A C 1
ATOM 2916 O O . ALA A 1 360 ? 18.987 14.219 -24.033 1.00 75.44 360 ALA A O 1
ATOM 2917 N N . MET A 1 361 ? 18.097 12.728 -22.606 1.00 83.25 361 MET A N 1
ATOM 2918 C CA . MET A 1 361 ? 18.669 11.544 -23.253 1.00 83.25 361 MET A CA 1
ATOM 2919 C C . MET A 1 361 ? 18.179 11.424 -24.696 1.00 83.25 361 MET A C 1
ATOM 2921 O O . MET A 1 361 ? 18.989 11.225 -25.598 1.00 83.25 361 MET A O 1
ATOM 2925 N N . ALA A 1 362 ? 16.876 11.597 -24.931 1.00 79.62 362 ALA A N 1
ATOM 2926 C CA . ALA A 1 362 ? 16.293 11.570 -26.268 1.00 79.62 362 ALA A CA 1
ATOM 2927 C C . ALA A 1 362 ? 16.868 12.654 -27.185 1.00 79.62 362 ALA A C 1
ATOM 2929 O O . ALA A 1 362 ? 17.151 12.393 -28.355 1.00 79.62 362 ALA A O 1
ATOM 2930 N N . GLY A 1 363 ? 17.086 13.857 -26.648 1.00 75.50 363 GLY A N 1
ATOM 2931 C CA . GLY A 1 363 ? 17.728 14.939 -27.381 1.00 75.50 363 GLY A CA 1
ATOM 2932 C C . GLY A 1 363 ? 19.178 14.631 -27.738 1.00 75.50 363 GLY A C 1
ATOM 2933 O O . GLY A 1 363 ? 19.572 14.832 -28.886 1.00 75.50 363 GLY A O 1
ATOM 2934 N N . CYS A 1 364 ? 19.940 14.054 -26.804 1.00 77.25 364 CYS A N 1
ATOM 2935 C CA . CYS A 1 364 ? 21.302 13.603 -27.078 1.00 77.25 364 CYS A CA 1
ATOM 2936 C C . CYS A 1 364 ? 21.310 12.557 -28.196 1.00 77.25 364 CYS A C 1
ATOM 2938 O O . CYS A 1 364 ? 21.962 12.761 -29.215 1.00 77.25 364 CYS A O 1
ATOM 2940 N N . VAL A 1 365 ? 20.516 11.485 -28.081 1.00 78.06 365 VAL A N 1
ATOM 2941 C CA . VAL A 1 365 ? 20.497 10.417 -29.098 1.00 78.06 365 VAL A CA 1
ATOM 2942 C C . VAL A 1 365 ? 19.850 10.826 -30.431 1.00 78.06 365 VAL A C 1
ATOM 2944 O O . VAL A 1 365 ? 19.857 10.058 -31.392 1.00 78.06 365 VAL A O 1
ATOM 2947 N N . SER A 1 366 ? 19.308 12.038 -30.525 1.00 75.06 366 SER A N 1
ATOM 2948 C CA . SER A 1 366 ? 18.814 12.620 -31.778 1.00 75.06 366 SER A CA 1
ATOM 2949 C C . SER A 1 366 ? 19.818 13.576 -32.432 1.00 75.06 366 SER A C 1
ATOM 2951 O O . SER A 1 366 ? 19.559 14.076 -33.528 1.00 75.06 366 SER A O 1
ATOM 2953 N N . SER A 1 367 ? 20.938 13.860 -31.761 1.00 75.75 367 SER A N 1
ATOM 2954 C CA . SER A 1 367 ? 21.923 14.863 -32.156 1.00 75.75 367 SER A CA 1
ATOM 2955 C C . SER A 1 367 ? 23.247 14.205 -32.560 1.00 75.75 367 SER A C 1
ATOM 2957 O O . SER A 1 367 ? 23.931 13.652 -31.695 1.00 75.75 367 SER A O 1
ATOM 2959 N N . PRO A 1 368 ? 23.683 14.338 -33.827 1.00 74.12 368 PRO A N 1
ATOM 2960 C CA . PRO A 1 368 ? 25.017 13.906 -34.256 1.00 74.12 368 PRO A CA 1
ATOM 2961 C C . PRO A 1 368 ? 26.159 14.576 -33.478 1.00 74.12 368 PRO A C 1
ATOM 2963 O O . PRO A 1 368 ? 27.244 14.027 -33.375 1.00 74.12 368 PRO A O 1
ATOM 2966 N N . ALA A 1 369 ? 25.926 15.758 -32.896 1.00 72.88 369 ALA A N 1
ATOM 2967 C CA . ALA A 1 369 ? 26.923 16.428 -32.062 1.00 72.88 369 ALA A CA 1
ATOM 2968 C C . ALA A 1 369 ? 27.070 15.784 -30.670 1.00 72.88 369 ALA A C 1
ATOM 2970 O O . ALA A 1 369 ? 28.118 15.910 -30.049 1.00 72.88 369 ALA A O 1
ATOM 2971 N N . CYS A 1 370 ? 26.028 15.111 -30.166 1.00 75.19 370 CYS A N 1
ATOM 2972 C CA . CYS A 1 370 ? 26.114 14.359 -28.909 1.00 75.19 370 CYS A CA 1
ATOM 2973 C C . CYS A 1 370 ? 26.623 12.933 -29.145 1.00 75.19 370 CYS A C 1
ATOM 2975 O O . CYS A 1 370 ? 27.366 12.373 -28.338 1.00 75.19 370 CYS A O 1
ATOM 2977 N N . ILE A 1 371 ? 26.177 12.351 -30.255 1.00 71.81 371 ILE A N 1
ATOM 2978 C CA . ILE A 1 371 ? 26.462 10.997 -30.693 1.00 71.81 371 ILE A CA 1
ATOM 2979 C C . ILE A 1 371 ? 27.687 11.041 -31.606 1.00 71.81 371 ILE A C 1
ATOM 2981 O O . ILE A 1 371 ? 27.561 11.221 -32.814 1.00 71.81 371 ILE A O 1
ATOM 2985 N N . THR A 1 372 ? 28.883 10.884 -31.052 1.00 64.50 372 THR A N 1
ATOM 2986 C CA . THR A 1 372 ? 30.081 10.826 -31.889 1.00 64.50 372 THR A CA 1
ATOM 2987 C C . THR A 1 372 ? 30.173 9.493 -32.623 1.00 64.50 372 THR A C 1
ATOM 2989 O O . THR A 1 372 ? 30.268 8.428 -32.007 1.00 64.50 372 THR A O 1
ATOM 2992 N N . GLU A 1 373 ? 30.160 9.546 -33.958 1.00 55.41 373 GLU A N 1
ATOM 2993 C CA . GLU A 1 373 ? 30.585 8.434 -34.811 1.00 55.41 373 GLU A CA 1
ATOM 2994 C C . GLU A 1 373 ? 32.079 8.221 -34.560 1.00 55.41 373 GLU A C 1
ATOM 2996 O O . GLU A 1 373 ? 32.922 8.940 -35.089 1.00 55.41 373 GLU A O 1
ATOM 3001 N N . ALA A 1 374 ? 32.424 7.294 -33.671 1.00 51.34 374 ALA A N 1
ATOM 3002 C CA . ALA A 1 374 ? 33.815 6.992 -33.376 1.00 51.34 374 ALA A CA 1
ATOM 3003 C C . ALA A 1 374 ? 34.491 6.408 -34.631 1.00 51.34 374 ALA A C 1
ATOM 3005 O O . ALA A 1 374 ? 34.395 5.214 -34.904 1.00 51.34 374 ALA A O 1
ATOM 3006 N N . GLN A 1 375 ? 35.160 7.263 -35.407 1.00 44.31 375 GLN A N 1
ATOM 3007 C CA . GLN A 1 375 ? 36.155 6.864 -36.408 1.00 44.31 375 GLN A CA 1
ATOM 3008 C C . GLN A 1 375 ? 37.547 6.686 -35.778 1.00 44.31 375 GLN A C 1
ATOM 3010 O O . GLN A 1 375 ? 38.406 6.034 -36.372 1.00 44.31 375 GLN A O 1
ATOM 3015 N N . ASP A 1 376 ? 37.758 7.190 -34.556 1.00 44.38 376 ASP A N 1
ATOM 3016 C CA . ASP A 1 376 ? 39.038 7.109 -33.858 1.00 44.38 376 ASP A CA 1
ATOM 3017 C C . ASP A 1 376 ? 39.083 5.973 -32.828 1.00 44.38 376 ASP A C 1
ATOM 3019 O O . ASP A 1 376 ? 38.198 5.804 -31.992 1.00 44.38 376 ASP A O 1
ATOM 3023 N N . LYS A 1 377 ? 40.179 5.206 -32.889 1.00 43.53 377 LYS A N 1
ATOM 3024 C CA . LYS A 1 377 ? 40.516 3.987 -32.124 1.00 43.53 377 LYS A CA 1
ATOM 3025 C C . LYS A 1 377 ? 40.674 4.173 -30.601 1.00 43.53 377 LYS A C 1
ATOM 3027 O O . LYS A 1 377 ? 41.376 3.389 -29.962 1.00 43.53 377 LYS A O 1
ATOM 3032 N N . ILE A 1 378 ? 40.092 5.207 -30.002 1.00 46.62 378 ILE A N 1
ATOM 3033 C CA . ILE A 1 378 ? 40.213 5.471 -28.566 1.00 46.62 378 ILE A CA 1
ATOM 3034 C C . ILE A 1 378 ? 38.971 4.895 -27.876 1.00 46.62 378 ILE A C 1
ATOM 3036 O O . ILE A 1 378 ? 37.991 5.588 -27.640 1.00 46.62 378 ILE A O 1
ATOM 3040 N N . ASP A 1 379 ? 39.059 3.596 -27.584 1.00 51.44 379 ASP A N 1
ATOM 3041 C CA . ASP A 1 379 ? 38.156 2.816 -26.726 1.00 51.44 379 ASP A CA 1
ATOM 3042 C C . ASP A 1 379 ? 36.721 2.604 -27.267 1.00 51.44 379 ASP A C 1
ATOM 3044 O O . ASP A 1 379 ? 35.802 3.397 -27.050 1.00 51.44 379 ASP A O 1
ATOM 3048 N N . GLU A 1 380 ? 36.507 1.464 -27.942 1.00 51.66 380 GLU A N 1
ATOM 3049 C CA . GLU A 1 380 ? 35.201 1.023 -28.471 1.00 51.66 380 GLU A CA 1
ATOM 3050 C C . GLU A 1 380 ? 34.081 1.037 -27.413 1.00 51.66 380 GLU A C 1
ATOM 3052 O O . GLU A 1 380 ? 32.909 1.161 -27.764 1.00 51.66 380 GLU A O 1
ATOM 3057 N N . SER A 1 381 ? 34.419 0.953 -26.119 1.00 50.50 381 SER A N 1
ATOM 3058 C CA . SER A 1 381 ? 33.453 0.934 -25.017 1.00 50.50 381 SER A CA 1
ATOM 3059 C C . SER A 1 381 ? 32.792 2.290 -24.722 1.00 50.50 381 SER A C 1
ATOM 3061 O O . SER A 1 381 ? 31.692 2.311 -24.159 1.00 50.50 381 SER A O 1
ATOM 3063 N N . ALA A 1 382 ? 33.428 3.400 -25.119 1.00 48.62 382 ALA A N 1
ATOM 3064 C CA . ALA A 1 382 ? 32.973 4.773 -24.874 1.00 48.62 382 ALA A CA 1
ATOM 3065 C C . ALA A 1 382 ? 32.287 5.425 -26.091 1.00 48.62 382 ALA A C 1
ATOM 3067 O O . ALA A 1 382 ? 31.674 6.489 -25.958 1.00 48.62 382 ALA A O 1
ATOM 3068 N N . GLY A 1 383 ? 32.405 4.807 -27.269 1.00 51.91 383 GLY A N 1
ATOM 3069 C CA . GLY A 1 383 ? 31.801 5.272 -28.515 1.00 51.91 383 GLY A CA 1
ATOM 3070 C C . GLY A 1 383 ? 30.373 4.768 -28.739 1.00 51.91 383 GLY A C 1
ATOM 3071 O O . GLY A 1 383 ? 29.823 3.979 -27.975 1.00 51.91 383 GLY A O 1
ATOM 3072 N N . LEU A 1 384 ? 29.793 5.191 -29.861 1.00 50.50 384 LEU A N 1
ATOM 3073 C CA . LEU A 1 384 ? 28.463 4.816 -30.360 1.00 50.50 384 LEU A CA 1
ATOM 3074 C C . LEU A 1 384 ? 28.187 3.308 -30.451 1.00 50.50 384 LEU A C 1
ATOM 3076 O O . LEU A 1 384 ? 27.031 2.898 -30.468 1.00 50.50 384 LEU A O 1
ATOM 3080 N N . LEU A 1 385 ? 29.243 2.504 -30.587 1.00 51.41 385 LEU A N 1
ATOM 3081 C CA . LEU A 1 385 ? 29.190 1.044 -30.694 1.00 51.41 385 LEU A CA 1
ATOM 3082 C C . LEU A 1 385 ? 29.403 0.350 -29.336 1.00 51.41 385 LEU A C 1
ATOM 3084 O O . LEU A 1 385 ? 29.253 -0.866 -29.238 1.00 51.41 385 LEU A O 1
ATOM 3088 N N . GLY A 1 386 ? 29.725 1.113 -28.290 1.00 58.84 386 GLY A N 1
ATOM 3089 C CA . GLY A 1 386 ? 29.999 0.618 -26.950 1.00 58.84 386 GLY A CA 1
ATOM 3090 C C . GLY A 1 386 ? 28.730 0.391 -26.134 1.00 58.84 386 GLY A C 1
ATOM 3091 O O . GLY A 1 386 ? 27.846 1.245 -26.056 1.00 58.84 386 GLY A O 1
ATOM 3092 N N . PHE A 1 387 ? 28.660 -0.746 -25.440 1.00 61.19 387 PHE A N 1
ATOM 3093 C CA . PHE A 1 387 ? 27.508 -1.143 -24.616 1.00 61.19 387 PHE A CA 1
ATOM 3094 C C . PHE A 1 387 ? 27.171 -0.170 -23.465 1.00 61.19 387 PHE A C 1
ATOM 3096 O O . PHE A 1 387 ? 26.080 -0.248 -22.900 1.00 61.19 387 PHE A O 1
ATOM 3103 N N . HIS A 1 388 ? 28.069 0.760 -23.120 1.00 67.12 388 HIS A N 1
ATOM 3104 C CA . HIS A 1 388 ? 27.903 1.679 -21.992 1.00 67.12 388 HIS A CA 1
ATOM 3105 C C . HIS A 1 388 ? 27.350 3.060 -22.363 1.00 67.12 388 HIS A C 1
ATOM 3107 O O . HIS A 1 388 ? 27.051 3.829 -21.456 1.00 67.12 388 HIS A O 1
ATOM 3113 N N . PHE A 1 389 ? 27.143 3.392 -23.642 1.00 73.88 389 PHE A N 1
ATOM 3114 C CA . PHE A 1 389 ? 26.754 4.754 -24.039 1.00 73.88 389 PHE A CA 1
ATOM 3115 C C . PHE A 1 389 ? 25.479 5.264 -23.334 1.00 73.88 389 PHE A C 1
ATOM 3117 O O . PHE A 1 389 ? 25.507 6.307 -22.680 1.00 73.88 389 PHE A O 1
ATOM 3124 N N . VAL A 1 390 ? 24.377 4.499 -23.382 1.00 78.25 390 VAL A N 1
ATOM 3125 C CA . VAL A 1 390 ? 23.097 4.855 -22.721 1.00 78.25 390 VAL A CA 1
ATOM 3126 C C . VAL A 1 390 ? 23.264 4.978 -21.205 1.00 78.25 390 VAL A C 1
ATOM 3128 O O . VAL A 1 390 ? 22.688 5.863 -20.576 1.00 78.25 390 VAL A O 1
ATOM 3131 N N . GLN A 1 391 ? 24.078 4.099 -20.624 1.00 78.38 391 GLN A N 1
ATOM 3132 C CA . GLN A 1 391 ? 24.371 4.067 -19.198 1.00 78.38 391 GLN A CA 1
ATOM 3133 C C . GLN A 1 391 ? 25.168 5.303 -18.759 1.00 78.38 391 GLN A C 1
ATOM 3135 O O . GLN A 1 391 ? 24.872 5.915 -17.729 1.00 78.38 391 GLN A O 1
ATOM 3140 N N . SER A 1 392 ? 26.141 5.704 -19.574 1.00 79.06 392 SER A N 1
ATOM 3141 C CA . SER A 1 392 ? 26.978 6.869 -19.345 1.00 79.06 392 SER A CA 1
ATOM 3142 C C . SER A 1 392 ? 26.163 8.162 -19.427 1.00 79.06 392 SER A C 1
ATOM 3144 O O . SER A 1 392 ? 26.136 8.932 -18.466 1.00 79.06 392 SER A O 1
ATOM 3146 N N . ILE A 1 393 ? 25.416 8.386 -20.515 1.00 81.19 393 ILE A N 1
ATOM 3147 C CA . ILE A 1 393 ? 24.613 9.614 -20.652 1.00 81.19 393 ILE A CA 1
ATOM 3148 C C . ILE A 1 393 ? 23.544 9.722 -19.558 1.00 81.19 393 ILE A C 1
ATOM 3150 O O . ILE A 1 393 ? 23.365 10.799 -18.995 1.00 81.19 393 ILE A O 1
ATOM 3154 N N . LEU A 1 394 ? 22.899 8.606 -19.188 1.00 83.88 394 LEU A N 1
ATOM 3155 C CA . LEU A 1 394 ? 21.936 8.556 -18.088 1.00 83.88 394 LEU A CA 1
ATOM 3156 C C . LEU A 1 394 ? 22.574 9.036 -16.783 1.00 83.88 394 LEU A C 1
ATOM 3158 O O . LEU A 1 394 ? 22.010 9.883 -16.095 1.00 83.88 394 LEU A O 1
ATOM 3162 N N . SER A 1 395 ? 23.748 8.498 -16.447 1.00 79.94 395 SER A N 1
ATOM 3163 C CA . SER A 1 395 ? 24.418 8.816 -15.185 1.00 79.94 395 SER A CA 1
ATOM 3164 C C . SER A 1 395 ? 24.855 10.275 -15.139 1.00 79.94 395 SER A C 1
ATOM 3166 O O . SER A 1 395 ? 24.643 10.935 -14.129 1.00 79.94 395 SER A O 1
ATOM 3168 N N . VAL A 1 396 ? 25.416 10.809 -16.229 1.00 77.81 396 VAL A N 1
ATOM 3169 C CA . VAL A 1 396 ? 25.803 12.225 -16.286 1.00 77.81 396 VAL A CA 1
ATOM 3170 C C . VAL A 1 396 ? 24.584 13.133 -16.126 1.00 77.81 396 VAL A C 1
ATOM 3172 O O . VAL A 1 396 ? 24.575 13.999 -15.252 1.00 77.81 396 VAL A O 1
ATOM 3175 N N . ILE A 1 397 ? 23.537 12.915 -16.925 1.00 76.88 397 ILE A N 1
ATOM 3176 C CA . ILE A 1 397 ? 22.339 13.762 -16.912 1.00 76.88 397 ILE A CA 1
ATOM 3177 C C . ILE A 1 397 ? 21.655 13.708 -15.540 1.00 76.88 397 ILE A C 1
ATOM 3179 O O . ILE A 1 397 ? 21.424 14.750 -14.930 1.00 76.88 397 ILE A O 1
ATOM 3183 N N . ALA A 1 398 ? 21.394 12.509 -15.010 1.00 75.81 398 ALA A N 1
ATOM 3184 C CA . ALA A 1 398 ? 20.706 12.347 -13.730 1.00 75.81 398 ALA A CA 1
ATOM 3185 C C . ALA A 1 398 ? 21.453 13.024 -12.566 1.00 75.81 398 ALA A C 1
ATOM 3187 O O . ALA A 1 398 ? 20.824 13.662 -11.721 1.00 75.81 398 ALA A O 1
ATOM 3188 N N . MET A 1 399 ? 22.788 12.940 -12.550 1.00 70.38 399 MET A N 1
ATOM 3189 C CA . MET A 1 399 ? 23.624 13.558 -11.512 1.00 70.38 399 MET A CA 1
ATOM 3190 C C . MET A 1 399 ? 23.642 15.078 -11.622 1.00 70.38 399 MET A C 1
ATOM 3192 O O . MET A 1 399 ? 23.499 15.773 -10.620 1.00 70.38 399 MET A O 1
ATOM 3196 N N . THR A 1 400 ? 23.797 15.607 -12.838 1.00 67.06 400 THR A N 1
ATOM 3197 C CA . THR A 1 400 ? 23.825 17.063 -13.060 1.00 67.06 400 THR A CA 1
ATOM 3198 C C . THR A 1 400 ? 22.488 17.738 -12.771 1.00 67.06 400 THR A C 1
ATOM 3200 O O . THR A 1 400 ? 22.473 18.894 -12.362 1.00 67.06 400 THR A O 1
ATOM 3203 N N . CYS A 1 401 ? 21.370 17.022 -12.911 1.00 66.38 401 CYS A N 1
ATOM 3204 C CA . CYS A 1 401 ? 20.050 17.548 -12.569 1.00 66.38 401 CYS A CA 1
ATOM 3205 C C . CYS A 1 401 ? 19.676 17.352 -11.087 1.00 66.38 401 CYS A C 1
ATOM 3207 O O . CYS A 1 401 ? 18.558 17.694 -10.709 1.00 66.38 401 CYS A O 1
ATOM 3209 N N . GLY A 1 402 ? 20.595 16.858 -10.243 1.00 60.44 402 GLY A N 1
ATOM 3210 C CA . GLY A 1 402 ? 20.421 16.799 -8.786 1.00 60.44 402 GLY A CA 1
ATOM 3211 C C . GLY A 1 402 ? 19.316 15.850 -8.319 1.00 60.44 402 GLY A C 1
ATOM 3212 O O . GLY A 1 402 ? 18.721 16.076 -7.267 1.00 60.44 402 GLY A O 1
ATOM 3213 N N . LEU A 1 403 ? 19.009 14.816 -9.107 1.00 62.88 403 LEU A N 1
ATOM 3214 C CA . LEU A 1 403 ? 17.911 13.902 -8.808 1.00 62.88 403 LEU A CA 1
ATOM 3215 C C . LEU A 1 403 ? 18.244 12.966 -7.639 1.00 62.88 403 LEU A C 1
ATOM 3217 O O . LEU A 1 403 ? 19.407 12.590 -7.461 1.00 62.88 403 LEU A O 1
ATOM 3221 N N . PRO A 1 404 ? 17.236 12.555 -6.847 1.00 54.97 404 PRO A N 1
ATOM 3222 C CA . PRO A 1 404 ? 17.441 11.637 -5.738 1.00 54.97 404 PRO A CA 1
ATOM 3223 C C . PRO A 1 404 ? 17.935 10.279 -6.253 1.00 54.97 404 PRO A C 1
ATOM 3225 O O . PRO A 1 404 ? 17.278 9.606 -7.046 1.00 54.97 404 PRO A O 1
ATOM 3228 N N . LEU A 1 405 ? 19.111 9.863 -5.784 1.00 53.59 405 LEU A N 1
ATOM 3229 C CA . LEU A 1 405 ? 19.694 8.558 -6.087 1.00 53.59 405 LEU A CA 1
ATOM 3230 C C . LEU A 1 405 ? 19.401 7.615 -4.934 1.00 53.59 405 LEU A C 1
ATOM 3232 O O . LEU A 1 405 ? 19.789 7.869 -3.791 1.00 53.59 405 LEU A O 1
ATOM 3236 N N . HIS A 1 406 ? 18.695 6.524 -5.214 1.00 52.50 406 HIS A N 1
ATOM 3237 C CA . HIS A 1 406 ? 18.241 5.642 -4.151 1.00 52.50 406 HIS A CA 1
ATOM 3238 C C . HIS A 1 406 ?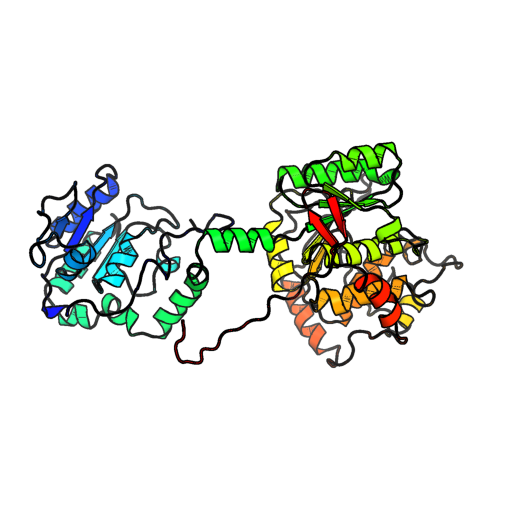 19.298 4.621 -3.729 1.00 52.50 406 HIS A C 1
ATOM 3240 O O . HIS A 1 406 ? 19.673 3.700 -4.450 1.00 52.50 406 HIS A O 1
ATOM 3246 N N . ALA A 1 407 ? 19.684 4.780 -2.469 1.00 40.66 407 ALA A N 1
ATOM 3247 C CA . ALA A 1 407 ? 20.507 3.926 -1.631 1.00 40.66 407 ALA A CA 1
ATOM 3248 C C . ALA A 1 407 ? 19.669 2.933 -0.805 1.00 40.66 407 ALA A C 1
ATOM 3250 O O . ALA A 1 407 ? 19.805 2.893 0.414 1.00 40.66 407 ALA A O 1
ATOM 3251 N N . GLN A 1 408 ? 18.702 2.215 -1.387 1.00 38.81 408 GLN A N 1
ATOM 3252 C CA . GLN A 1 408 ? 17.758 1.420 -0.578 1.00 38.81 408 GLN A CA 1
ATOM 3253 C C . GLN A 1 408 ? 17.718 -0.053 -0.954 1.00 38.81 408 GLN A C 1
ATOM 3255 O O . GLN A 1 408 ? 17.421 -0.349 -2.101 1.00 38.81 408 GLN A O 1
ATOM 3260 N N . GLN A 1 409 ? 17.966 -0.911 0.054 1.00 37.22 409 GLN A N 1
ATOM 3261 C CA . GLN A 1 409 ? 18.062 -2.390 0.206 1.00 37.22 409 GLN A CA 1
ATOM 3262 C C . GLN A 1 409 ? 17.254 -3.360 -0.712 1.00 37.22 409 GLN A C 1
ATOM 3264 O O . GLN A 1 409 ? 17.055 -4.517 -0.367 1.00 37.22 409 GLN A O 1
ATOM 3269 N N . ASN A 1 410 ? 16.844 -2.976 -1.910 1.00 41.09 410 ASN A N 1
ATOM 3270 C CA . ASN A 1 410 ? 16.173 -3.793 -2.926 1.00 41.09 410 ASN A CA 1
ATOM 3271 C C . ASN A 1 410 ? 17.095 -4.660 -3.824 1.00 41.09 410 ASN A C 1
ATOM 3273 O O . ASN A 1 410 ? 16.654 -5.137 -4.869 1.00 41.09 410 ASN A O 1
ATOM 3277 N N . SER A 1 411 ? 18.359 -4.915 -3.447 1.00 39.84 411 SER A N 1
ATOM 3278 C CA . SER A 1 411 ? 19.353 -5.663 -4.256 1.00 39.84 411 SER A CA 1
ATOM 3279 C C . SER A 1 411 ? 18.974 -7.133 -4.409 1.00 39.84 411 SER A C 1
ATOM 3281 O O . SER A 1 411 ? 19.619 -7.885 -5.132 1.00 39.84 411 SER A O 1
ATOM 3283 N N . GLN A 1 412 ? 17.920 -7.544 -3.707 1.00 43.25 412 GLN A N 1
ATOM 3284 C CA . GLN A 1 412 ? 17.378 -8.886 -3.716 1.00 43.25 412 GLN A CA 1
ATOM 3285 C C . GLN A 1 412 ? 16.236 -9.087 -4.715 1.00 43.25 412 GLN A C 1
ATOM 3287 O O . GLN A 1 412 ? 15.832 -10.234 -4.872 1.00 43.25 412 GLN A O 1
ATOM 3292 N N . LEU A 1 413 ? 15.702 -8.038 -5.363 1.00 48.56 413 LEU A N 1
ATOM 3293 C CA . LEU A 1 413 ? 14.496 -8.143 -6.208 1.00 48.56 413 LEU A CA 1
ATOM 3294 C C . LEU A 1 413 ? 14.787 -8.427 -7.690 1.00 48.56 413 LEU A C 1
ATOM 3296 O O . LEU A 1 413 ? 13.885 -8.858 -8.414 1.00 48.56 413 LEU A O 1
ATOM 3300 N N . ILE A 1 414 ? 16.018 -8.165 -8.144 1.00 51.25 414 ILE A N 1
ATOM 3301 C CA . ILE A 1 414 ? 16.404 -8.253 -9.552 1.00 51.25 414 ILE A CA 1
ATOM 3302 C C . ILE A 1 414 ? 17.867 -8.720 -9.681 1.00 51.25 414 ILE A C 1
ATOM 3304 O O . ILE A 1 414 ? 18.763 -8.075 -9.136 1.00 51.25 414 ILE A O 1
ATOM 3308 N N . SER A 1 415 ? 18.133 -9.808 -10.416 1.00 46.50 415 SER A N 1
ATOM 3309 C CA . SER A 1 415 ? 19.496 -10.252 -10.766 1.00 46.50 415 SER A CA 1
ATOM 3310 C C . SER A 1 415 ? 19.754 -10.184 -12.277 1.00 46.50 415 SER A C 1
ATOM 3312 O O . SER A 1 415 ? 18.865 -10.465 -13.077 1.00 46.50 415 SER A O 1
ATOM 3314 N N . SER A 1 416 ? 20.969 -9.789 -12.671 1.00 38.12 416 SER A N 1
ATOM 3315 C CA . SER A 1 416 ? 21.421 -9.708 -14.070 1.00 38.12 416 SER A CA 1
ATOM 3316 C C . SER A 1 416 ? 22.482 -10.783 -14.343 1.00 38.12 416 SER A C 1
ATOM 3318 O O . SER A 1 416 ? 23.429 -10.886 -13.558 1.00 38.12 416 SER A O 1
ATOM 3320 N N . PRO A 1 417 ? 22.369 -11.589 -15.414 1.00 37.84 417 PRO A N 1
ATOM 3321 C CA . PRO A 1 417 ? 23.440 -12.455 -15.877 1.00 37.84 417 PRO A CA 1
ATOM 3322 C C . PRO A 1 417 ? 23.946 -12.053 -17.274 1.00 37.84 417 PRO A C 1
ATOM 3324 O O . PRO A 1 417 ? 23.248 -12.218 -18.266 1.00 37.84 417 PRO A O 1
ATOM 3327 N N . SER A 1 418 ? 25.212 -11.646 -17.363 1.00 31.44 418 SER A N 1
ATOM 3328 C CA . SER A 1 418 ? 26.058 -11.839 -18.558 1.00 31.44 418 SER A CA 1
ATOM 3329 C C . SER A 1 418 ? 27.524 -11.663 -18.130 1.00 31.44 418 SER A C 1
ATOM 3331 O O . SER A 1 418 ? 27.921 -10.561 -17.756 1.00 31.44 418 SER A O 1
ATOM 3333 N N . SER A 1 419 ? 28.348 -12.709 -17.970 1.00 23.94 419 SER A N 1
ATOM 3334 C CA . SER A 1 419 ? 29.160 -13.436 -18.985 1.00 23.94 419 SER A CA 1
ATOM 3335 C C . SER A 1 419 ? 29.785 -14.710 -18.319 1.00 23.94 419 SER A C 1
ATOM 3337 O O . SER A 1 419 ? 29.615 -14.849 -17.103 1.00 23.94 419 SER A O 1
ATOM 3339 N N . PRO A 1 420 ? 30.501 -15.647 -19.005 1.00 26.77 420 PRO A N 1
ATOM 3340 C CA . PRO A 1 420 ? 31.082 -16.843 -18.355 1.00 26.77 420 PRO A CA 1
ATOM 3341 C C . PRO A 1 420 ? 32.081 -16.447 -17.248 1.00 26.77 420 PRO A C 1
ATOM 3343 O O . PRO A 1 420 ? 32.533 -15.304 -17.246 1.00 26.77 420 PRO A O 1
ATOM 3346 N N . PRO A 1 421 ? 32.420 -17.335 -16.286 1.00 27.61 421 PRO A N 1
ATOM 3347 C CA . PRO A 1 421 ? 32.994 -16.952 -14.995 1.00 27.61 421 PRO A CA 1
ATOM 3348 C C . PRO A 1 421 ? 34.431 -16.420 -15.116 1.00 27.61 421 PRO A C 1
ATOM 3350 O O . PRO A 1 421 ? 35.403 -17.102 -14.806 1.00 27.61 421 PRO A O 1
ATOM 3353 N N . SER A 1 422 ? 34.575 -15.161 -15.517 1.00 27.80 422 SER A N 1
ATOM 3354 C CA . SER A 1 422 ? 35.785 -14.366 -15.361 1.00 27.80 422 SER A CA 1
ATOM 3355 C C . SER A 1 422 ? 35.586 -13.405 -14.190 1.00 27.80 422 SER A C 1
ATOM 3357 O O . SER A 1 422 ? 35.037 -12.327 -14.367 1.00 27.80 422 SER A O 1
ATOM 3359 N N . LYS A 1 423 ? 36.002 -13.838 -12.991 1.00 27.20 423 LYS A N 1
ATOM 3360 C CA . LYS A 1 423 ? 36.370 -13.088 -11.760 1.00 27.20 423 LYS A CA 1
ATOM 3361 C C . LYS A 1 423 ? 35.559 -11.868 -11.254 1.00 27.20 423 LYS A C 1
ATOM 3363 O O . LYS A 1 423 ? 35.868 -11.411 -10.158 1.00 27.20 423 LYS A O 1
ATOM 3368 N N . HIS A 1 424 ? 34.512 -11.389 -11.916 1.00 29.72 424 HIS A N 1
ATOM 3369 C CA . HIS A 1 424 ? 33.705 -10.250 -11.473 1.00 29.72 424 HIS A CA 1
ATOM 3370 C C . HIS A 1 424 ? 32.216 -10.601 -11.552 1.00 29.72 424 HIS A C 1
ATOM 3372 O O . HIS A 1 424 ? 31.569 -10.496 -12.589 1.00 29.72 424 HIS A O 1
ATOM 3378 N N . SER A 1 425 ? 31.677 -11.088 -10.436 1.00 26.17 425 SER A N 1
ATOM 3379 C CA . SER A 1 425 ? 30.243 -11.290 -10.244 1.00 26.17 425 SER A CA 1
ATOM 3380 C C . SER A 1 425 ? 29.542 -9.929 -10.145 1.00 26.17 425 SER A C 1
ATOM 3382 O O . SER A 1 425 ? 29.599 -9.294 -9.092 1.00 26.17 425 SER A O 1
ATOM 3384 N N . ASN A 1 426 ? 28.877 -9.482 -11.211 1.00 31.81 426 ASN A N 1
ATOM 3385 C CA . ASN A 1 426 ? 28.083 -8.249 -11.208 1.00 31.81 426 ASN A CA 1
ATOM 3386 C C . ASN A 1 426 ? 26.770 -8.454 -10.433 1.00 31.81 426 ASN A C 1
ATOM 3388 O O . ASN A 1 426 ? 25.715 -8.716 -11.006 1.00 31.81 426 ASN A O 1
ATOM 3392 N N . MET A 1 427 ? 26.833 -8.365 -9.102 1.00 29.47 427 MET A N 1
ATOM 3393 C CA . MET A 1 427 ? 25.637 -8.205 -8.273 1.00 29.47 427 MET A CA 1
ATOM 3394 C C . MET A 1 427 ? 25.141 -6.761 -8.402 1.00 29.47 427 MET A C 1
ATOM 3396 O O . MET A 1 427 ? 25.920 -5.827 -8.224 1.00 29.47 427 MET A O 1
ATOM 3400 N N . VAL A 1 428 ? 23.842 -6.562 -8.645 1.00 32.62 428 VAL A N 1
ATOM 3401 C CA . VAL A 1 428 ? 23.205 -5.247 -8.469 1.00 32.62 428 VAL A CA 1
ATOM 3402 C C . VAL A 1 428 ? 23.293 -4.904 -6.980 1.00 32.62 428 VAL A C 1
ATOM 3404 O O . VAL A 1 428 ? 22.576 -5.478 -6.161 1.00 32.62 428 VAL A O 1
ATOM 3407 N N . ARG A 1 429 ? 24.217 -4.018 -6.600 1.00 33.25 429 ARG A N 1
ATOM 3408 C CA . ARG A 1 429 ? 24.367 -3.546 -5.220 1.00 33.25 429 ARG A CA 1
ATOM 3409 C C . ARG A 1 429 ? 23.847 -2.126 -5.105 1.00 33.25 429 ARG A C 1
ATOM 3411 O O . ARG A 1 429 ? 24.143 -1.269 -5.927 1.00 33.25 429 ARG A O 1
ATOM 3418 N N . LEU A 1 430 ? 23.061 -1.885 -4.068 1.00 37.19 430 LEU A N 1
ATOM 3419 C CA . LEU A 1 430 ? 22.528 -0.557 -3.794 1.00 37.19 430 LEU A CA 1
ATOM 3420 C C . LEU A 1 430 ? 23.522 0.266 -3.006 1.00 37.19 430 LEU A C 1
ATOM 3422 O O . LEU A 1 430 ? 24.350 -0.275 -2.272 1.00 37.19 430 LEU A O 1
ATOM 3426 N N . ILE A 1 431 ? 23.389 1.580 -3.148 1.00 35.22 431 ILE A N 1
ATOM 3427 C CA . ILE A 1 431 ? 24.256 2.558 -2.503 1.00 35.22 431 ILE A CA 1
ATOM 3428 C C . ILE A 1 431 ? 24.230 2.330 -0.980 1.00 35.22 431 ILE A C 1
ATOM 3430 O O . ILE A 1 431 ? 23.150 2.270 -0.386 1.00 35.22 431 ILE A O 1
ATOM 3434 N N . PRO A 1 432 ? 25.390 2.202 -0.321 1.00 33.19 432 PRO A N 1
ATOM 3435 C CA . PRO A 1 432 ? 25.459 2.151 1.131 1.00 33.19 432 PRO A CA 1
ATOM 3436 C C . PRO A 1 432 ? 24.973 3.474 1.755 1.00 33.19 432 PRO A C 1
ATOM 3438 O O . PRO A 1 432 ? 25.324 4.545 1.248 1.00 33.19 432 PRO A O 1
ATOM 3441 N N . PRO A 1 433 ? 24.253 3.449 2.894 1.00 34.66 433 PRO A N 1
ATOM 3442 C CA . PRO A 1 433 ? 23.810 4.660 3.594 1.00 34.66 433 PRO A CA 1
ATOM 3443 C C . PRO A 1 433 ? 24.952 5.632 3.935 1.00 34.66 433 PRO A C 1
ATOM 3445 O O . PRO A 1 433 ? 24.743 6.842 3.972 1.00 34.66 433 PRO A O 1
ATOM 3448 N N . GLN A 1 434 ? 26.175 5.123 4.141 1.00 35.78 434 GLN A N 1
ATOM 3449 C CA . GLN A 1 434 ? 27.347 5.960 4.425 1.00 35.78 434 GLN A CA 1
ATOM 3450 C C . GLN A 1 434 ? 27.772 6.832 3.228 1.00 35.78 434 GLN A C 1
ATOM 3452 O O . GLN A 1 434 ? 28.279 7.932 3.428 1.00 35.78 434 GLN A O 1
ATOM 3457 N N . LEU A 1 435 ? 27.533 6.372 1.994 1.00 37.31 435 LEU A N 1
ATOM 3458 C CA . LEU A 1 435 ? 27.778 7.140 0.770 1.00 37.31 435 LEU A CA 1
ATOM 3459 C C . LEU A 1 435 ? 26.652 8.156 0.525 1.00 37.31 435 LEU A C 1
ATOM 3461 O O . LEU A 1 435 ? 26.946 9.282 0.139 1.00 37.31 435 LEU A O 1
ATOM 3465 N N . ALA A 1 436 ? 25.393 7.817 0.845 1.00 32.84 436 ALA A N 1
ATOM 3466 C CA . ALA A 1 436 ? 24.236 8.727 0.767 1.00 32.84 436 ALA A CA 1
ATOM 3467 C C . ALA A 1 436 ? 24.454 10.050 1.531 1.00 32.84 436 ALA A C 1
ATOM 3469 O O . ALA A 1 436 ? 24.098 11.115 1.037 1.00 32.84 436 ALA A O 1
ATOM 3470 N N . ALA A 1 437 ? 25.112 9.999 2.695 1.00 34.41 437 ALA A N 1
ATOM 3471 C CA . ALA A 1 437 ? 25.463 11.188 3.476 1.00 34.41 437 ALA A CA 1
ATOM 3472 C C . ALA A 1 437 ? 26.615 12.017 2.867 1.00 34.41 437 ALA A C 1
ATOM 3474 O O . ALA A 1 437 ? 26.635 13.237 3.027 1.00 34.41 437 ALA A O 1
ATOM 3475 N N . GLN A 1 438 ? 27.550 11.387 2.139 1.00 35.66 438 GLN A N 1
ATOM 3476 C CA . GLN A 1 438 ? 28.534 12.111 1.323 1.00 35.66 438 GLN A CA 1
ATOM 3477 C C . GLN A 1 438 ? 27.865 12.780 0.110 1.00 35.66 438 GLN A C 1
ATOM 3479 O O . GLN A 1 438 ? 28.216 13.904 -0.220 1.00 35.66 438 GLN A O 1
ATOM 3484 N N . TYR A 1 439 ? 26.844 12.181 -0.510 1.00 35.53 439 TYR A N 1
ATOM 3485 C CA . TYR A 1 439 ? 26.120 12.816 -1.626 1.00 35.53 439 TYR A CA 1
ATOM 3486 C C . TYR A 1 439 ? 25.444 14.143 -1.233 1.00 35.53 439 TYR A C 1
ATOM 3488 O O . TYR A 1 439 ? 25.492 15.106 -2.000 1.00 35.53 439 TYR A O 1
ATOM 3496 N N . SER A 1 440 ? 24.893 14.240 -0.018 1.00 33.12 440 SER A N 1
ATOM 3497 C CA . SER A 1 440 ? 24.292 15.474 0.512 1.00 33.12 440 SER A CA 1
ATOM 3498 C C . SER A 1 440 ? 25.293 16.626 0.660 1.00 33.12 440 SER A C 1
ATOM 3500 O O . SER A 1 440 ? 24.919 17.786 0.499 1.00 33.12 440 SER A O 1
ATOM 3502 N N . SER A 1 441 ? 26.565 16.328 0.959 1.00 33.44 441 SER A N 1
ATOM 3503 C CA . SER A 1 441 ? 27.623 17.342 1.065 1.00 33.44 441 SER A CA 1
ATOM 3504 C C . SER A 1 441 ? 28.229 17.706 -0.295 1.00 33.44 441 SER A C 1
ATOM 3506 O O . SER A 1 441 ? 28.603 18.858 -0.505 1.00 33.44 441 SER A O 1
ATOM 3508 N N . TRP A 1 442 ? 28.240 16.780 -1.258 1.00 31.91 442 TRP A N 1
ATOM 3509 C CA . TRP A 1 442 ? 28.639 17.039 -2.648 1.00 31.91 442 TRP A CA 1
ATOM 3510 C C . TRP A 1 442 ? 27.669 17.973 -3.384 1.00 31.91 442 TRP A C 1
ATOM 3512 O O . TRP A 1 442 ? 28.115 18.871 -4.100 1.00 31.91 442 TRP A O 1
ATOM 3522 N N . LEU A 1 443 ? 26.362 17.832 -3.132 1.00 29.06 443 LEU A N 1
ATOM 3523 C CA . LEU A 1 443 ? 25.314 18.741 -3.620 1.00 29.06 443 LEU A CA 1
ATOM 3524 C C . LEU A 1 443 ? 25.504 20.197 -3.154 1.00 29.06 443 LEU A C 1
ATOM 3526 O O . LEU A 1 443 ? 25.011 21.111 -3.808 1.00 29.06 443 LEU A O 1
ATOM 3530 N N . GLN A 1 444 ? 26.222 20.434 -2.047 1.00 29.44 444 GLN A N 1
ATOM 3531 C CA . GLN A 1 444 ? 26.516 21.788 -1.556 1.00 29.44 444 GLN A CA 1
ATOM 3532 C C . GLN A 1 444 ? 27.808 22.392 -2.124 1.00 29.44 444 GLN A C 1
ATOM 3534 O O . GLN A 1 444 ? 27.944 23.614 -2.151 1.00 29.44 444 GLN A O 1
ATOM 3539 N N . VAL A 1 445 ? 28.756 21.566 -2.582 1.00 30.20 445 VAL A N 1
ATOM 3540 C CA . VAL A 1 445 ? 30.060 22.030 -3.099 1.00 30.20 445 VAL A CA 1
ATOM 3541 C C . VAL A 1 445 ? 30.021 22.260 -4.615 1.00 30.20 445 VAL A C 1
ATOM 3543 O O . VAL A 1 445 ? 30.794 23.059 -5.141 1.00 30.20 445 VAL A O 1
ATOM 3546 N N . ILE A 1 446 ? 29.084 21.623 -5.321 1.00 32.16 446 ILE A N 1
ATOM 3547 C CA . ILE A 1 446 ? 28.918 21.742 -6.769 1.00 32.16 446 ILE A CA 1
ATOM 3548 C C . ILE A 1 446 ? 27.425 21.960 -7.058 1.00 32.16 446 ILE A C 1
ATOM 3550 O O . ILE A 1 446 ? 26.713 20.983 -7.217 1.00 32.16 446 ILE A O 1
ATOM 3554 N N . TYR A 1 447 ? 26.934 23.208 -7.057 1.00 29.06 447 TYR A N 1
ATOM 3555 C CA . TYR A 1 447 ? 25.951 23.762 -8.021 1.00 29.06 447 TYR A CA 1
ATOM 3556 C C . TYR A 1 447 ? 25.106 24.933 -7.489 1.00 29.06 447 TYR A C 1
ATOM 3558 O O . TYR A 1 447 ? 24.575 24.932 -6.382 1.00 29.06 447 TYR A O 1
ATOM 3566 N N . LYS A 1 448 ? 24.907 25.916 -8.382 1.00 28.23 448 LYS A N 1
ATOM 3567 C CA . LYS A 1 448 ? 23.790 26.871 -8.358 1.00 28.23 448 LYS A CA 1
ATOM 3568 C C . LYS A 1 448 ? 22.573 26.232 -9.062 1.00 28.23 448 LYS A C 1
ATOM 3570 O O . LYS A 1 448 ? 22.769 25.654 -10.129 1.00 28.23 448 LYS A O 1
ATOM 3575 N N . PRO A 1 449 ? 21.324 26.406 -8.591 1.00 30.33 449 PRO A N 1
ATOM 3576 C CA . PRO A 1 449 ? 20.135 25.672 -9.070 1.00 30.33 449 PRO A CA 1
ATOM 3577 C C . PRO A 1 449 ? 19.625 26.009 -10.491 1.00 30.33 449 PRO A C 1
ATOM 3579 O O . PRO A 1 449 ? 18.473 25.728 -10.804 1.00 30.33 449 PRO A O 1
ATOM 3582 N N . GLN A 1 450 ? 20.417 26.650 -11.355 1.00 34.81 450 GLN A N 1
ATOM 3583 C CA . GLN A 1 450 ? 19.929 27.231 -12.618 1.00 34.81 450 GLN A CA 1
ATOM 3584 C C . GLN A 1 450 ? 20.247 26.430 -13.889 1.00 34.81 450 GLN A C 1
ATOM 3586 O O . GLN A 1 450 ? 19.912 26.885 -14.977 1.00 34.81 450 GLN A O 1
ATOM 3591 N N . THR A 1 451 ? 20.881 25.259 -13.801 1.00 42.62 451 THR A N 1
ATOM 3592 C CA . THR A 1 451 ? 21.359 24.547 -15.003 1.00 42.62 451 THR A CA 1
ATOM 3593 C C . THR A 1 451 ? 21.222 23.031 -14.872 1.00 42.62 451 THR A C 1
ATOM 3595 O O . THR A 1 451 ? 22.207 22.308 -14.832 1.00 42.62 451 THR A O 1
ATOM 3598 N N . CYS A 1 452 ? 19.989 22.514 -14.855 1.00 47.41 452 CYS A N 1
ATOM 3599 C CA . CYS A 1 452 ? 19.805 21.214 -15.506 1.00 47.41 452 CYS A CA 1
ATOM 3600 C C . CYS A 1 452 ? 20.110 21.458 -16.992 1.00 47.41 452 CYS A C 1
ATOM 3602 O O . CYS A 1 452 ? 19.686 22.483 -17.530 1.00 47.41 452 CYS A O 1
ATOM 3604 N N . VAL A 1 453 ? 20.945 20.624 -17.609 1.00 45.75 453 VAL A N 1
ATOM 3605 C CA . VAL A 1 453 ? 21.493 20.857 -18.954 1.00 45.75 453 VAL A CA 1
ATOM 3606 C C . VAL A 1 453 ? 20.351 21.073 -19.954 1.00 45.75 453 VAL A C 1
ATOM 3608 O O . VAL A 1 453 ? 19.677 20.129 -20.358 1.00 45.75 453 VAL A O 1
ATOM 3611 N N . VAL A 1 454 ? 20.118 22.328 -20.347 1.00 41.84 454 VAL A N 1
ATOM 3612 C CA . VAL A 1 454 ? 19.207 22.678 -21.441 1.00 41.84 454 VAL A CA 1
ATOM 3613 C C . VAL A 1 454 ? 20.020 22.618 -22.727 1.00 41.84 454 VAL A C 1
ATOM 3615 O O . VAL A 1 454 ? 21.036 23.301 -22.863 1.00 41.84 454 VAL A O 1
ATOM 3618 N N . THR A 1 455 ? 19.584 21.770 -23.657 1.00 41.69 455 THR A N 1
ATOM 3619 C CA . THR A 1 455 ? 20.195 21.597 -24.978 1.00 41.69 455 THR A CA 1
ATOM 3620 C C . THR A 1 455 ? 20.358 22.945 -25.678 1.00 41.69 455 THR A C 1
ATOM 3622 O O . THR A 1 455 ? 19.426 23.748 -25.692 1.00 41.69 455 THR A O 1
ATOM 3625 N N . LYS A 1 456 ? 21.521 23.181 -26.299 1.00 38.38 456 LYS A N 1
ATOM 3626 C CA . LYS A 1 456 ? 21.846 24.442 -26.993 1.00 38.38 456 LYS A CA 1
ATOM 3627 C C . LYS A 1 456 ? 20.886 24.788 -28.139 1.00 38.38 456 LYS A C 1
ATOM 3629 O O . LYS A 1 456 ? 20.791 25.954 -28.497 1.00 38.38 456 LYS A O 1
ATOM 3634 N N . ASP A 1 457 ? 20.162 23.797 -28.657 1.00 37.88 457 ASP A N 1
ATOM 3635 C CA . ASP A 1 457 ? 19.198 23.962 -29.737 1.00 37.88 457 ASP A CA 1
ATOM 3636 C C . ASP A 1 457 ? 17.841 23.334 -29.417 1.00 37.88 457 ASP A C 1
ATOM 3638 O O . ASP A 1 457 ? 17.712 22.343 -28.695 1.00 37.88 457 ASP A O 1
ATOM 3642 N N . GLN A 1 458 ? 16.824 23.962 -29.994 1.00 39.00 458 GLN A N 1
ATOM 3643 C CA . GLN A 1 458 ? 15.390 23.712 -29.913 1.00 39.00 458 GLN A CA 1
ATOM 3644 C C . GLN A 1 458 ? 14.988 22.265 -30.272 1.00 39.00 458 GLN A C 1
ATOM 3646 O O . GLN A 1 458 ? 14.371 21.998 -31.301 1.00 39.00 458 GLN A O 1
ATOM 3651 N N . THR A 1 459 ? 15.264 21.308 -29.387 1.00 42.59 459 THR A N 1
ATOM 3652 C CA . THR A 1 459 ? 14.878 19.894 -29.563 1.00 42.59 459 THR A CA 1
ATOM 3653 C C . THR A 1 459 ? 13.386 19.654 -29.266 1.00 42.59 459 THR A C 1
ATOM 3655 O O . THR A 1 459 ? 12.861 18.558 -29.456 1.00 42.59 459 THR A O 1
ATOM 3658 N N . MET A 1 460 ? 12.657 20.700 -28.863 1.00 35.84 460 MET A N 1
ATOM 3659 C CA . MET A 1 460 ? 11.222 20.639 -28.584 1.00 35.84 460 MET A CA 1
ATOM 3660 C C . MET A 1 460 ? 10.387 20.297 -29.820 1.00 35.84 460 MET A C 1
ATOM 3662 O O . MET A 1 460 ? 9.445 19.532 -29.691 1.00 35.84 460 MET A O 1
ATOM 3666 N N . SER A 1 461 ? 10.739 20.762 -31.022 1.00 37.09 461 SER A N 1
ATOM 3667 C CA . SER A 1 461 ? 9.909 20.573 -32.227 1.00 37.09 461 SER A CA 1
ATOM 3668 C C . SER A 1 461 ? 9.863 19.112 -32.704 1.00 37.09 461 SER A C 1
ATOM 3670 O O . SER A 1 461 ? 8.830 18.627 -33.162 1.00 37.09 461 SER A O 1
ATOM 3672 N N . ARG A 1 462 ? 10.980 18.378 -32.567 1.00 38.94 462 ARG A N 1
ATOM 3673 C CA . ARG A 1 462 ? 11.073 16.941 -32.892 1.00 38.94 462 ARG A CA 1
ATOM 3674 C C . ARG A 1 462 ? 10.521 16.055 -31.774 1.00 38.94 462 ARG A C 1
ATOM 3676 O O . ARG A 1 462 ? 9.865 15.064 -32.068 1.00 38.94 462 ARG A O 1
ATOM 3683 N N . ILE A 1 463 ? 10.720 16.429 -30.510 1.00 42.81 463 ILE A N 1
ATOM 3684 C CA . ILE A 1 463 ? 10.149 15.708 -29.360 1.00 42.81 463 ILE A CA 1
ATOM 3685 C C . ILE A 1 463 ? 8.625 15.889 -29.319 1.00 42.81 463 ILE A C 1
ATOM 3687 O O . ILE A 1 463 ? 7.908 14.919 -29.105 1.00 42.81 463 ILE A O 1
ATOM 3691 N N . GLN A 1 464 ? 8.113 17.077 -29.656 1.00 36.66 464 GLN A N 1
ATOM 3692 C CA . GLN A 1 464 ? 6.685 17.331 -29.871 1.00 36.66 464 GLN A CA 1
ATOM 3693 C C . GLN A 1 464 ? 6.103 16.469 -30.997 1.00 36.66 464 GLN A C 1
ATOM 3695 O O . GLN A 1 464 ? 4.985 15.988 -30.866 1.00 36.66 464 GLN A O 1
ATOM 3700 N N . TYR A 1 465 ? 6.847 16.207 -32.074 1.00 39.72 465 TYR A N 1
ATOM 3701 C CA . TYR A 1 465 ? 6.385 15.315 -33.143 1.00 39.72 465 TYR A CA 1
ATOM 3702 C C . TYR A 1 465 ? 6.171 13.865 -32.662 1.00 39.72 465 TYR A C 1
ATOM 3704 O O . TYR A 1 465 ? 5.190 13.237 -33.062 1.00 39.72 465 TYR A O 1
ATOM 3712 N N . TYR A 1 466 ? 7.029 13.358 -31.767 1.00 41.56 466 TYR A N 1
ATOM 3713 C CA . TYR A 1 466 ? 6.876 12.031 -31.151 1.00 41.56 466 TYR A CA 1
ATOM 3714 C C . TYR A 1 466 ? 5.866 12.013 -29.983 1.00 41.56 466 TYR A C 1
ATOM 3716 O O . TYR A 1 466 ? 5.182 11.011 -29.796 1.00 41.56 466 TYR A O 1
ATOM 3724 N N . ALA A 1 467 ? 5.727 13.115 -29.236 1.00 38.69 467 ALA A N 1
ATOM 3725 C CA . ALA A 1 467 ? 4.859 13.228 -28.058 1.00 38.69 467 ALA A CA 1
ATOM 3726 C C . ALA A 1 467 ? 3.402 13.650 -28.358 1.00 38.69 467 ALA A C 1
ATOM 3728 O O . ALA A 1 467 ? 2.524 13.404 -27.539 1.00 38.69 467 ALA A O 1
ATOM 3729 N N . LEU A 1 468 ? 3.114 14.302 -29.497 1.00 36.69 468 LEU A N 1
ATOM 3730 C CA . LEU A 1 468 ? 1.808 14.944 -29.753 1.00 36.69 468 LEU A CA 1
ATOM 3731 C C . LEU A 1 468 ? 0.898 14.234 -30.769 1.00 36.69 468 LEU A C 1
ATOM 3733 O O . LEU A 1 468 ? -0.177 14.755 -31.061 1.00 36.69 468 LEU A O 1
ATOM 3737 N N . ARG A 1 469 ? 1.264 13.069 -31.327 1.00 36.91 469 ARG A N 1
ATOM 3738 C CA . ARG A 1 469 ? 0.423 12.385 -32.341 1.00 36.91 469 ARG A CA 1
ATOM 3739 C C . ARG A 1 469 ? -0.405 11.188 -31.872 1.00 36.91 469 ARG A C 1
ATOM 3741 O O . ARG A 1 469 ? -1.016 10.527 -32.708 1.00 36.91 469 ARG A O 1
ATOM 3748 N N . GLY A 1 470 ? -0.545 10.975 -30.568 1.00 39.16 470 GLY A N 1
ATOM 3749 C CA . GLY A 1 470 ? -1.651 10.166 -30.058 1.00 39.16 470 GLY A CA 1
ATOM 3750 C C . GLY A 1 470 ? -1.393 9.611 -28.671 1.00 39.16 470 GLY A C 1
ATOM 3751 O O . GLY A 1 470 ? -0.439 8.868 -28.469 1.00 39.16 470 GLY A O 1
ATOM 3752 N N . LYS A 1 471 ? -2.293 9.903 -27.728 1.00 37.41 471 LYS A N 1
ATOM 3753 C CA . LYS A 1 471 ? -2.426 9.070 -26.532 1.00 37.41 471 LYS A CA 1
ATOM 3754 C C . LYS A 1 471 ? -2.870 7.686 -27.006 1.00 37.41 471 LYS A C 1
ATOM 3756 O O . LYS A 1 471 ? -3.977 7.539 -27.519 1.00 37.41 471 LYS A O 1
ATOM 3761 N N . PHE A 1 472 ? -2.004 6.685 -26.909 1.00 39.94 472 PHE A N 1
ATOM 3762 C CA . PHE A 1 472 ? -2.359 5.303 -27.232 1.00 39.94 472 PHE A CA 1
ATOM 3763 C C . PHE A 1 472 ? -3.038 4.673 -26.019 1.00 39.94 472 PHE A C 1
ATOM 3765 O O . PHE A 1 472 ? -2.544 4.800 -24.902 1.00 39.94 472 PHE A O 1
ATOM 3772 N N . ASN A 1 473 ? -4.172 4.006 -26.229 1.00 36.53 473 ASN A N 1
ATOM 3773 C CA . ASN A 1 473 ? -4.865 3.293 -25.162 1.00 36.53 473 ASN A CA 1
ATOM 3774 C C . ASN A 1 473 ? -4.505 1.805 -25.248 1.00 36.53 473 ASN A C 1
ATOM 3776 O O . ASN A 1 473 ? -4.580 1.198 -26.320 1.00 36.53 473 ASN A O 1
ATOM 3780 N N . LEU A 1 474 ? -4.079 1.228 -24.123 1.00 38.47 474 LEU A N 1
ATOM 3781 C CA . LEU A 1 474 ? -3.792 -0.200 -24.002 1.00 38.47 474 LEU A CA 1
ATOM 3782 C C . LEU A 1 474 ? -5.085 -0.924 -23.630 1.00 38.47 474 LEU A C 1
ATOM 3784 O O . LEU A 1 474 ? -5.437 -0.968 -22.448 1.00 38.47 474 LEU A O 1
ATOM 3788 N N . ASP A 1 475 ? -5.765 -1.494 -24.623 1.00 35.28 475 ASP A N 1
ATOM 3789 C CA . ASP A 1 475 ? -7.002 -2.249 -24.418 1.00 35.28 475 ASP A CA 1
ATOM 3790 C C . ASP A 1 475 ? -6.760 -3.735 -24.722 1.00 35.28 475 ASP A C 1
ATOM 3792 O O . ASP A 1 475 ? -6.375 -4.104 -25.832 1.00 35.28 475 ASP A O 1
ATOM 3796 N N . ASN A 1 476 ? -6.905 -4.593 -23.708 1.00 38.47 476 ASN A N 1
ATOM 3797 C CA . ASN A 1 476 ? -6.751 -6.054 -23.807 1.00 38.47 476 ASN A CA 1
ATOM 3798 C C . ASN A 1 476 ? -5.528 -6.546 -24.621 1.00 38.47 476 ASN A C 1
ATOM 3800 O O . ASN A 1 476 ? -5.654 -7.412 -25.486 1.00 38.47 476 ASN A O 1
ATOM 3804 N N . GLY A 1 477 ? -4.334 -5.999 -24.356 1.00 34.03 477 GLY A N 1
ATOM 3805 C CA . GLY A 1 477 ? -3.085 -6.432 -25.009 1.00 34.03 477 GLY A CA 1
ATOM 3806 C C . GLY A 1 477 ? -2.881 -5.900 -26.433 1.00 34.03 477 GLY A C 1
ATOM 3807 O O . GLY A 1 477 ? -1.917 -6.277 -27.094 1.00 34.03 477 GLY A O 1
ATOM 3808 N N . ARG A 1 478 ? -3.752 -5.003 -26.914 1.00 33.97 478 ARG A N 1
ATOM 3809 C CA . ARG A 1 478 ? -3.615 -4.334 -28.214 1.00 33.97 478 ARG A CA 1
ATOM 3810 C C . ARG A 1 478 ? -3.364 -2.840 -28.027 1.00 33.97 478 ARG A C 1
ATOM 3812 O O . ARG A 1 478 ? -3.994 -2.185 -27.199 1.00 33.97 478 ARG A O 1
ATOM 3819 N N . VAL A 1 479 ? -2.439 -2.303 -28.820 1.00 39.75 479 VAL A N 1
ATOM 3820 C CA . VAL A 1 479 ? -2.173 -0.862 -28.904 1.00 39.75 479 VAL A CA 1
ATOM 3821 C C . VAL A 1 479 ? -3.214 -0.248 -29.840 1.00 39.75 479 VAL A C 1
ATOM 3823 O O . VAL A 1 479 ? -3.221 -0.554 -31.031 1.00 39.75 479 VAL A O 1
ATOM 3826 N N . VAL A 1 480 ? -4.098 0.605 -29.316 1.00 39.94 480 VAL A N 1
ATOM 3827 C CA . VAL A 1 480 ? -5.110 1.320 -30.112 1.00 39.94 480 VAL A CA 1
ATOM 3828 C C . VAL A 1 480 ? -4.777 2.813 -30.118 1.00 39.94 480 VAL A C 1
ATOM 3830 O O . VAL A 1 480 ? -4.505 3.397 -29.069 1.00 39.94 480 VAL A O 1
ATOM 3833 N N . ALA A 1 481 ? -4.777 3.448 -31.294 1.00 36.59 481 ALA A N 1
ATOM 3834 C CA . ALA A 1 481 ? -4.616 4.898 -31.409 1.00 36.59 481 ALA A CA 1
ATOM 3835 C C . ALA A 1 481 ? -5.832 5.603 -30.783 1.00 36.59 481 ALA A C 1
ATOM 3837 O O . ALA A 1 481 ? -6.964 5.361 -31.202 1.00 36.59 481 ALA A O 1
ATOM 3838 N N . GLY A 1 482 ? -5.621 6.437 -29.762 1.00 39.03 482 GLY A N 1
ATOM 3839 C CA . GLY A 1 482 ? -6.708 7.141 -29.088 1.00 39.03 482 GLY A CA 1
ATOM 3840 C C . GLY A 1 482 ? -7.255 8.286 -29.936 1.00 39.03 482 GLY A C 1
ATOM 3841 O O . GLY A 1 482 ? -6.525 9.209 -30.289 1.00 39.03 482 GLY A O 1
ATOM 3842 N N . SER A 1 483 ? -8.551 8.238 -30.239 1.00 30.59 483 SER A N 1
ATOM 3843 C CA . SER A 1 483 ? -9.330 9.399 -30.673 1.00 30.59 483 SER A CA 1
ATOM 3844 C C . SER A 1 483 ? -9.587 10.330 -29.483 1.00 30.59 483 SER A C 1
ATOM 3846 O O . SER A 1 483 ? -9.941 9.844 -28.407 1.00 30.59 483 SER A O 1
ATOM 3848 N N . ASP A 1 484 ? -9.427 11.640 -29.693 1.00 31.77 484 ASP A N 1
ATOM 3849 C CA . ASP A 1 484 ? -9.599 12.734 -28.725 1.00 31.77 484 ASP A CA 1
ATOM 3850 C C . ASP A 1 484 ? -10.692 12.491 -27.666 1.00 31.77 484 ASP A C 1
ATOM 3852 O O . ASP A 1 484 ? -11.890 12.651 -27.913 1.00 31.77 484 ASP A O 1
ATOM 3856 N N . LEU A 1 485 ? -10.270 12.155 -26.444 1.00 26.80 485 LEU A N 1
ATOM 3857 C CA . LEU A 1 485 ? -11.137 12.134 -25.269 1.00 26.80 485 LEU A CA 1
ATOM 3858 C C . LEU A 1 485 ? -11.122 13.520 -24.624 1.00 26.80 485 LEU A C 1
ATOM 3860 O O . LEU A 1 485 ? -10.146 13.926 -23.991 1.00 26.80 485 LEU A O 1
ATOM 3864 N N . ARG A 1 486 ? -12.237 14.239 -24.804 1.00 24.97 486 ARG A N 1
ATOM 3865 C CA . ARG A 1 486 ? -12.557 15.485 -24.102 1.00 24.97 486 ARG A CA 1
ATOM 3866 C C . ARG A 1 486 ? -12.348 15.294 -22.600 1.00 24.97 486 ARG A C 1
ATOM 3868 O O . ARG A 1 486 ? -12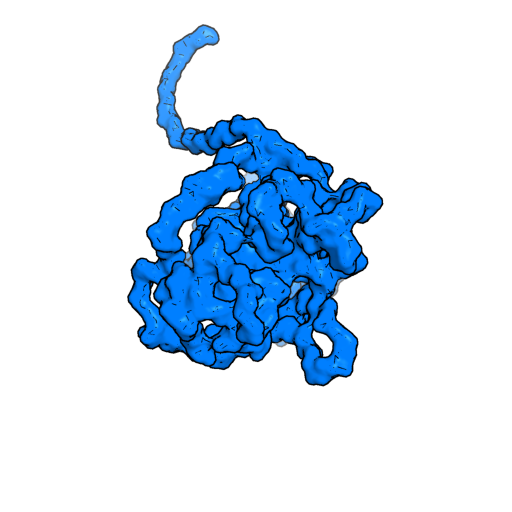.907 14.382 -21.993 1.00 24.97 486 ARG A O 1
ATOM 3875 N N . LEU A 1 487 ? -11.543 16.182 -22.027 1.00 25.34 487 LEU A N 1
ATOM 3876 C CA . LEU A 1 487 ? -11.360 16.353 -20.592 1.00 25.34 487 LEU A CA 1
ATOM 3877 C C . LEU A 1 487 ? -12.735 16.473 -19.920 1.00 25.34 487 LEU A C 1
ATOM 3879 O O . LEU A 1 487 ? -13.518 17.352 -20.272 1.00 25.34 487 LEU A O 1
ATOM 3883 N N . CYS A 1 488 ? -13.018 15.604 -18.947 1.00 22.80 488 CYS A N 1
ATOM 3884 C CA . CYS A 1 488 ? -14.055 15.872 -17.957 1.00 22.80 488 CYS A CA 1
ATOM 3885 C C . CYS A 1 488 ? -13.622 17.113 -17.173 1.00 22.80 488 CYS A C 1
ATOM 3887 O O . CYS A 1 488 ? -12.786 17.029 -16.273 1.00 22.80 488 CYS A O 1
ATOM 3889 N N . SER A 1 489 ? -14.145 18.272 -17.565 1.00 26.62 489 SER A N 1
ATOM 3890 C CA . SER A 1 489 ? -14.069 19.489 -16.776 1.00 26.62 489 SER A CA 1
ATOM 3891 C C . SER A 1 489 ? -14.878 19.303 -15.498 1.00 26.62 489 SER A C 1
ATOM 3893 O O . SER A 1 489 ? -16.009 18.819 -15.514 1.00 26.62 489 SER A O 1
ATOM 3895 N N . GLN A 1 490 ? -14.268 19.703 -14.389 1.00 29.75 490 GLN A N 1
ATOM 3896 C CA . GLN A 1 490 ? -14.960 19.992 -13.147 1.00 29.75 490 GLN A CA 1
ATOM 3897 C C . GLN A 1 490 ? -16.076 21.008 -13.412 1.00 29.75 490 GLN A C 1
ATOM 3899 O O . GLN A 1 490 ? -15.797 22.104 -13.885 1.00 29.75 490 GLN A O 1
ATOM 3904 N N . GLU A 1 491 ? -17.303 20.686 -13.021 1.00 25.70 491 GLU A N 1
ATOM 3905 C CA . GLU A 1 491 ? -18.270 21.703 -12.619 1.00 25.70 491 GLU A CA 1
ATOM 3906 C C . GLU A 1 491 ? -18.837 21.323 -11.254 1.00 25.70 491 GLU A C 1
ATOM 3908 O O . GLU A 1 491 ? -19.694 20.455 -11.100 1.00 25.70 491 GLU A O 1
ATOM 3913 N N . SER A 1 492 ? -18.308 21.990 -10.232 1.00 31.39 492 SER A N 1
ATOM 3914 C CA . SER A 1 492 ? -18.994 22.223 -8.971 1.00 31.39 492 SER A CA 1
ATOM 3915 C C . SER A 1 492 ? -19.478 23.670 -8.973 1.00 31.39 492 SER A C 1
ATOM 3917 O O . SER A 1 492 ? -18.649 24.576 -9.029 1.00 31.39 492 SER A O 1
ATOM 3919 N N . GLY A 1 493 ? -20.785 23.907 -8.858 1.00 26.75 493 GLY A N 1
ATOM 3920 C CA . GLY A 1 493 ? -21.298 25.257 -8.613 1.00 26.75 493 GLY A CA 1
ATOM 3921 C C . GLY A 1 493 ? -22.778 25.431 -8.923 1.00 26.75 493 GLY A C 1
ATOM 3922 O O . GLY A 1 493 ? -23.159 25.628 -10.065 1.00 26.75 493 GLY A O 1
ATOM 3923 N N . ARG A 1 494 ? -23.607 25.382 -7.878 1.00 32.38 494 ARG A N 1
ATOM 3924 C CA . ARG A 1 494 ? -25.038 25.725 -7.884 1.00 32.38 494 ARG A CA 1
ATOM 3925 C C . ARG A 1 494 ? -25.306 27.117 -8.474 1.00 32.38 494 ARG A C 1
ATOM 3927 O O . ARG A 1 494 ? -24.604 28.057 -8.120 1.00 32.38 494 ARG A O 1
ATOM 3934 N N . THR A 1 495 ? -26.431 27.277 -9.171 1.00 27.61 495 THR A N 1
ATOM 3935 C CA . THR A 1 495 ? -27.360 28.412 -8.981 1.00 27.61 495 THR A CA 1
ATOM 3936 C C . THR A 1 495 ? -28.759 28.055 -9.499 1.00 27.61 495 THR A C 1
ATOM 3938 O O . THR A 1 495 ? -28.968 27.808 -10.676 1.00 27.61 495 THR A O 1
ATOM 3941 N 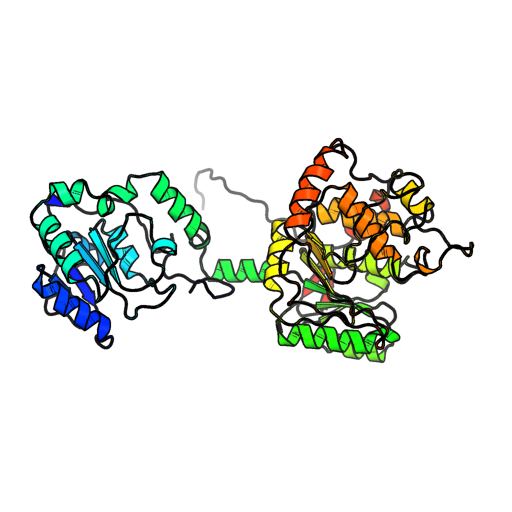N . GLU A 1 496 ? -29.668 27.907 -8.536 1.00 30.30 496 GLU A N 1
ATOM 3942 C CA . GLU A 1 496 ? -31.040 28.426 -8.465 1.00 30.30 496 GLU A CA 1
ATOM 3943 C C . GLU A 1 496 ? -31.965 28.628 -9.693 1.00 30.30 496 GLU A C 1
ATOM 3945 O O . GLU A 1 496 ? -31.631 29.287 -10.667 1.00 30.30 496 GLU A O 1
ATOM 3950 N N . GLN A 1 497 ? -33.227 28.235 -9.428 1.00 28.59 497 GLN A N 1
ATOM 3951 C CA . GLN A 1 497 ? -34.519 28.834 -9.823 1.00 28.59 497 GLN A CA 1
ATOM 3952 C C . GLN A 1 497 ? -35.244 28.377 -11.108 1.00 28.59 497 GLN A C 1
ATOM 3954 O O . GLN A 1 497 ? -34.974 28.835 -12.208 1.00 28.59 497 GLN A O 1
ATOM 3959 N N . GLY A 1 498 ? -36.354 27.659 -10.874 1.00 25.39 498 GLY A N 1
ATOM 3960 C CA . GLY A 1 498 ? -37.684 28.103 -11.327 1.00 25.39 498 GLY A CA 1
ATOM 3961 C C . GLY A 1 498 ? -38.266 27.475 -12.603 1.00 25.39 498 GLY A C 1
ATOM 3962 O O . GLY A 1 498 ? -37.515 27.015 -13.447 1.00 25.39 498 GLY A O 1
ATOM 3963 N N . PRO A 1 499 ? -39.608 27.403 -12.731 1.00 45.75 499 PRO A N 1
ATOM 3964 C CA . PRO A 1 499 ? -40.311 26.234 -13.268 1.00 45.75 499 PRO A CA 1
ATOM 3965 C C . PRO A 1 499 ? -40.904 26.443 -14.671 1.00 45.75 499 PRO A C 1
ATOM 3967 O O . PRO A 1 499 ? -41.160 27.573 -15.081 1.00 45.75 499 PRO A O 1
ATOM 3970 N N . GLY A 1 500 ? -41.251 25.352 -15.363 1.00 27.38 500 GLY A N 1
ATOM 3971 C CA . GLY A 1 500 ? -42.152 25.447 -16.511 1.00 27.38 500 GLY A CA 1
ATOM 3972 C C . GLY A 1 500 ? -42.347 24.162 -17.312 1.00 27.38 500 GLY A C 1
ATOM 3973 O O . GLY A 1 500 ? -41.397 23.688 -17.928 1.00 27.38 500 GLY A O 1
ATOM 3974 N N . ALA A 1 501 ? -43.623 23.759 -17.364 1.00 31.98 501 ALA A N 1
ATOM 3975 C CA . ALA A 1 501 ? -44.297 22.811 -18.262 1.00 31.98 501 ALA A CA 1
ATOM 3976 C C . ALA A 1 501 ? -44.307 21.334 -17.847 1.00 31.98 501 ALA A C 1
ATOM 3978 O O . ALA A 1 501 ? -43.271 20.647 -17.977 1.00 31.98 501 ALA A O 1
#